Protein 3CYM (pdb70)

Foldseek 3Di:
DFDEDQFFPVGQDDADQAQVSVLVLLQQLLVFDAAKQWDFAAQPVWFADGATQWIWIQTVRSGIYIYGLVSCVVNVPDCVSNCVSNPQHEYEEAQLLNCQQNCLVSPHDHNHYQHLQLLCQQLQPPDRDPQSLCCVQVSYGYPQDCRNPRSNDPPDDRSRSRNRSVSRRCRRVSSVRSCVSCVVLVNNVVSRLVRVLSNVQRNHHHDDDDDNLCPQPPSVVCQVPLLLQLQSVLLSVVLSVLSNVLGTYSCQQPHSCLSSVCSVQLQQDDVSLVVRPRLQDGDQDDPVDPCRVVNVVCVVSSVVDGSVVSVVSSNVSNPDDPVPGDHQADPDVVCCVPPPVVLVQLLVLLLVLLVVLCVVSVHPSCSLANSSLSRSLSPDPCNLPDPQLVSRVVVPDTPNSSVSRRVSSNVSNVD

InterPro domains:
  IPR002121 HRDC domain [PF00570] (232-286)
  IPR002121 HRDC domain [PS50967] (228-311)
  IPR002562 3'-5' exonuclease domain [PF01612] (18-185)
  IPR002562 3'-5' exonuclease domain [SM00474] (16-186)
  IPR010997 HRDC-like superfamily [SSF47819] (215-330)
  IPR012337 Ribonuclease H-like superfamily [SSF53098] (4-209)
  IPR036397 Ribonuclease H superfamily [G3DSA:3.30.420.10] (1-210)
  IPR041605 3'-5' exonuclease C-terminal domain [PF18305] (347-430)
  IPR044876 HRDC domain superfamily [G3DSA:1.10.150.80] (211-329)
  IPR044876 HRDC domain superfamily [G3DSA:1.10.150.80] (345-431)
  IPR051086 Ribonuclease D-like [PTHR47649] (12-427)

Secondary structure (DSSP, 8-state):
--EE--S-TT-PPPEE-SHHHHHHHHHHHHS-EEEEEEEEEE-TTTSSS--EEEEEEEEETTEEEEE-HHHHHHTT--HHHHHHHHTTPEEEESSHHHHHHHHHHHT----EEEEHHHHHHHTT-SS-SHHHHHHHHH-EE-----TT--TT-SSPPHHHHHHHHHHHHTHHHHHHHHHHHHHHHT-HHHHHHHHHHHHHHHSSSPP--SSGGG--TTGGGGTT-HHHHHHHHHHHHHHHHHHHHTTS-HHHHS-HHHHHHHHHH---SHHHHHT-SGGGS------SSTHHHHHHTTHHHHTTS-HHHHHHHHHHHHTS-GGGS-----S-HHHHHHH-HHHHHHHHHHHHHHHHHHHHHT--HHHHS-HHHHHHHH-SS-GGG--HHHHHHHHT--HHHHHHHHHHHHHHHH-

Nearest PDB structures (foldseek):
  3cym-assembly1_A  TM=1.002E+00  e=1.790E-65  Bifidobacterium adolescentis ATCC 15703
  4nlc-assembly1_A  TM=7.853E-01  e=4.546E-11  Trypanosoma brucei brucei TREU927
  4nlb-assembly1_A  TM=7.767E-01  e=7.894E-11  Trypanosoma brucei brucei TREU927
  5vzj-assembly1_J  TM=7.285E-01  e=1.305E-09  Saccharomyces cerevisiae S288C
  7mpu-assembly1_A-2  TM=8.301E-01  e=7.087E-06  Brucella melitensis

B-factor: mean 25.91, std 10.85, range [2.0, 75.88]

Sequence (415 aa):
EPKLLAEPRREEGVPNVIDTLPAFRDYCSELASSSHGSLAADAERASSGFRYGHEDWLVQFKRDGAGIGLLDPQALAAAGADWNNDFNRAVGDAVWILLHDSLQDLPGFDELGMEPQRLFDTEIAARRLLGLKRFGLAAVTTEHFLGLTLAKEHSSAADWSYRPLPRDWRRNYAALDVELLIELETKMRAELKRQGKMEWAQEEFDYALKKEGLGPRKEHLIPWMHVSSHITEVMRDRQALAIVRALWTRRDELAREYDIAPTLLLSDSSIIEVAKRKPHNAAQFRSSIRRRSINERVRRIHHTDSEQDKMFERRYAPIQRRKIKPSSMWKNIIIQDALALPPSEWPDSAPKSIRVWKERYPERLQQVLNRVRKKAVSQIAEDTRTPVEEIVIKPQYLRNLCWTDEPRKKRDVARFLSEQGARDWQVSLVAESSVSRAIEEG

Solvent-accessible surface area: 21243 Å² total; per-residue (Å²): 202,75,124,111,32,63,78,7,129,138,26,17,22,120,41,20,56,67,69,99,36,0,128,88,12,7,67,74,0,64,84,12,146,52,20,0,0,1,25,6,16,45,1,62,44,3,53,61,24,99,92,5,27,0,0,0,0,19,21,106,69,18,18,20,0,0,1,5,4,46,32,0,73,95,41,53,18,73,18,80,20,0,30,183,16,9,30,84,7,18,2,0,0,34,40,0,84,104,5,0,5,6,0,50,115,51,35,4,93,1,95,121,6,0,1,0,31,34,0,0,23,0,15,25,11,142,165,68,41,18,33,28,0,0,73,110,29,37,22,37,38,10,53,78,135,45,72,68,10,0,1,8,79,86,114,10,48,137,95,27,33,24,17,0,0,16,7,0,1,7,3,52,58,0,13,84,112,0,56,62,38,0,126,184,73,45,7,28,117,35,0,72,51,15,1,77,56,2,29,143,61,3,42,13,108,93,145,121,103,178,88,38,23,49,107,3,63,119,22,79,84,4,93,192,47,90,44,0,0,0,0,0,70,25,0,55,58,78,10,21,77,6,0,131,120,73,46,0,7,32,69,6,15,5,28,24,80,2,0,9,55,0,0,96,138,28,11,122,79,38,63,83,3,154,71,0,166,35,5,46,94,79,26,131,58,135,87,146,59,134,55,26,130,39,31,56,85,10,5,56,43,13,134,108,13,111,44,56,62,6,61,82,28,1,116,87,2,39,83,50,63,82,106,96,59,23,146,130,7,34,162,45,54,195,62,0,142,133,161,83,55,132,34,14,107,13,0,55,63,0,105,133,18,0,52,91,21,10,111,94,36,176,5,37,70,96,37,0,1,108,48,25,23,8,46,20,0,1,63,21,106,96,15,129,158,66,69,7,44,147,44,0,51,141,56,26,7,40,99,14,3,21,100,55,0,7,116,50,0,43,163,18,3,110,83

Structure (mmCIF, N/CA/C/O backbone):
data_3CYM
#
_entry.id   3CYM
#
_cell.length_a   42.163
_cell.length_b   94.422
_cell.length_c   113.196
_cell.angle_alpha   90.00
_cell.angle_beta   90.00
_cell.angle_gamma   90.00
#
_symmetry.space_group_name_H-M   'P 21 21 21'
#
loop_
_entity.id
_entity.type
_entity.pdbx_description
1 polymer 'Uncharacterized protein BAD_0989'
2 non-polymer 'SODIUM ION'
3 non-polymer GLYCEROL
4 water water
#
loop_
_atom_site.group_PDB
_atom_site.id
_atom_site.type_symbol
_atom_site.label_atom_id
_atom_site.label_alt_id
_atom_site.label_comp_id
_atom_site.label_asym_id
_atom_site.label_entity_id
_atom_site.label_seq_id
_atom_site.pdbx_PDB_ins_code
_atom_site.Cartn_x
_atom_site.Cartn_y
_atom_site.Cartn_z
_atom_site.occupancy
_atom_site.B_iso_or_equiv
_atom_site.auth_seq_id
_atom_site.auth_comp_id
_atom_site.auth_asym_id
_atom_site.auth_atom_id
_atom_site.pdbx_PDB_model_num
ATOM 1 N N . GLU A 1 6 ? 15.493 -28.418 101.843 1.00 49.82 4 GLU A N 1
ATOM 2 C CA . GLU A 1 6 ? 15.000 -28.656 100.449 1.00 47.65 4 GLU A CA 1
ATOM 3 C C . GLU A 1 6 ? 13.804 -27.760 100.090 1.00 43.62 4 GLU A C 1
ATOM 4 O O . GLU A 1 6 ? 12.667 -28.236 100.087 1.00 40.70 4 GLU A O 1
ATOM 10 N N . PRO A 1 7 ? 14.051 -26.461 99.800 1.00 41.03 5 PRO A N 1
ATOM 11 C CA . PRO A 1 7 ? 12.966 -25.538 99.449 1.00 39.94 5 PRO A CA 1
ATOM 12 C C . PRO A 1 7 ? 12.266 -25.880 98.135 1.00 40.89 5 PRO A C 1
ATOM 13 O O . PRO A 1 7 ? 12.895 -26.406 97.218 1.00 46.29 5 PRO A O 1
ATOM 17 N N . LYS A 1 8 ? 10.971 -25.589 98.060 1.00 36.82 6 LYS A N 1
ATOM 18 C CA . LYS A 1 8 ? 10.182 -25.871 96.867 1.00 35.31 6 LYS A CA 1
ATOM 19 C C . LYS A 1 8 ? 9.692 -24.558 96.272 1.00 31.91 6 LYS A C 1
ATOM 20 O O . LYS A 1 8 ? 9.185 -23.703 96.999 1.00 34.44 6 LYS A O 1
ATOM 26 N N . LEU A 1 9 ? 9.865 -24.385 94.963 1.00 28.10 7 LEU A N 1
ATOM 27 C CA . LEU A 1 9 ? 9.360 -23.198 94.279 1.00 27.09 7 LEU A CA 1
ATOM 28 C C . LEU A 1 9 ? 7.833 -23.187 94.225 1.00 28.42 7 LEU A C 1
ATOM 29 O O . LEU A 1 9 ? 7.209 -24.124 93.715 1.00 26.40 7 LEU A O 1
ATOM 34 N N . LEU A 1 10 ? 7.246 -22.121 94.769 1.00 21.94 8 LEU A N 1
ATOM 35 C CA . LEU A 1 10 ? 5.821 -21.879 94.648 1.00 18.85 8 LEU A CA 1
ATOM 36 C C . LEU A 1 10 ? 5.632 -20.927 93.473 1.00 22.46 8 LEU A C 1
ATOM 37 O O . LEU A 1 10 ? 5.914 -19.729 93.582 1.00 21.47 8 LEU A O 1
ATOM 42 N N . ALA A 1 11 ? 5.190 -21.485 92.344 1.00 24.17 9 ALA A N 1
ATOM 43 C CA . ALA A 1 11 ? 5.025 -20.749 91.080 1.00 21.34 9 ALA A CA 1
ATOM 44 C C . ALA A 1 11 ? 3.739 -19.927 90.999 1.00 19.95 9 ALA A C 1
ATOM 45 O O . ALA A 1 11 ? 3.711 -18.882 90.353 1.00 20.36 9 ALA A O 1
ATOM 47 N N . GLU A 1 12 ? 2.671 -20.426 91.621 1.00 15.57 10 GLU A N 1
ATOM 48 C CA . GLU A 1 12 ? 1.375 -19.742 91.667 1.00 20.13 10 GLU A CA 1
ATOM 49 C C . GLU A 1 12 ? 0.733 -19.954 93.044 1.00 20.48 10 GLU A C 1
ATOM 50 O O . GLU A 1 12 ? 1.129 -20.876 93.756 1.00 19.85 10 GLU A O 1
ATOM 56 N N . PRO A 1 13 ? -0.252 -19.104 93.432 1.00 18.73 11 PRO A N 1
ATOM 57 C CA . PRO A 1 13 ? -1.037 -19.384 94.634 1.00 17.55 11 PRO A CA 1
ATOM 58 C C . PRO A 1 13 ? -1.830 -20.676 94.515 1.00 19.60 11 PRO A C 1
ATOM 59 O O . PRO A 1 13 ? -2.108 -21.136 93.396 1.00 17.97 11 PRO A O 1
ATOM 63 N N A ARG A 1 14 ? -2.189 -21.245 95.666 0.50 22.22 12 ARG A N 1
ATOM 64 N N B ARG A 1 14 ? -2.188 -21.259 95.656 0.50 21.89 12 ARG A N 1
ATOM 65 C CA A ARG A 1 14 ? -2.941 -22.500 95.735 0.50 24.93 12 ARG A CA 1
ATOM 66 C CA B ARG A 1 14 ? -2.932 -22.521 95.680 0.50 24.16 12 ARG A CA 1
ATOM 67 C C A ARG A 1 14 ? -4.316 -22.354 95.096 0.50 24.81 12 ARG A C 1
ATOM 68 C C B ARG A 1 14 ? -4.342 -22.368 95.106 0.50 24.34 12 ARG A C 1
ATOM 69 O O A ARG A 1 14 ? -4.822 -23.285 94.482 0.50 26.93 12 ARG A O 1
ATOM 70 O O B ARG A 1 14 ? -4.889 -23.306 94.540 0.50 26.90 12 ARG A O 1
ATOM 85 N N . GLU A 1 15 ? -4.897 -21.166 95.224 1.00 24.32 13 GLU A N 1
ATOM 86 C CA A GLU A 1 15 ? -6.229 -20.885 94.698 0.50 24.86 13 GLU A CA 1
ATOM 87 C CA B GLU A 1 15 ? -6.226 -20.839 94.716 0.50 22.97 13 GLU A CA 1
ATOM 88 C C . GLU A 1 15 ? -6.193 -20.401 93.251 1.00 22.83 13 GLU A C 1
ATOM 89 O O . GLU A 1 15 ? -7.238 -20.173 92.639 1.00 24.43 13 GLU A O 1
ATOM 100 N N . GLY A 1 16 ? -4.988 -20.255 92.707 1.00 23.21 14 GLY A N 1
ATOM 101 C CA . GLY A 1 16 ? -4.800 -19.799 91.341 1.00 17.22 14 GLY A CA 1
ATOM 102 C C . GLY A 1 16 ? -4.556 -18.306 91.282 1.00 21.30 14 GLY A C 1
ATOM 103 O O . GLY A 1 16 ? -4.630 -17.609 92.301 1.00 17.78 14 GLY A O 1
ATOM 104 N N . VAL A 1 17 ? -4.268 -17.822 90.076 1.00 20.50 15 VAL A N 1
ATOM 105 C CA . VAL A 1 17 ? -4.040 -16.401 89.825 1.00 19.22 15 VAL A CA 1
ATOM 106 C C . VAL A 1 17 ? -5.390 -15.673 89.807 1.00 20.52 15 VAL A C 1
ATOM 107 O O . VAL A 1 17 ? -6.253 -15.985 88.984 1.00 17.75 15 VAL A O 1
ATOM 111 N N . PRO A 1 18 ? -5.584 -14.720 90.738 1.00 17.95 16 PRO A N 1
ATOM 112 C CA . PRO A 1 18 ? -6.829 -13.955 90.836 1.00 19.27 16 PRO A CA 1
ATOM 113 C C . PRO A 1 18 ? -7.006 -12.938 89.713 1.00 17.49 16 PRO A C 1
ATOM 114 O O . PRO A 1 18 ? -6.027 -12.504 89.108 1.00 24.73 16 PRO A O 1
ATOM 118 N N . ASN A 1 19 ? -8.260 -12.578 89.442 1.00 20.49 17 ASN A N 1
ATOM 119 C CA . ASN A 1 19 ? -8.579 -11.454 88.582 1.00 19.54 17 ASN A CA 1
ATOM 120 C C . ASN A 1 19 ? -8.515 -10.196 89.419 1.00 21.15 17 ASN A C 1
ATOM 121 O O . ASN A 1 19 ? -8.716 -10.241 90.632 1.00 29.33 17 ASN A O 1
ATOM 126 N N . VAL A 1 20 ? -8.237 -9.075 88.776 1.00 18.24 18 VAL A N 1
ATOM 127 C CA . VAL A 1 20 ? -8.209 -7.793 89.466 1.00 23.45 18 VAL A CA 1
ATOM 128 C C . VAL A 1 20 ? -9.642 -7.340 89.809 1.00 21.37 18 VAL A C 1
ATOM 129 O O . VAL A 1 20 ? -10.577 -7.540 89.031 1.00 21.51 18 VAL A O 1
ATOM 133 N N . ILE A 1 21 ? -9.805 -6.800 91.013 1.00 17.44 19 ILE A N 1
ATOM 134 C CA . ILE A 1 21 ? -11.048 -6.191 91.434 1.00 17.91 19 ILE A CA 1
ATOM 135 C C . ILE A 1 21 ? -10.985 -4.706 91.079 1.00 20.74 19 ILE A C 1
ATOM 136 O O . ILE A 1 21 ? -10.176 -3.948 91.631 1.00 12.46 19 ILE A O 1
ATOM 141 N N . ASP A 1 22 ? -11.818 -4.313 90.119 1.00 24.71 20 ASP A N 1
ATOM 142 C CA . ASP A 1 22 ? -11.804 -2.950 89.591 1.00 22.61 20 ASP A CA 1
ATOM 143 C C . ASP A 1 22 ? -13.191 -2.360 89.360 1.00 24.53 20 ASP A C 1
ATOM 144 O O . ASP A 1 22 ? -13.318 -1.279 88.784 1.00 26.84 20 ASP A O 1
ATOM 149 N N . THR A 1 23 ? -14.222 -3.077 89.803 1.00 24.17 21 THR A N 1
ATOM 150 C CA . THR A 1 23 ? -15.598 -2.575 89.741 1.00 25.58 21 THR A CA 1
ATOM 151 C C . THR A 1 23 ? -16.222 -2.505 91.138 1.00 30.89 21 THR A C 1
ATOM 152 O O . THR A 1 23 ? -15.815 -3.241 92.041 1.00 32.18 21 THR A O 1
ATOM 156 N N . LEU A 1 24 ? -17.194 -1.608 91.310 1.00 30.91 22 LEU A N 1
ATOM 157 C CA . LEU A 1 24 ? -17.938 -1.502 92.567 1.00 27.52 22 LEU A CA 1
ATOM 158 C C . LEU A 1 24 ? -18.601 -2.811 93.044 1.00 29.64 22 LEU A C 1
ATOM 159 O O . LEU A 1 24 ? -18.410 -3.172 94.209 1.00 32.06 22 LEU A O 1
ATOM 164 N N . PRO A 1 25 ? -19.343 -3.544 92.164 1.00 28.13 23 PRO A N 1
ATOM 165 C CA . PRO A 1 25 ? -19.897 -4.819 92.657 1.00 28.52 23 PRO A CA 1
ATOM 166 C C . PRO A 1 25 ? -18.848 -5.837 93.120 1.00 23.34 23 PRO A C 1
ATOM 167 O O . PRO A 1 25 ? -19.077 -6.533 94.104 1.00 21.90 23 PRO A O 1
ATOM 171 N N . ALA A 1 26 ? -17.707 -5.896 92.437 1.00 23.53 24 ALA A N 1
ATOM 172 C CA . ALA A 1 26 ? -16.646 -6.845 92.797 1.00 24.01 24 ALA A CA 1
ATOM 173 C C . ALA A 1 26 ? -15.957 -6.465 94.107 1.00 20.47 24 ALA A C 1
ATOM 174 O O . ALA A 1 26 ? -15.501 -7.339 94.847 1.00 18.22 24 ALA A O 1
ATOM 176 N N . PHE A 1 27 ? -15.901 -5.159 94.376 1.00 22.25 25 PHE A N 1
ATOM 177 C CA . PHE A 1 27 ? -15.414 -4.610 95.644 1.00 18.54 25 PHE A CA 1
ATOM 178 C C . PHE A 1 27 ? -16.339 -4.922 96.830 1.00 22.08 25 PHE A C 1
ATOM 179 O O . PHE A 1 27 ? -15.867 -5.343 97.894 1.00 20.63 25 PHE A O 1
ATOM 187 N N . ARG A 1 28 ? -17.646 -4.698 96.650 1.00 20.09 26 ARG A N 1
ATOM 188 C CA . ARG A 1 28 ? -18.635 -4.996 97.683 1.00 17.25 26 ARG A CA 1
ATOM 189 C C . ARG A 1 28 ? -18.690 -6.498 97.957 1.00 21.84 26 ARG A C 1
ATOM 190 O O . ARG A 1 28 ? -18.993 -6.909 99.072 1.00 22.69 26 ARG A O 1
ATOM 198 N N . ASP A 1 29 ? -18.401 -7.305 96.938 1.00 18.64 27 ASP A N 1
ATOM 199 C CA . ASP A 1 29 ? -18.377 -8.760 97.092 1.00 22.24 27 ASP A CA 1
ATOM 200 C C . ASP A 1 29 ? -17.187 -9.229 97.923 1.00 19.82 27 ASP A C 1
ATOM 201 O O . ASP A 1 29 ? -17.340 -10.078 98.808 1.00 21.10 27 ASP A O 1
ATOM 206 N N . TYR A 1 30 ? -16.008 -8.683 97.631 1.00 21.10 28 TYR A N 1
ATOM 207 C CA . TYR A 1 30 ? -14.800 -9.039 98.373 1.00 20.40 28 TYR A CA 1
ATOM 208 C C . TYR A 1 30 ? -14.872 -8.584 99.820 1.00 15.98 28 TYR A C 1
ATOM 209 O O . TYR A 1 30 ? -14.464 -9.317 100.704 1.00 17.29 28 TYR A O 1
ATOM 218 N N . CYS A 1 31 ? -15.415 -7.391 100.054 1.00 19.56 29 CYS A N 1
ATOM 219 C CA . CYS A 1 31 ? -15.644 -6.896 101.415 1.00 16.89 29 CYS A CA 1
ATOM 220 C C . CYS A 1 31 ? -16.529 -7.816 102.254 1.00 17.79 29 CYS A C 1
ATOM 221 O O . CYS A 1 31 ? -16.232 -8.060 103.420 1.00 21.32 29 CYS A O 1
ATOM 224 N N . SER A 1 32 ? -17.606 -8.322 101.653 1.00 17.40 30 SER A N 1
ATOM 225 C CA . SER A 1 32 ? -18.490 -9.322 102.275 1.00 19.72 30 SER A CA 1
ATOM 226 C C . SER A 1 32 ? -17.766 -10.606 102.654 1.00 20.51 30 SER A C 1
ATOM 227 O O . SER A 1 32 ? -17.980 -11.158 103.740 1.00 20.29 30 SER A O 1
ATOM 230 N N . GLU A 1 33 ? -16.917 -11.079 101.744 1.00 18.59 31 GLU A N 1
ATOM 231 C CA . GLU A 1 33 ? -16.099 -12.270 101.976 1.00 20.31 31 GLU A CA 1
ATOM 232 C C . GLU A 1 33 ? -15.069 -12.050 103.084 1.00 22.35 31 GLU A C 1
ATOM 233 O O . GLU A 1 33 ? -14.772 -12.965 103.855 1.00 27.88 31 GLU A O 1
ATOM 239 N N . LEU A 1 34 ? -14.534 -10.831 103.159 1.00 20.91 32 LEU A N 1
ATOM 240 C CA . LEU A 1 34 ? -13.620 -10.445 104.233 1.00 18.36 32 LEU A CA 1
ATOM 241 C C . LEU A 1 34 ? -14.323 -10.356 105.574 1.00 18.05 32 LEU A C 1
ATOM 242 O O . LEU A 1 34 ? -13.716 -10.614 106.604 1.00 17.13 32 LEU A O 1
ATOM 247 N N . ALA A 1 35 ? -15.601 -9.977 105.542 1.00 22.05 33 ALA A N 1
ATOM 248 C CA . ALA A 1 35 ? -16.424 -9.843 106.738 1.00 21.38 33 ALA A CA 1
ATOM 249 C C . ALA A 1 35 ? -16.812 -11.218 107.257 1.00 22.80 33 ALA A C 1
ATOM 250 O O . ALA A 1 35 ? -16.992 -11.409 108.463 1.00 23.63 33 ALA A O 1
ATOM 252 N N . SER A 1 36 ? -16.905 -12.159 106.316 1.00 23.62 34 SER A N 1
ATOM 253 C CA A SER A 1 36 ? -17.259 -13.547 106.586 0.50 25.90 34 SER A CA 1
ATOM 254 C CA B SER A 1 36 ? -17.253 -13.550 106.594 0.50 23.87 34 SER A CA 1
ATOM 255 C C . SER A 1 36 ? -16.053 -14.407 106.973 1.00 25.41 34 SER A C 1
ATOM 256 O O . S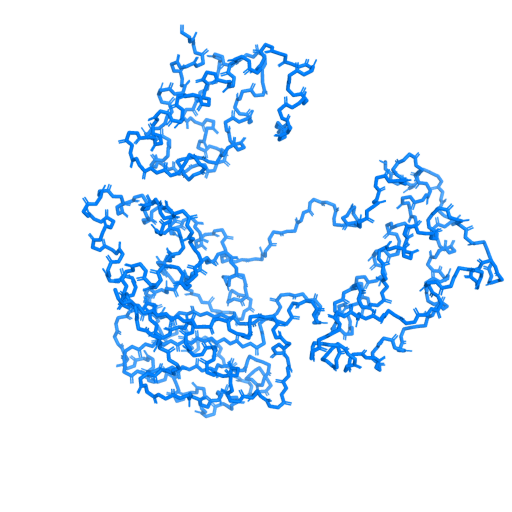ER A 1 36 ? -16.207 -15.585 107.310 1.00 27.26 34 SER A O 1
ATOM 261 N N . SER A 1 37 ? -14.858 -13.822 106.924 1.00 23.45 35 SER A N 1
ATOM 262 C CA . SER A 1 37 ? -13.627 -14.576 107.167 1.00 24.86 35 SER A CA 1
ATOM 263 C C . SER A 1 37 ? -13.080 -14.426 108.584 1.00 22.18 35 SER A C 1
ATOM 264 O O . SER A 1 37 ? -13.541 -13.576 109.339 1.00 19.24 35 SER A O 1
ATOM 267 N N . HIS A 1 38 ? -12.104 -15.267 108.931 1.00 25.58 36 HIS A N 1
ATOM 268 C CA . HIS A 1 38 ? -11.498 -15.284 110.272 1.00 27.58 36 HIS A CA 1
ATOM 269 C C . HIS A 1 38 ? -9.978 -15.128 110.218 1.00 26.58 36 HIS A C 1
ATOM 270 O O . HIS A 1 38 ? -9.351 -15.316 109.165 1.00 21.47 36 HIS A O 1
ATOM 277 N N . GLY A 1 39 ? -9.393 -14.785 111.362 1.00 23.35 37 GLY A N 1
ATOM 278 C CA . GLY A 1 39 ? -7.949 -14.619 111.467 1.00 21.29 37 GLY A CA 1
ATOM 279 C C . GLY A 1 39 ? -7.417 -13.369 110.787 1.00 19.95 37 GLY A C 1
ATOM 280 O O . GLY A 1 39 ? -8.179 -12.468 110.424 1.00 23.35 37 GLY A O 1
ATOM 281 N N . SER A 1 40 ? -6.103 -13.344 110.587 1.00 19.94 38 SER A N 1
ATOM 282 C CA . SER A 1 40 ? -5.377 -12.150 110.169 1.00 20.27 38 SER A CA 1
ATOM 283 C C . SER A 1 40 ? -5.514 -11.792 108.688 1.00 18.57 38 SER A C 1
ATOM 284 O O . SER A 1 40 ? -5.783 -12.648 107.844 1.00 17.36 38 SER A O 1
ATOM 287 N N . LEU A 1 41 ? -5.299 -10.513 108.395 1.00 13.67 39 LEU A N 1
ATOM 288 C CA . LEU A 1 41 ? -5.330 -10.000 107.038 1.00 10.57 39 LEU A CA 1
ATOM 289 C C . LEU A 1 41 ? -3.908 -9.873 106.491 1.00 17.36 39 LEU A C 1
ATOM 290 O O . LEU A 1 41 ? -3.139 -9.012 106.925 1.00 15.85 39 LEU A O 1
ATOM 295 N N . ALA A 1 42 ? -3.555 -10.753 105.558 1.00 13.00 40 ALA A N 1
ATOM 296 C CA . ALA A 1 42 ? -2.324 -10.605 104.779 1.00 14.79 40 ALA A CA 1
ATOM 297 C C . ALA A 1 42 ? -2.487 -9.404 103.853 1.00 8.25 40 ALA A C 1
ATOM 298 O O . ALA A 1 42 ? -3.469 -9.329 103.122 1.00 15.28 40 ALA A O 1
ATOM 300 N N . ALA A 1 43 ? -1.540 -8.465 103.891 1.00 10.09 41 ALA A N 1
ATOM 301 C CA . ALA A 1 43 ? -1.628 -7.236 103.093 1.00 8.32 41 ALA A CA 1
ATOM 302 C C . ALA A 1 43 ? -0.342 -6.885 102.346 1.00 13.02 41 ALA A C 1
ATOM 303 O O . ALA A 1 43 ? 0.749 -7.269 102.762 1.00 15.76 41 ALA A O 1
ATOM 305 N N . ASP A 1 44 ? -0.493 -6.161 101.236 1.00 11.56 42 ASP A N 1
ATOM 306 C CA . ASP A 1 44 ? 0.632 -5.595 100.477 1.00 14.61 42 ASP A CA 1
ATOM 307 C C . ASP A 1 44 ? 0.136 -4.524 99.503 1.00 13.94 42 ASP A C 1
ATOM 308 O O . ASP A 1 44 ? -1.073 -4.346 99.334 1.00 14.08 42 ASP A O 1
ATOM 313 N N . ALA A 1 45 ? 1.068 -3.819 98.860 1.00 13.59 43 ALA A N 1
ATOM 314 C CA . ALA A 1 45 ? 0.728 -2.814 97.859 1.00 11.42 43 ALA A CA 1
ATOM 315 C C . ALA A 1 45 ? 1.829 -2.680 96.829 1.00 15.55 43 ALA A C 1
ATOM 316 O O . ALA A 1 45 ? 3.011 -2.831 97.141 1.00 15.65 43 ALA A O 1
ATOM 318 N N . GLU A 1 46 ? 1.433 -2.378 95.599 1.00 17.68 44 GLU A N 1
ATOM 319 C CA . GLU A 1 46 ? 2.391 -2.104 94.541 1.00 18.53 44 GLU A CA 1
ATOM 320 C C . GLU A 1 46 ? 2.337 -0.646 94.114 1.00 17.53 44 GLU A C 1
ATOM 321 O O . GLU A 1 46 ? 1.269 -0.037 94.083 1.00 16.83 44 GLU A O 1
ATOM 327 N N . ARG A 1 47 ? 3.499 -0.097 93.779 1.00 19.29 45 ARG A N 1
ATOM 328 C CA . ARG A 1 47 ? 3.580 1.269 93.281 1.00 19.62 45 ARG A CA 1
ATOM 329 C C . ARG A 1 47 ? 4.470 1.379 92.044 1.00 20.77 45 ARG A C 1
ATOM 330 O O . ARG A 1 47 ? 5.365 0.565 91.825 1.00 19.72 45 ARG A O 1
ATOM 338 N N . ALA A 1 48 ? 4.213 2.392 91.232 1.00 19.73 46 ALA A N 1
ATOM 339 C CA . ALA A 1 48 ? 4.923 2.545 89.975 1.00 20.11 46 ALA A CA 1
ATOM 340 C C . ALA A 1 48 ? 6.115 3.489 90.136 1.00 22.22 46 ALA A C 1
ATOM 341 O O . ALA A 1 48 ? 6.247 4.459 89.386 1.00 25.08 46 ALA A O 1
ATOM 343 N N . SER A 1 49 ? 6.963 3.195 91.130 1.00 24.69 47 SER A N 1
ATOM 344 C CA A SER A 1 49 ? 8.159 3.984 91.435 0.50 24.46 47 SER A CA 1
ATOM 345 C CA B SER A 1 49 ? 8.133 4.018 91.418 0.50 24.93 47 SER A CA 1
ATOM 346 C C . SER A 1 49 ? 9.139 3.942 90.272 1.00 24.32 47 SER A C 1
ATOM 347 O O . SER A 1 49 ? 9.318 2.895 89.647 1.00 22.48 47 SER A O 1
ATOM 352 N N . GLY A 1 50 ? 9.767 5.077 89.983 1.00 23.72 48 GLY A N 1
ATOM 353 C CA . GLY A 1 50 ? 10.653 5.181 88.833 1.00 20.99 48 GLY A CA 1
ATOM 354 C C . GLY A 1 50 ? 9.892 5.583 87.582 1.00 21.77 48 GLY A C 1
ATOM 355 O O . GLY A 1 50 ? 10.486 6.120 86.643 1.00 25.74 48 GLY A O 1
ATOM 356 N N . PHE A 1 51 ? 8.576 5.345 87.581 1.00 21.96 49 PHE A N 1
ATOM 357 C CA . PHE A 1 51 ? 7.708 5.648 86.436 1.00 17.58 49 PHE A CA 1
ATOM 358 C C . PHE A 1 51 ? 6.760 6.820 86.689 1.00 17.59 49 PHE A C 1
ATOM 359 O O . PHE A 1 51 ? 6.856 7.863 86.030 1.00 19.65 49 PHE A O 1
ATOM 367 N N . ARG A 1 52 ? 5.834 6.639 87.625 1.00 18.56 50 ARG A N 1
ATOM 368 C CA . ARG A 1 52 ? 4.899 7.698 88.021 1.00 22.33 50 ARG A CA 1
ATOM 369 C C . ARG A 1 52 ? 5.553 8.647 89.023 1.00 23.87 50 ARG A C 1
ATOM 370 O O . ARG A 1 52 ? 6.708 8.441 89.405 1.00 20.45 50 ARG A O 1
ATOM 378 N N . TYR A 1 53 ? 4.811 9.670 89.454 1.00 24.57 51 TYR A N 1
ATOM 379 C CA . TYR A 1 53 ? 5.357 10.724 90.308 1.00 29.87 51 TYR A CA 1
ATOM 380 C C . TYR A 1 53 ? 5.920 10.254 91.650 1.00 35.72 51 TYR A C 1
ATOM 381 O O . TYR A 1 53 ? 7.137 10.289 91.861 1.00 39.35 51 TYR A O 1
ATOM 390 N N . GLY A 1 54 ? 5.044 9.815 92.548 1.00 38.26 52 GLY A N 1
ATOM 391 C CA . GLY A 1 54 ? 5.455 9.509 93.913 1.00 38.47 52 GLY A CA 1
ATOM 392 C C . GLY A 1 54 ? 5.199 8.072 94.307 1.00 38.60 52 GLY A C 1
ATOM 393 O O . GLY A 1 54 ? 5.590 7.139 93.601 1.00 39.55 52 GLY A O 1
ATOM 394 N N . HIS A 1 55 ? 4.531 7.903 95.442 1.00 36.34 53 HIS A N 1
ATOM 395 C CA . HIS A 1 55 ? 4.321 6.582 96.016 1.00 37.09 53 HIS A CA 1
ATOM 396 C C . HIS A 1 55 ? 2.835 6.287 96.185 1.00 33.00 53 HIS A C 1
ATOM 397 O O . HIS A 1 55 ? 2.397 5.774 97.216 1.00 34.17 53 HIS A O 1
ATOM 404 N N . GLU A 1 56 ? 2.071 6.628 95.149 1.00 28.49 54 GLU A N 1
ATOM 405 C CA . GLU A 1 56 ? 0.667 6.264 95.057 1.00 26.44 54 GLU A CA 1
ATOM 406 C C . GLU A 1 56 ? 0.582 4.777 94.716 1.00 22.36 54 GLU A C 1
ATOM 407 O O . GLU A 1 56 ? 1.326 4.281 93.864 1.00 26.14 54 GLU A O 1
ATOM 413 N N . ASP A 1 57 ? -0.309 4.067 95.399 1.00 18.75 55 ASP A N 1
ATOM 414 C CA . ASP A 1 57 ? -0.508 2.660 95.132 1.00 19.24 55 ASP A CA 1
ATOM 415 C C . ASP A 1 57 ? -1.296 2.479 93.830 1.00 17.84 55 ASP A C 1
ATOM 416 O O . ASP A 1 57 ? -2.356 3.077 93.642 1.00 16.51 55 ASP A O 1
ATOM 421 N N . TRP A 1 58 ? -0.751 1.665 92.934 1.00 17.36 56 TRP A N 1
ATOM 422 C CA . TRP A 1 58 ? -1.435 1.288 91.709 1.00 13.96 56 TRP A CA 1
ATOM 423 C C . TRP A 1 58 ? -2.027 -0.114 91.804 1.00 16.36 56 TRP A C 1
ATOM 424 O O . TRP A 1 58 ? -2.689 -0.599 90.875 1.00 18.23 56 TRP A O 1
ATOM 435 N N . LEU A 1 59 ? -1.773 -0.761 92.936 1.00 14.47 57 LEU A N 1
ATOM 436 C CA . LEU A 1 59 ? -2.391 -2.041 93.275 1.00 13.04 57 LEU A CA 1
ATOM 437 C C . LEU A 1 59 ? -2.326 -2.248 94.782 1.00 13.54 57 LEU A C 1
ATOM 438 O O . LEU A 1 59 ? -1.416 -1.761 95.453 1.00 15.55 57 LEU A O 1
ATOM 443 N N . VAL A 1 60 ? -3.309 -2.973 95.299 1.00 17.24 58 VAL A N 1
ATOM 444 C CA . VAL A 1 60 ? -3.428 -3.251 96.714 1.00 17.88 58 VAL A CA 1
ATOM 445 C C . VAL A 1 60 ? -3.851 -4.729 96.832 1.00 19.52 58 VAL A C 1
ATOM 446 O O . VAL A 1 60 ? -4.772 -5.170 96.148 1.00 18.38 58 VAL A O 1
ATOM 450 N N . GLN A 1 61 ? -3.128 -5.497 97.649 1.00 18.92 59 GLN A N 1
ATOM 451 C CA . GLN A 1 61 ? -3.291 -6.954 97.692 1.00 18.38 59 GLN A CA 1
ATOM 452 C C . GLN A 1 61 ? -3.668 -7.416 99.082 1.00 16.72 59 GLN A C 1
ATOM 453 O O . GLN A 1 61 ? -3.017 -7.041 100.056 1.00 14.15 59 GLN A O 1
ATOM 459 N N . PHE A 1 62 ? -4.714 -8.238 99.161 1.00 17.35 60 PHE A N 1
ATOM 460 C CA . PHE A 1 62 ? -5.181 -8.790 100.427 1.00 14.05 60 PHE A CA 1
ATOM 461 C C . PHE A 1 62 ? -5.439 -10.278 100.367 1.00 17.30 60 PHE A C 1
ATOM 462 O O . PHE A 1 62 ? -5.731 -10.820 99.311 1.00 16.27 60 PHE A O 1
ATOM 470 N N . LYS A 1 63 ? -5.310 -10.931 101.516 1.00 14.70 61 LYS A N 1
ATOM 471 C CA . LYS A 1 63 ? -5.741 -12.305 101.670 1.00 16.88 61 LYS A CA 1
ATOM 472 C C . LYS A 1 63 ? -6.291 -12.506 103.071 1.00 17.88 61 LYS A C 1
ATOM 473 O O . LYS A 1 63 ? -5.694 -12.056 104.060 1.00 22.25 61 LYS A O 1
ATOM 479 N N . ARG A 1 64 ? -7.440 -13.167 103.145 1.00 14.14 62 ARG A N 1
ATOM 480 C CA . ARG A 1 64 ? -7.966 -13.659 104.406 1.00 16.03 62 ARG A CA 1
ATOM 481 C C . ARG A 1 64 ? -8.516 -15.058 104.181 1.00 20.06 62 ARG A C 1
ATOM 482 O O . ARG A 1 64 ? -9.103 -15.330 103.133 1.00 19.15 62 ARG A O 1
ATOM 490 N N . ASP A 1 65 ? -8.308 -15.936 105.161 1.00 27.30 63 ASP A N 1
ATOM 491 C CA . ASP A 1 65 ? -8.727 -17.339 105.087 1.00 30.47 63 ASP A CA 1
ATOM 492 C C . ASP A 1 65 ? -10.230 -17.463 104.807 1.00 29.08 63 ASP A C 1
ATOM 493 O O . ASP A 1 65 ? -11.060 -17.118 105.647 1.00 31.01 63 ASP A O 1
ATOM 498 N N . GLY A 1 66 ? -10.562 -17.919 103.602 1.00 30.23 64 GLY A N 1
ATOM 499 C CA . GLY A 1 66 ? -11.953 -18.069 103.186 1.00 27.02 64 GLY A CA 1
ATOM 500 C C . GLY A 1 66 ? -12.376 -17.067 102.133 1.00 27.28 64 GLY A C 1
ATOM 501 O O . GLY A 1 66 ? -13.184 -17.381 101.260 1.00 26.67 64 GLY A O 1
ATOM 502 N N . ALA A 1 67 ? -11.833 -15.858 102.224 1.00 24.73 65 ALA A N 1
ATOM 503 C CA . ALA A 1 67 ? -12.091 -14.823 101.237 1.00 19.75 65 ALA A CA 1
ATOM 504 C C . ALA A 1 67 ? -11.142 -14.966 100.062 1.00 16.33 65 ALA A C 1
ATOM 505 O O . ALA A 1 67 ? -11.451 -14.536 98.957 1.00 15.62 65 ALA A O 1
ATOM 507 N N . GLY A 1 68 ? -9.973 -15.542 100.316 1.00 15.14 66 GLY A N 1
ATOM 508 C CA . GLY A 1 68 ? -8.956 -15.705 99.289 1.00 19.37 66 GLY A CA 1
ATOM 509 C C . GLY A 1 68 ? -8.254 -14.406 98.969 1.00 15.69 66 GLY A C 1
ATOM 510 O O . GLY A 1 68 ? -8.318 -13.453 99.743 1.00 20.62 66 GLY A O 1
ATOM 511 N N . ILE A 1 69 ? -7.592 -14.367 97.818 1.00 18.47 67 ILE A N 1
ATOM 512 C CA . ILE A 1 69 ? -6.776 -13.210 97.433 1.00 14.89 67 ILE A CA 1
ATOM 513 C C . ILE A 1 69 ? -7.588 -12.176 96.654 1.00 17.39 67 ILE A C 1
ATOM 514 O O . ILE A 1 69 ? -8.267 -12.507 95.665 1.00 19.73 67 ILE A O 1
ATOM 519 N N . GLY A 1 70 ? -7.541 -10.931 97.132 1.00 18.85 68 GLY A N 1
ATOM 520 C CA . GLY A 1 70 ? -8.078 -9.786 96.397 1.00 12.88 68 GLY A CA 1
ATOM 521 C C . GLY A 1 70 ? -6.986 -8.867 95.888 1.00 14.67 68 GLY A C 1
ATOM 522 O O . GLY A 1 70 ? -6.187 -8.363 96.677 1.00 18.79 68 GLY A O 1
ATOM 523 N N . LEU A 1 71 ? -6.955 -8.651 94.572 1.00 10.56 69 LEU A N 1
ATOM 524 C CA . LEU A 1 71 ? -6.064 -7.673 93.952 1.00 16.67 69 LEU A CA 1
ATOM 525 C C . LEU A 1 71 ? -6.894 -6.463 93.556 1.00 15.82 69 LEU A C 1
ATOM 526 O O . LEU A 1 71 ? -7.656 -6.520 92.602 1.00 17.97 69 LEU A O 1
ATOM 531 N N . LEU A 1 72 ? -6.751 -5.370 94.295 1.00 14.09 70 LEU A N 1
ATOM 532 C CA . LEU A 1 72 ? -7.676 -4.259 94.171 1.00 15.66 70 LEU A CA 1
ATOM 533 C C . LEU A 1 72 ? -7.018 -3.104 93.430 1.00 16.65 70 LEU A C 1
ATOM 534 O O . LEU A 1 72 ? -5.947 -2.642 93.819 1.00 17.74 70 LEU A O 1
ATOM 539 N N . ASP A 1 73 ? -7.670 -2.654 92.359 1.00 11.93 71 ASP A N 1
ATOM 540 C CA . ASP A 1 73 ? -7.230 -1.513 91.552 1.00 14.82 71 ASP A CA 1
ATOM 541 C C . ASP A 1 73 ? -7.748 -0.221 92.187 1.00 16.93 71 ASP A C 1
ATOM 542 O O . ASP A 1 73 ? -8.913 0.101 92.003 1.00 16.76 71 ASP A O 1
ATOM 547 N N . PRO A 1 74 ? -6.882 0.534 92.908 1.00 20.51 72 PRO A N 1
ATOM 548 C CA . PRO A 1 74 ? -7.341 1.724 93.641 1.00 22.34 72 PRO A CA 1
ATOM 549 C C . PRO A 1 74 ? -7.942 2.826 92.754 1.00 22.67 72 PRO A C 1
ATOM 550 O O . PRO A 1 74 ? -8.963 3.409 93.115 1.00 20.84 72 PRO A O 1
ATOM 554 N N . GLN A 1 75 ? -7.321 3.072 91.603 1.00 21.74 73 GLN A N 1
ATOM 555 C CA . GLN A 1 75 ? -7.725 4.135 90.678 1.00 20.75 73 GLN A CA 1
ATOM 556 C C . GLN A 1 75 ? -9.083 3.860 90.038 1.00 22.34 73 GLN A C 1
ATOM 557 O O . GLN A 1 75 ? -9.942 4.735 90.015 1.00 22.60 73 GLN A O 1
ATOM 563 N N . ALA A 1 76 ? -9.272 2.637 89.544 1.00 22.24 74 ALA A N 1
ATOM 564 C CA . ALA A 1 76 ? -10.567 2.199 89.026 1.00 21.13 74 ALA A CA 1
ATOM 565 C C . ALA A 1 76 ? -11.662 2.215 90.094 1.00 21.96 74 ALA A C 1
ATOM 566 O O . ALA A 1 76 ? -12.794 2.582 89.802 1.00 20.76 74 ALA A O 1
ATOM 568 N N . LEU A 1 77 ? -11.317 1.829 91.322 1.00 19.51 75 LEU A N 1
ATOM 569 C CA . LEU A 1 77 ? -12.294 1.764 92.410 1.00 19.90 75 LEU A CA 1
ATOM 570 C C . LEU A 1 77 ? -12.673 3.139 92.941 1.00 18.72 75 LEU A C 1
ATOM 571 O O . LEU A 1 77 ? -13.800 3.337 93.378 1.00 18.02 75 LEU A O 1
ATOM 576 N N . ALA A 1 78 ? -11.735 4.081 92.905 1.00 22.77 76 ALA A N 1
ATOM 577 C CA . ALA A 1 78 ? -12.042 5.484 93.195 1.00 28.00 76 ALA A CA 1
ATOM 578 C C . ALA A 1 78 ? -13.014 6.079 92.160 1.00 29.13 76 ALA A C 1
ATOM 579 O O . ALA A 1 78 ? -13.943 6.806 92.517 1.00 29.36 76 ALA A O 1
ATOM 581 N N . ALA A 1 79 ? -12.788 5.754 90.886 1.00 33.13 77 ALA A N 1
ATOM 582 C CA . ALA A 1 79 ? -13.667 6.156 89.783 1.00 29.76 77 ALA A CA 1
ATOM 583 C C . ALA A 1 79 ? -15.028 5.467 89.852 1.00 29.29 77 ALA A C 1
ATOM 584 O O . ALA A 1 79 ? -16.036 6.059 89.476 1.00 34.49 77 ALA A O 1
ATOM 586 N N . ALA A 1 80 ? -15.053 4.226 90.342 1.00 27.31 78 ALA A N 1
ATOM 587 C CA . ALA A 1 80 ? -16.302 3.493 90.544 1.00 27.59 78 ALA A CA 1
ATOM 588 C C . ALA A 1 80 ? -17.038 3.964 91.801 1.00 33.70 78 ALA A C 1
ATOM 589 O O . ALA A 1 80 ? -18.190 3.576 92.034 1.00 35.47 78 ALA A O 1
ATOM 591 N N . GLY A 1 81 ? -16.371 4.797 92.601 1.00 36.63 79 GLY A N 1
ATOM 592 C CA . GLY A 1 81 ? -16.950 5.342 93.824 1.00 38.98 79 GLY A CA 1
ATOM 593 C C . GLY A 1 81 ? -17.035 4.327 94.948 1.00 39.67 79 GLY A C 1
ATOM 594 O O . GLY A 1 81 ? -18.017 4.298 95.698 1.00 42.89 79 GLY A O 1
ATOM 595 N N . ALA A 1 82 ? -16.014 3.479 95.051 1.00 38.21 80 ALA A N 1
ATOM 596 C CA . ALA A 1 82 ? -15.892 2.553 96.169 1.00 32.80 80 ALA A CA 1
ATOM 597 C C . ALA A 1 82 ? -15.571 3.333 97.441 1.00 32.98 80 ALA A C 1
ATOM 598 O O . ALA A 1 82 ? -14.835 4.321 97.414 1.00 32.26 80 ALA A O 1
ATOM 600 N N . ASP A 1 83 ? -16.161 2.890 98.542 1.00 31.02 81 ASP A N 1
ATOM 601 C CA . ASP A 1 83 ? -15.950 3.479 99.849 1.00 29.20 81 ASP A CA 1
ATOM 602 C C . ASP A 1 83 ? -14.989 2.547 100.589 1.00 27.86 81 ASP A C 1
ATOM 603 O O . ASP A 1 83 ? -15.314 1.390 100.844 1.00 29.64 81 ASP A O 1
ATOM 608 N N . TRP A 1 84 ? -13.799 3.044 100.915 1.00 26.29 82 TRP A N 1
ATOM 609 C CA . TRP A 1 84 ? -12.802 2.242 101.624 1.00 28.36 82 TRP A CA 1
ATOM 610 C C . TRP A 1 84 ? -13.170 2.003 103.092 1.00 30.60 82 TRP A C 1
ATOM 611 O O . TRP A 1 84 ? -12.535 1.191 103.771 1.00 31.14 82 TRP A O 1
ATOM 622 N N . ASN A 1 85 ? -14.204 2.710 103.559 1.00 29.06 83 ASN A N 1
ATOM 623 C CA A ASN A 1 85 ? -14.719 2.530 104.913 0.50 28.64 83 ASN A CA 1
ATOM 624 C CA B ASN A 1 85 ? -14.733 2.534 104.910 0.50 29.64 83 ASN A CA 1
ATOM 625 C C . ASN A 1 85 ? -15.508 1.224 105.035 1.00 28.06 83 ASN A C 1
ATOM 626 O O . ASN A 1 85 ? -15.645 0.678 106.127 1.00 29.96 83 ASN A O 1
ATOM 635 N N . ASP A 1 86 ? -16.010 0.723 103.905 1.00 24.84 84 ASP A N 1
ATOM 636 C CA . ASP A 1 86 ? -16.661 -0.588 103.850 1.00 23.62 84 ASP A CA 1
ATOM 637 C C . ASP A 1 86 ? -15.637 -1.664 104.175 1.00 23.54 84 ASP A C 1
ATOM 638 O O . ASP A 1 86 ? -15.939 -2.627 104.877 1.00 27.94 84 ASP A O 1
ATOM 643 N N . PHE A 1 87 ? -14.427 -1.475 103.652 1.00 19.56 85 PHE A N 1
ATOM 644 C CA . PHE A 1 87 ? -13.292 -2.351 103.896 1.00 20.17 85 PHE A CA 1
ATOM 645 C C . PHE A 1 87 ? -12.921 -2.440 105.377 1.00 15.83 85 PHE A C 1
ATOM 646 O O . PHE A 1 87 ? -12.735 -3.530 105.899 1.00 17.83 85 PHE A O 1
ATOM 654 N N . ASN A 1 88 ? -12.808 -1.290 106.035 1.00 19.78 86 ASN A N 1
ATOM 655 C CA . ASN A 1 88 ? -12.480 -1.211 107.458 1.00 23.12 86 ASN A CA 1
ATOM 656 C C . ASN A 1 88 ? -13.502 -1.901 108.353 1.00 27.76 86 ASN A C 1
ATOM 657 O O . ASN A 1 88 ? -13.147 -2.535 109.357 1.00 27.82 86 ASN A O 1
ATOM 662 N N . ARG A 1 89 ? -14.772 -1.748 107.988 1.00 29.72 87 ARG A N 1
ATOM 663 C CA . ARG A 1 89 ? -15.878 -2.349 108.725 1.00 28.84 87 ARG A CA 1
ATOM 664 C C . ARG A 1 89 ? -15.896 -3.856 108.523 1.00 26.03 87 ARG A C 1
ATOM 665 O O . ARG A 1 89 ? -16.185 -4.610 109.454 1.00 28.15 87 ARG A O 1
ATOM 673 N N . ALA A 1 90 ? -15.552 -4.280 107.311 1.00 19.38 88 ALA A N 1
ATOM 674 C CA . ALA A 1 90 ? -15.436 -5.696 106.977 1.00 19.09 88 ALA A CA 1
ATOM 675 C C . ALA A 1 90 ? -14.302 -6.401 107.738 1.00 18.70 88 ALA A C 1
ATOM 676 O O . ALA A 1 90 ? -14.440 -7.555 108.144 1.00 21.76 88 ALA A O 1
ATOM 678 N N . VAL A 1 91 ? -13.192 -5.698 107.935 1.00 18.90 89 VAL A N 1
ATOM 679 C CA . VAL A 1 91 ? -11.975 -6.273 108.525 1.00 20.40 89 VAL A CA 1
ATOM 680 C C . VAL A 1 91 ? -11.953 -6.091 110.053 1.00 18.20 89 VAL A C 1
ATOM 681 O O . VAL A 1 91 ? -11.520 -6.982 110.810 1.00 16.90 89 VAL A O 1
ATOM 685 N N . GLY A 1 92 ? -12.435 -4.939 110.503 1.00 15.26 90 GLY A N 1
ATOM 686 C CA . GLY A 1 92 ? -12.502 -4.642 111.926 1.00 14.94 90 GLY A CA 1
ATOM 687 C C . GLY A 1 92 ? -11.132 -4.444 112.541 1.00 20.08 90 GLY A C 1
ATOM 688 O O . GLY A 1 92 ? -10.296 -3.721 111.996 1.00 17.14 90 GLY A O 1
ATOM 689 N N . ASP A 1 93 ? -10.906 -5.104 113.675 1.00 18.70 91 ASP A N 1
ATOM 690 C CA . ASP A 1 93 ? -9.684 -4.929 114.450 1.00 23.73 91 ASP A CA 1
ATOM 691 C C . ASP A 1 93 ? -8.717 -6.086 114.214 1.00 22.90 91 ASP A C 1
ATOM 692 O O . ASP A 1 93 ? -7.875 -6.379 115.062 1.00 24.94 91 ASP A O 1
ATOM 697 N N . ALA A 1 94 ? -8.857 -6.730 113.053 1.00 23.70 92 ALA A N 1
ATOM 698 C CA . ALA A 1 94 ? -7.998 -7.837 112.638 1.00 25.16 92 ALA A CA 1
ATOM 699 C C . ALA A 1 94 ? -6.547 -7.399 112.457 1.00 24.71 92 ALA A C 1
ATOM 700 O O . ALA A 1 94 ? -6.263 -6.235 112.164 1.00 24.20 92 ALA A O 1
ATOM 702 N N . VAL A 1 95 ? -5.641 -8.341 112.641 1.00 24.00 93 VAL A N 1
ATOM 703 C CA . VAL A 1 95 ? -4.214 -8.102 112.534 1.00 19.76 93 VAL A CA 1
ATOM 704 C C . VAL A 1 95 ? -3.827 -8.009 111.057 1.00 19.31 93 VAL A C 1
ATOM 705 O O . VAL A 1 95 ? -4.120 -8.902 110.274 1.00 14.30 93 VAL A O 1
ATOM 709 N N . TRP A 1 96 ? -3.196 -6.918 110.678 1.00 18.91 94 TRP A N 1
ATOM 710 C CA . TRP A 1 96 ? -2.651 -6.796 109.341 1.00 19.07 94 TRP A CA 1
ATOM 711 C C . TRP A 1 96 ? -1.230 -7.358 109.348 1.00 17.15 94 TRP A C 1
ATOM 712 O O . TRP A 1 96 ? -0.420 -7.003 110.208 1.00 18.27 94 TRP A O 1
ATOM 723 N N . ILE A 1 97 ? -0.943 -8.266 108.421 1.00 17.32 95 ILE A N 1
ATOM 724 C CA . ILE A 1 97 ? 0.411 -8.765 108.224 1.00 17.43 95 ILE A CA 1
ATOM 725 C C . ILE A 1 97 ? 1.035 -8.054 107.031 1.00 20.80 95 ILE A C 1
ATOM 726 O O . ILE A 1 97 ? 0.518 -8.116 105.901 1.00 20.46 95 ILE A O 1
ATOM 731 N N A LEU A 1 98 ? 2.136 -7.366 107.303 0.50 18.44 96 LEU A N 1
ATOM 732 N N B LEU A 1 98 ? 2.152 -7.378 107.289 0.50 19.34 96 LEU A N 1
ATOM 733 C CA A LEU A 1 98 ? 2.872 -6.615 106.302 0.50 17.83 96 LEU A CA 1
ATOM 734 C CA B LEU A 1 98 ? 2.863 -6.593 106.283 0.50 19.56 96 LEU A CA 1
ATOM 735 C C A LEU A 1 98 ? 4.345 -6.962 106.448 0.50 20.28 96 LEU A C 1
ATOM 736 C C B LEU A 1 98 ? 4.366 -6.770 106.440 0.50 21.00 96 LEU A C 1
ATOM 737 O O A LEU A 1 98 ? 4.813 -7.227 107.554 0.50 19.98 96 LEU A O 1
ATOM 738 O O B LEU A 1 98 ? 4.882 -6.698 107.551 0.50 22.30 96 LEU A O 1
ATOM 747 N N . HIS A 1 99 ? 5.061 -7.000 105.329 1.00 18.64 97 HIS A N 1
ATOM 748 C CA . HIS A 1 99 ? 6.511 -7.178 105.346 1.00 18.03 97 HIS A CA 1
ATOM 749 C C . HIS A 1 99 ? 7.109 -5.807 105.107 1.00 18.68 97 HIS A C 1
ATOM 750 O O . HIS A 1 99 ? 6.934 -5.249 104.020 1.00 20.11 97 HIS A O 1
ATOM 757 N N . ASP A 1 100 ? 7.781 -5.268 106.127 1.00 18.25 98 ASP A N 1
ATOM 758 C CA . ASP A 1 100 ? 8.297 -3.886 106.142 1.00 21.29 98 ASP A CA 1
ATOM 759 C C . ASP A 1 100 ? 7.132 -2.904 106.019 1.00 24.25 98 ASP A C 1
ATOM 760 O O . ASP A 1 100 ? 6.891 -2.313 104.959 1.00 22.29 98 ASP A O 1
ATOM 765 N N . SER A 1 101 ? 6.419 -2.749 107.131 1.00 24.34 99 SER A N 1
ATOM 766 C CA . SER A 1 101 ? 5.163 -2.016 107.185 1.00 21.13 99 SER A CA 1
ATOM 767 C C . SER A 1 101 ? 5.296 -0.514 106.963 1.00 23.50 99 SER A C 1
ATOM 768 O O . SER A 1 101 ? 4.325 0.136 106.590 1.00 23.92 99 SER A O 1
ATOM 771 N N . LEU A 1 102 ? 6.492 0.033 107.168 1.00 19.95 100 LEU A N 1
ATOM 772 C CA . LEU A 1 102 ? 6.726 1.458 106.945 1.00 23.33 100 LEU A CA 1
ATOM 773 C C . LEU A 1 102 ? 6.588 1.855 105.469 1.00 23.50 100 LEU A C 1
ATOM 774 O O . LEU A 1 102 ? 6.363 3.027 105.153 1.00 27.30 100 LEU A O 1
ATOM 779 N N . GLN A 1 103 ? 6.714 0.872 104.579 1.00 23.17 101 GLN A N 1
ATOM 780 C CA . GLN A 1 103 ? 6.537 1.080 103.144 1.00 25.52 101 GLN A CA 1
ATOM 781 C C . GLN A 1 103 ? 5.078 1.246 102.702 1.00 22.52 101 GLN A C 1
ATOM 782 O O . GLN A 1 103 ? 4.780 2.126 101.899 1.00 25.81 101 GLN A O 1
ATOM 788 N N . ASP A 1 104 ? 4.178 0.404 103.216 1.00 21.63 102 ASP A N 1
ATOM 789 C CA . ASP A 1 104 ? 2.787 0.394 102.743 1.00 23.71 102 ASP A CA 1
ATOM 790 C C . ASP A 1 104 ? 1.766 1.105 103.625 1.00 21.18 102 ASP A C 1
ATOM 791 O O . ASP A 1 104 ? 0.667 1.414 103.163 1.00 28.18 102 ASP A O 1
ATOM 796 N N . LEU A 1 105 ? 2.107 1.349 104.883 1.00 17.23 103 LEU A N 1
ATOM 797 C CA . LEU A 1 105 ? 1.178 2.034 105.784 1.00 15.24 103 LEU A CA 1
ATOM 798 C C . LEU A 1 105 ? 0.819 3.479 105.393 1.00 18.45 103 LEU A C 1
ATOM 799 O O . LEU A 1 105 ? -0.336 3.873 105.573 1.00 22.56 103 LEU A O 1
ATOM 804 N N . PRO A 1 106 ? 1.785 4.279 104.868 1.00 17.95 104 PRO A N 1
ATOM 805 C CA . PRO A 1 106 ? 1.359 5.622 104.449 1.00 18.44 104 PRO A CA 1
ATOM 806 C C . PRO A 1 106 ? 0.322 5.634 103.325 1.00 20.75 104 PRO A C 1
ATOM 807 O O . PRO A 1 106 ? -0.621 6.434 103.366 1.00 22.13 104 PRO A O 1
ATOM 811 N N . GLY A 1 107 ? 0.487 4.731 102.357 1.00 20.63 105 GLY A N 1
ATOM 812 C CA . GLY A 1 107 ? -0.432 4.599 101.229 1.00 22.90 105 GLY A CA 1
ATOM 813 C C . GLY A 1 107 ? -1.795 4.071 101.625 1.00 21.79 105 GLY A C 1
ATOM 814 O O . GLY A 1 107 ? -2.803 4.541 101.109 1.00 26.37 105 GLY A O 1
ATOM 815 N N . PHE A 1 108 ? -1.819 3.094 102.534 1.00 23.01 106 PHE A N 1
ATOM 816 C CA . PHE A 1 108 ? -3.064 2.567 103.108 1.00 20.30 106 PHE A CA 1
ATOM 817 C C . PHE A 1 108 ? -3.827 3.644 103.871 1.00 21.74 106 PHE A C 1
ATOM 818 O O . PHE A 1 108 ? -5.038 3.774 103.713 1.00 27.21 106 PHE A O 1
ATOM 826 N N . ASP A 1 109 ? -3.108 4.401 104.702 1.00 22.79 107 ASP A N 1
ATOM 827 C CA . ASP A 1 109 ? -3.657 5.562 105.410 1.00 22.75 107 ASP A CA 1
ATOM 828 C C . ASP A 1 109 ? -4.252 6.589 104.438 1.00 24.07 107 ASP A C 1
ATOM 829 O O . ASP A 1 109 ? -5.347 7.108 104.665 1.00 21.62 107 ASP A O 1
ATOM 834 N N . GLU A 1 110 ? -3.541 6.845 103.343 1.00 24.21 108 GLU A N 1
ATOM 835 C CA . GLU A 1 110 ? -4.008 7.789 102.334 1.00 23.00 108 GLU A CA 1
ATOM 836 C C . GLU A 1 110 ? -5.250 7.358 101.560 1.00 20.14 108 GLU A C 1
ATOM 837 O O . GLU A 1 110 ? -5.987 8.202 101.066 1.00 25.29 108 GLU A O 1
ATOM 843 N N . LEU A 1 111 ? -5.497 6.056 101.475 1.00 20.89 109 LEU A N 1
ATOM 844 C CA . LEU A 1 111 ? -6.747 5.565 100.885 1.00 22.00 109 LEU A CA 1
ATOM 845 C C . LEU A 1 111 ? -7.905 5.582 101.889 1.00 21.52 109 LEU A C 1
ATOM 846 O O . LEU A 1 111 ? -9.069 5.460 101.508 1.00 24.13 109 LEU A O 1
ATOM 851 N N . GLY A 1 112 ? -7.578 5.749 103.170 1.00 25.18 110 GLY A N 1
ATOM 852 C CA . GLY A 1 112 ? -8.581 5.827 104.226 1.00 24.95 110 GLY A CA 1
ATOM 853 C C . GLY A 1 112 ? -8.740 4.530 104.999 1.00 25.66 110 GLY A C 1
ATOM 854 O O . GLY A 1 112 ? -9.694 4.374 105.761 1.00 27.19 110 GLY A O 1
ATOM 855 N N . MET A 1 113 ? -7.808 3.600 104.801 1.00 22.82 111 MET A N 1
ATOM 856 C CA . MET A 1 113 ? -7.799 2.358 105.561 1.00 25.48 111 MET A CA 1
AT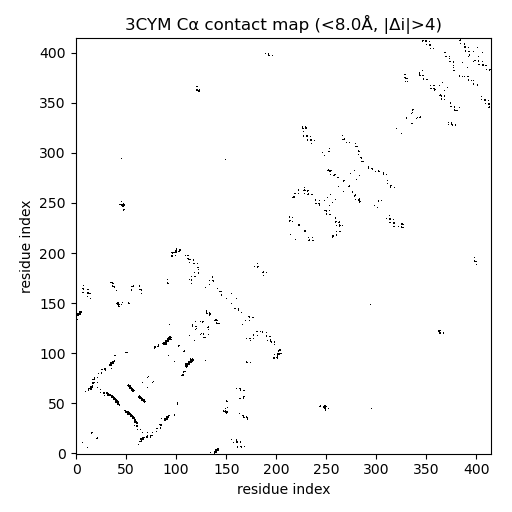OM 857 C C . MET A 1 113 ? -7.295 2.616 106.985 1.00 25.13 111 MET A C 1
ATOM 858 O O . MET A 1 113 ? -6.510 3.536 107.220 1.00 26.18 111 MET A O 1
ATOM 863 N N . GLU A 1 114 ? -7.765 1.809 107.930 1.00 24.57 112 GLU A N 1
ATOM 864 C CA . GLU A 1 114 ? -7.396 1.982 109.329 1.00 26.66 112 GLU A CA 1
ATOM 865 C C . GLU A 1 114 ? -7.004 0.663 110.000 1.00 26.01 112 GLU A C 1
ATOM 866 O O . GLU A 1 114 ? -7.800 0.106 110.757 1.00 29.58 112 GLU A O 1
ATOM 872 N N . PRO A 1 115 ? -5.777 0.157 109.724 1.00 26.36 113 PRO A N 1
ATOM 873 C CA . PRO A 1 115 ? -5.261 -1.028 110.425 1.00 24.94 113 PRO A CA 1
ATOM 874 C C . PRO A 1 115 ? -5.179 -0.808 111.939 1.00 23.42 113 PRO A C 1
ATOM 875 O O . PRO A 1 115 ? -4.626 0.197 112.400 1.00 21.98 113 PRO A O 1
ATOM 879 N N . GLN A 1 116 ? -5.747 -1.730 112.703 1.00 23.49 114 GLN A N 1
ATOM 880 C CA . GLN A 1 116 ? -5.830 -1.549 114.153 1.00 24.62 114 GLN A CA 1
ATOM 881 C C . GLN A 1 116 ? -4.798 -2.353 114.920 1.00 21.41 114 GLN A C 1
ATOM 882 O O . GLN A 1 116 ? -4.518 -2.064 116.086 1.00 18.58 114 GLN A O 1
ATOM 888 N N . ARG A 1 117 ? -4.265 -3.377 114.259 1.00 21.68 115 ARG A N 1
ATOM 889 C CA . ARG A 1 117 ? -3.218 -4.233 114.800 1.00 18.38 115 ARG A CA 1
ATOM 890 C C . ARG A 1 117 ? -2.255 -4.600 113.667 1.00 18.86 115 ARG A C 1
ATOM 891 O O . ARG A 1 117 ? -2.637 -4.604 112.493 1.00 12.41 115 ARG A O 1
ATOM 899 N N . LEU A 1 118 ? -1.011 -4.898 114.025 1.00 16.91 116 LEU A N 1
ATOM 900 C CA . LEU A 1 118 ? 0.028 -5.186 113.043 1.00 16.92 116 LEU A CA 1
ATOM 901 C C . LEU A 1 118 ? 0.914 -6.338 113.464 1.00 14.60 116 LEU A C 1
ATOM 902 O O . LEU A 1 118 ? 1.265 -6.467 114.632 1.00 17.48 116 LEU A O 1
ATOM 907 N N . PHE A 1 119 ? 1.253 -7.190 112.503 1.00 18.97 117 PHE A N 1
ATOM 908 C CA . PHE A 1 119 ? 2.401 -8.067 112.627 1.00 15.00 117 PHE A CA 1
ATOM 909 C C . PHE A 1 119 ? 3.303 -7.772 111.446 1.00 21.89 117 PHE A C 1
ATOM 910 O O . PHE A 1 119 ? 2.931 -8.013 110.297 1.00 22.21 117 PHE A O 1
ATOM 918 N N . ASP A 1 120 ? 4.489 -7.245 111.729 1.00 19.57 118 ASP A N 1
ATOM 919 C CA . ASP A 1 120 ? 5.456 -6.961 110.676 1.00 17.25 118 ASP A CA 1
ATOM 920 C C . ASP A 1 120 ? 6.437 -8.134 110.545 1.00 14.39 118 ASP A C 1
ATOM 921 O O . ASP A 1 120 ? 7.255 -8.373 111.438 1.00 18.06 118 ASP A O 1
ATOM 926 N N . THR A 1 121 ? 6.356 -8.861 109.429 1.00 12.72 119 THR A N 1
ATOM 927 C CA . THR A 1 121 ? 7.210 -10.038 109.229 1.00 11.21 119 THR A CA 1
ATOM 928 C C . THR A 1 121 ? 8.675 -9.664 108.989 1.00 12.96 119 THR A C 1
ATOM 929 O O . THR A 1 121 ? 9.553 -10.490 109.189 1.00 17.07 119 THR A O 1
ATOM 933 N N . GLU A 1 122 ? 8.939 -8.431 108.554 1.00 12.53 120 GLU A N 1
ATOM 934 C CA . GLU A 1 122 ? 10.313 -7.997 108.404 1.00 17.92 120 GLU A CA 1
ATOM 935 C C . GLU A 1 122 ? 10.881 -7.677 109.771 1.00 15.17 120 GLU A C 1
ATOM 936 O O . GLU A 1 122 ? 11.956 -8.147 110.104 1.00 20.79 120 GLU A O 1
ATOM 942 N N . ILE A 1 123 ? 10.144 -6.904 110.564 1.00 14.87 121 ILE A N 1
ATOM 943 C CA . ILE A 1 123 ? 10.581 -6.549 111.915 1.00 13.28 121 ILE A CA 1
ATOM 944 C C . ILE A 1 123 ? 10.848 -7.787 112.783 1.00 16.87 121 ILE A C 1
ATOM 945 O O . ILE A 1 123 ? 11.899 -7.887 113.432 1.00 19.29 121 ILE A O 1
ATOM 950 N N . ALA A 1 124 ? 9.908 -8.733 112.760 1.00 15.24 122 ALA A N 1
ATOM 951 C CA . ALA A 1 124 ? 10.050 -10.022 113.440 1.00 15.16 122 ALA A CA 1
ATOM 952 C C . ALA A 1 124 ? 11.273 -10.825 112.981 1.00 17.57 122 ALA A C 1
ATOM 953 O O . ALA A 1 124 ? 11.993 -11.372 113.808 1.00 20.11 122 ALA A O 1
ATOM 955 N N . ALA A 1 125 ? 11.525 -10.872 111.676 1.00 18.79 123 ALA A N 1
ATOM 956 C CA . ALA A 1 125 ? 12.703 -11.584 111.150 1.00 18.64 123 ALA A CA 1
ATOM 957 C C . ALA A 1 125 ? 14.031 -11.022 111.659 1.00 14.67 123 ALA A C 1
ATOM 958 O O . ALA A 1 125 ? 14.938 -11.785 111.979 1.00 15.98 123 ALA A O 1
ATOM 960 N N . ARG A 1 126 ? 14.119 -9.695 111.741 1.00 15.60 124 ARG A N 1
ATOM 961 C CA A ARG A 1 126 ? 15.304 -8.972 112.230 0.50 14.94 124 ARG A CA 1
ATOM 962 C CA B ARG A 1 126 ? 15.338 -9.057 112.192 0.50 13.26 124 ARG A CA 1
ATOM 963 C C . ARG A 1 126 ? 15.570 -9.258 113.702 1.00 13.92 124 ARG A C 1
ATOM 964 O O . ARG A 1 126 ? 16.693 -9.558 114.106 1.00 19.37 124 ARG A O 1
ATOM 979 N N . LEU A 1 127 ? 14.518 -9.141 114.517 1.00 12.21 125 LEU A N 1
ATOM 980 C CA . LEU A 1 127 ? 14.602 -9.467 115.956 1.00 17.65 125 LEU A CA 1
ATOM 981 C C . LEU A 1 127 ? 15.072 -10.904 116.180 1.00 17.58 125 LEU A C 1
ATOM 982 O O . LEU A 1 127 ? 15.879 -11.161 117.070 1.00 18.60 125 LEU A O 1
ATOM 987 N N . LEU A 1 128 ? 14.577 -11.815 115.342 1.00 20.29 126 LEU A N 1
ATOM 988 C CA . LEU A 1 128 ? 14.976 -13.226 115.318 1.00 23.57 126 LEU A CA 1
ATOM 989 C C . LEU A 1 128 ? 16.413 -13.446 114.848 1.00 24.41 126 LEU A C 1
ATOM 990 O O . LEU A 1 128 ? 16.959 -14.540 114.990 1.00 29.95 126 LEU A O 1
ATOM 995 N N . GLY A 1 129 ? 17.006 -12.420 114.253 1.00 23.38 127 GLY A N 1
ATOM 996 C CA . GLY A 1 129 ? 18.398 -12.474 113.859 1.00 27.32 127 GLY A CA 1
ATOM 997 C C . GLY A 1 129 ? 18.618 -12.828 112.407 1.00 27.66 127 GLY A C 1
ATOM 998 O O . GLY A 1 129 ? 19.754 -13.075 112.010 1.00 32.59 127 GLY A O 1
ATOM 999 N N . LEU A 1 130 ? 17.548 -12.851 111.609 1.00 31.36 128 LEU A N 1
ATOM 1000 C CA . LEU A 1 130 ? 17.679 -13.130 110.171 1.00 30.73 128 LEU A CA 1
ATOM 1001 C C . LEU A 1 130 ? 18.394 -12.017 109.425 1.00 32.83 128 LEU A C 1
ATOM 1002 O O . LEU A 1 130 ? 17.882 -10.906 109.246 1.00 31.00 128 LEU A O 1
ATOM 1007 N N . LYS A 1 131 ? 19.598 -12.369 109.006 1.00 33.87 129 LYS A N 1
ATOM 1008 C CA . LYS A 1 131 ? 20.551 -11.525 108.301 1.00 34.54 129 LYS A CA 1
ATOM 1009 C C . LYS A 1 131 ? 20.123 -1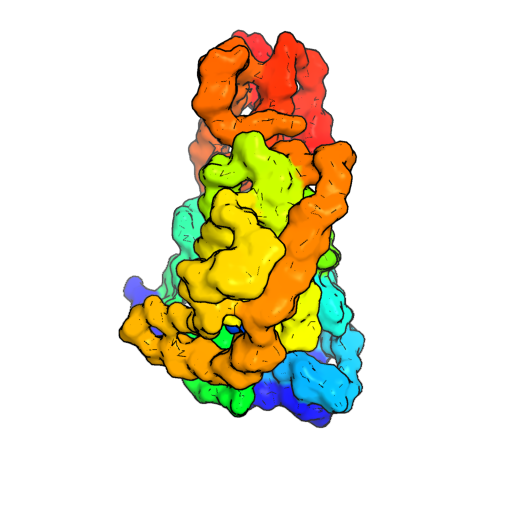1.063 106.896 1.00 31.67 129 LYS A C 1
ATOM 1010 O O . LYS A 1 131 ? 20.447 -9.949 106.478 1.00 28.26 129 LYS A O 1
ATOM 1016 N N . ARG A 1 132 ? 19.414 -11.926 106.170 1.00 30.28 130 ARG A N 1
ATOM 1017 C CA . ARG A 1 132 ? 18.761 -11.538 104.921 1.00 29.20 130 ARG A CA 1
ATOM 1018 C C . ARG A 1 132 ? 17.268 -11.634 105.146 1.00 28.66 130 ARG A C 1
ATOM 1019 O O . ARG A 1 132 ? 16.719 -12.724 105.360 1.00 27.38 130 ARG A O 1
ATOM 1027 N N . PHE A 1 133 ? 16.621 -10.477 105.103 1.00 27.26 131 PHE A N 1
ATOM 1028 C CA . PHE A 1 133 ? 15.270 -10.326 105.630 1.00 24.82 131 PHE A CA 1
ATOM 1029 C C . PHE A 1 133 ? 14.276 -9.780 104.608 1.00 22.95 131 PHE A C 1
ATOM 1030 O O . PHE A 1 133 ? 13.281 -9.150 104.977 1.00 26.42 131 PHE A O 1
ATOM 1038 N N . GLY A 1 134 ? 14.547 -10.020 103.327 1.00 20.12 132 GLY A N 1
ATOM 1039 C CA . GLY A 1 134 ? 13.554 -9.780 102.289 1.00 21.60 132 GLY A CA 1
ATOM 1040 C C . GLY A 1 134 ? 12.478 -10.851 102.384 1.00 16.60 132 GLY A C 1
ATOM 1041 O O . GLY A 1 134 ? 12.676 -11.877 103.049 1.00 17.34 132 GLY A O 1
ATOM 1042 N N . LEU A 1 135 ? 11.342 -10.624 101.726 1.00 16.98 133 LEU A N 1
ATOM 1043 C CA . LEU A 1 135 ? 10.223 -11.573 101.775 1.00 16.54 133 LEU A CA 1
ATOM 1044 C C . LEU A 1 135 ? 10.627 -12.991 101.367 1.00 18.73 133 LEU A C 1
ATOM 1045 O O . LEU A 1 135 ? 10.379 -13.937 102.107 1.00 18.00 133 LEU A O 1
ATOM 1050 N N . ALA A 1 136 ? 11.281 -13.116 100.216 1.00 19.55 134 ALA A N 1
ATOM 1051 C CA . ALA A 1 136 ? 11.697 -14.412 99.688 1.00 17.52 134 ALA A CA 1
ATOM 1052 C C . ALA A 1 136 ? 12.609 -15.215 100.634 1.00 18.28 134 ALA A C 1
ATOM 1053 O O . ALA A 1 136 ? 12.392 -16.415 100.834 1.00 19.01 134 ALA A O 1
ATOM 1055 N N . ALA A 1 137 ? 13.604 -14.548 101.227 1.00 15.24 135 ALA A N 1
ATOM 1056 C CA . ALA A 1 137 ? 14.539 -15.181 102.177 1.00 19.75 135 ALA A CA 1
ATOM 1057 C C . ALA A 1 137 ? 13.860 -15.636 103.475 1.00 23.64 135 ALA A C 1
ATOM 1058 O O . ALA A 1 137 ? 14.203 -16.687 104.027 1.00 25.90 135 ALA A O 1
ATOM 1060 N N . VAL A 1 138 ? 12.890 -14.841 103.933 1.00 25.84 136 VAL A N 1
ATOM 1061 C CA . VAL A 1 138 ? 12.092 -15.118 105.131 1.00 26.59 136 VAL A CA 1
ATOM 1062 C C . VAL A 1 138 ? 11.113 -16.286 104.946 1.00 27.25 136 VAL A C 1
ATOM 1063 O O . VAL A 1 138 ? 11.008 -17.145 105.828 1.00 20.94 136 VAL A O 1
ATOM 1067 N N A THR A 1 139 ? 10.393 -16.332 103.825 0.50 27.34 137 THR A N 1
ATOM 1068 N N B THR A 1 139 ? 10.422 -16.304 103.803 0.50 25.65 137 THR A N 1
ATOM 1069 C CA A THR A 1 139 ? 9.474 -17.459 103.598 0.50 25.97 137 THR A CA 1
ATOM 1070 C CA B THR A 1 139 ? 9.483 -17.378 103.462 0.50 22.60 137 THR A CA 1
ATOM 1071 C C A THR A 1 139 ? 10.197 -18.777 103.299 0.50 24.08 137 THR A C 1
ATOM 1072 C C B THR A 1 139 ? 10.198 -18.724 103.310 0.50 21.73 137 THR A C 1
ATOM 1073 O O A THR A 1 139 ? 9.670 -19.844 103.599 0.50 23.17 137 THR A O 1
ATOM 1074 O O B THR A 1 139 ? 9.675 -19.751 103.731 0.50 19.14 137 THR A O 1
ATOM 1081 N N . GLU A 1 140 ? 11.396 -18.701 102.728 1.00 20.73 138 GLU A N 1
ATOM 1082 C CA . GLU A 1 140 ? 12.204 -19.910 102.508 1.00 20.97 138 GLU A CA 1
ATOM 1083 C C . GLU A 1 140 ? 12.740 -20.464 103.830 1.00 25.03 138 GLU A C 1
ATOM 1084 O O . GLU A 1 140 ? 12.771 -21.682 104.036 1.00 27.93 138 GLU A O 1
ATOM 1090 N N . HIS A 1 141 ? 13.141 -19.560 104.723 1.00 21.56 139 HIS A N 1
ATOM 1091 C CA . HIS A 1 141 ? 13.648 -19.932 106.038 1.00 23.93 139 HIS A CA 1
ATOM 1092 C C . HIS A 1 141 ? 12.583 -20.638 106.878 1.00 21.80 139 HIS A C 1
ATOM 1093 O O . HIS A 1 141 ? 12.851 -21.675 107.464 1.00 17.10 139 HIS A O 1
ATOM 1100 N N . PHE A 1 142 ? 11.368 -20.101 106.888 1.00 23.81 140 PHE A N 1
ATOM 1101 C CA . PHE A 1 142 ? 10.332 -20.565 107.809 1.00 20.80 140 PHE A CA 1
ATOM 1102 C C . PHE A 1 142 ? 9.344 -21.579 107.227 1.00 23.23 140 PHE A C 1
ATOM 1103 O O . PHE A 1 142 ? 8.782 -22.390 107.969 1.00 20.96 140 PHE A O 1
ATOM 1111 N N . LEU A 1 143 ? 9.126 -21.527 105.913 1.00 17.83 141 LEU A N 1
ATOM 1112 C CA . LEU A 1 143 ? 8.108 -22.359 105.276 1.00 17.54 141 LEU A CA 1
ATOM 1113 C C . LEU A 1 143 ? 8.716 -23.336 104.267 1.00 21.00 141 LEU A C 1
ATOM 1114 O O . LEU A 1 143 ? 8.046 -24.266 103.821 1.00 24.38 141 LEU A O 1
ATOM 1119 N N . GLY A 1 144 ? 9.989 -23.131 103.925 1.00 20.09 142 GLY A N 1
ATOM 1120 C CA . GLY A 1 144 ? 10.666 -23.953 102.921 1.00 17.04 142 GLY A CA 1
ATOM 1121 C C . GLY A 1 144 ? 10.076 -23.754 101.540 1.00 21.32 142 GLY A C 1
ATOM 1122 O O . GLY A 1 144 ? 10.042 -24.684 100.732 1.00 23.27 142 GLY A O 1
ATOM 1123 N N . LEU A 1 145 ? 9.591 -22.543 101.274 1.00 19.43 143 LEU A N 1
ATOM 1124 C CA . LEU A 1 145 ? 8.984 -22.218 99.983 1.00 19.04 143 LEU A CA 1
ATOM 1125 C C . LEU A 1 145 ? 9.648 -21.012 99.333 1.00 21.20 143 LEU A C 1
ATOM 1126 O O . LEU A 1 145 ? 9.854 -19.983 99.976 1.00 25.37 143 LEU A O 1
ATOM 1131 N N . THR A 1 146 ? 9.962 -21.159 98.048 1.00 25.54 144 THR A N 1
ATOM 1132 C CA . THR A 1 146 ? 10.679 -20.156 97.264 1.00 25.11 144 THR A CA 1
ATOM 1133 C C . THR A 1 146 ? 9.698 -19.333 96.423 1.00 25.96 144 THR A C 1
ATOM 1134 O O . THR A 1 146 ? 8.852 -19.888 95.723 1.00 28.15 144 THR A O 1
ATOM 1138 N N . LEU A 1 147 ? 9.802 -18.011 96.521 1.00 23.85 145 LEU A N 1
ATOM 1139 C CA . LEU A 1 147 ? 9.090 -17.105 95.629 1.00 30.28 145 LEU A CA 1
ATOM 1140 C C . LEU A 1 147 ? 10.109 -16.494 94.667 1.00 33.49 145 LEU A C 1
ATOM 1141 O O . LEU A 1 147 ? 11.097 -15.899 95.108 1.00 36.00 145 LEU A O 1
ATOM 1146 N N . ALA A 1 148 ? 9.890 -16.669 93.363 1.00 37.71 146 ALA A N 1
ATOM 1147 C CA . ALA A 1 148 ? 10.749 -16.048 92.347 1.00 42.72 146 ALA A CA 1
ATOM 1148 C C . ALA A 1 148 ? 10.268 -14.627 92.104 1.00 46.18 146 ALA A C 1
ATOM 1149 O O . ALA A 1 148 ? 9.336 -14.408 91.335 1.00 54.31 146 ALA A O 1
ATOM 1151 N N . LYS A 1 149 ? 10.897 -13.662 92.768 1.00 47.35 147 LYS A N 1
ATOM 1152 C CA . LYS A 1 149 ? 10.394 -12.284 92.792 1.00 46.75 147 LYS A CA 1
ATOM 1153 C C . LYS A 1 149 ? 10.736 -11.526 91.502 1.00 47.12 147 LYS A C 1
ATOM 1154 O O . LYS A 1 149 ? 11.666 -10.714 91.461 1.00 46.81 147 LYS A O 1
ATOM 1160 N N . GLU A 1 150 ? 9.946 -11.793 90.461 1.00 48.08 148 GLU A N 1
ATOM 1161 C CA . GLU A 1 150 ? 10.291 -11.441 89.076 1.00 49.03 148 GLU A CA 1
ATOM 1162 C C . GLU A 1 150 ? 9.800 -10.075 88.573 1.00 46.73 148 GLU A C 1
ATOM 1163 O O . GLU A 1 150 ? 10.402 -9.508 87.658 1.00 51.13 148 GLU A O 1
ATOM 1169 N N . HIS A 1 151 ? 8.722 -9.556 89.158 1.00 41.42 149 HIS A N 1
ATOM 1170 C CA . HIS A 1 151 ? 8.085 -8.332 88.654 1.00 37.02 149 HIS A CA 1
ATOM 1171 C C . HIS A 1 151 ? 8.082 -7.191 89.674 1.00 35.40 149 HIS A C 1
ATOM 1172 O O . HIS A 1 151 ? 7.141 -6.389 89.729 1.00 37.97 149 HIS A O 1
ATOM 1179 N N . SER A 1 152 ? 9.171 -7.116 90.440 1.00 36.23 150 SER A N 1
ATOM 1180 C CA A SER A 1 152 ? 9.329 -6.127 91.510 0.50 35.14 150 SER A CA 1
ATOM 1181 C CA B SER A 1 152 ? 9.329 -6.129 91.510 0.50 36.62 150 SER A CA 1
ATOM 1182 C C . SER A 1 152 ? 9.437 -4.695 90.992 1.00 36.20 150 SER A C 1
ATOM 1183 O O . SER A 1 152 ? 8.869 -3.776 91.583 1.00 34.69 150 SER A O 1
ATOM 1188 N N . ALA A 1 153 ? 10.162 -4.512 89.885 1.00 33.45 151 ALA A N 1
ATOM 1189 C CA . ALA A 1 153 ? 10.412 -3.178 89.329 1.00 29.72 151 ALA A CA 1
ATOM 1190 C C . ALA A 1 153 ? 9.500 -2.831 88.144 1.00 24.91 151 ALA A C 1
ATOM 1191 O O . ALA A 1 153 ? 9.872 -2.052 87.265 1.00 28.67 151 ALA A O 1
ATOM 1193 N N . ALA A 1 154 ? 8.302 -3.412 88.146 1.00 23.56 152 ALA A N 1
ATOM 1194 C CA . ALA A 1 154 ? 7.298 -3.195 87.110 1.00 19.12 152 ALA A CA 1
ATOM 1195 C C . ALA A 1 154 ? 6.648 -1.813 87.206 1.00 17.39 152 ALA A C 1
ATOM 1196 O O . ALA A 1 154 ? 6.613 -1.189 88.273 1.00 18.84 152 ALA A O 1
ATOM 1198 N N . ASP A 1 155 ? 6.130 -1.337 86.082 1.00 17.65 153 ASP A N 1
ATOM 1199 C CA . ASP A 1 155 ? 5.298 -0.149 86.101 1.00 17.52 153 ASP A CA 1
ATOM 1200 C C . ASP A 1 155 ? 3.884 -0.579 86.437 1.00 15.40 153 ASP A C 1
ATOM 1201 O O . ASP A 1 155 ? 3.123 -0.947 85.547 1.00 14.37 153 ASP A O 1
ATOM 1206 N N . TRP A 1 156 ? 3.523 -0.499 87.718 1.00 17.79 154 TRP A N 1
ATOM 1207 C CA . TRP A 1 156 ? 2.220 -1.002 88.181 1.00 14.02 154 TRP A CA 1
ATOM 1208 C C . TRP A 1 156 ? 1.012 -0.205 87.712 1.00 14.27 154 TRP A C 1
ATOM 1209 O O . TRP A 1 156 ? -0.126 -0.622 87.941 1.00 16.91 154 TRP A O 1
ATOM 1220 N N . SER A 1 157 ? 1.264 0.909 87.023 1.00 16.07 155 SER A N 1
ATOM 1221 C CA . SER A 1 157 ? 0.200 1.708 86.398 1.00 15.96 155 SER A CA 1
ATOM 1222 C C . SER A 1 157 ? -0.271 1.159 85.052 1.00 17.56 155 SER A C 1
ATOM 1223 O O . SER A 1 157 ? -1.216 1.689 84.468 1.00 17.67 155 SER A O 1
ATOM 1226 N N . TYR A 1 158 ? 0.395 0.113 84.560 1.00 18.24 156 TYR A N 1
ATOM 1227 C CA . TYR A 1 158 ? 0.042 -0.522 83.290 1.00 20.77 156 TYR A CA 1
ATOM 1228 C C . TYR A 1 158 ? -1.337 -1.187 83.395 1.00 20.48 156 TYR A C 1
ATOM 1229 O O . TYR A 1 158 ? -1.562 -2.005 84.275 1.00 27.01 156 TYR A O 1
ATOM 1238 N N . ARG A 1 159 ? -2.262 -0.804 82.518 1.00 24.29 157 ARG A N 1
ATOM 1239 C CA . ARG A 1 159 ? -3.577 -1.460 82.436 1.00 18.58 157 ARG A CA 1
ATOM 1240 C C . ARG A 1 159 ? -3.821 -1.992 81.019 1.00 18.87 157 ARG A C 1
ATOM 1241 O O . ARG A 1 159 ? -3.466 -1.336 80.054 1.00 22.26 157 ARG A O 1
ATOM 1249 N N . PRO A 1 160 ? -4.396 -3.204 80.888 1.00 23.48 158 PRO A N 1
ATOM 1250 C CA . PRO A 1 160 ? -4.735 -4.142 81.963 1.00 18.76 158 PRO A CA 1
ATOM 1251 C C . PRO A 1 160 ? -3.480 -4.801 82.534 1.00 19.61 158 PRO A C 1
ATOM 1252 O O . PRO A 1 160 ? -2.475 -4.926 81.834 1.00 19.91 158 PRO A O 1
ATOM 1256 N N . LEU A 1 161 ? -3.527 -5.175 83.809 1.00 18.45 159 LEU A N 1
ATOM 1257 C CA . LEU A 1 161 ? -2.407 -5.865 84.432 1.00 18.11 159 LEU A CA 1
ATOM 1258 C C . LEU A 1 161 ? -2.272 -7.274 83.853 1.00 18.83 159 LEU A C 1
ATOM 1259 O O . LEU A 1 161 ? -3.247 -8.034 83.842 1.00 19.65 159 LEU A O 1
ATOM 1264 N N . PRO A 1 162 ? -1.068 -7.611 83.346 1.00 19.09 160 PRO A N 1
ATOM 1265 C CA . PRO A 1 162 ? -0.725 -8.933 82.799 1.00 18.11 160 PRO A CA 1
ATOM 1266 C C . PRO A 1 162 ? -0.888 -10.045 83.837 1.00 19.96 160 PRO A C 1
ATOM 1267 O O . PRO A 1 162 ? -0.833 -9.778 85.041 1.00 21.39 160 PRO A O 1
ATOM 1271 N N . ARG A 1 163 ? -1.064 -11.281 83.373 1.00 18.25 161 ARG A N 1
ATOM 1272 C CA . ARG A 1 163 ? -1.314 -12.406 84.264 1.00 17.72 161 ARG A CA 1
ATOM 1273 C C . ARG A 1 163 ? -0.116 -12.743 85.161 1.00 15.65 161 ARG A C 1
ATOM 1274 O O . ARG A 1 163 ? -0.301 -13.114 86.313 1.00 18.90 161 ARG A O 1
ATOM 1282 N N . ASP A 1 164 ? 1.097 -12.604 84.629 1.00 20.74 162 ASP A N 1
ATOM 1283 C CA . ASP A 1 164 ? 2.331 -12.828 85.395 1.00 15.70 162 ASP A CA 1
ATOM 1284 C C . ASP A 1 164 ? 2.483 -11.860 86.566 1.00 13.96 162 ASP A C 1
ATOM 1285 O O . ASP A 1 164 ? 2.905 -12.268 87.665 1.00 8.71 162 ASP A O 1
ATOM 1290 N N . TRP A 1 165 ? 2.125 -10.593 86.323 1.00 10.70 163 TRP A N 1
ATOM 1291 C CA . TRP A 1 165 ? 2.197 -9.517 87.320 1.00 14.30 163 TRP A CA 1
ATOM 1292 C C . TRP A 1 165 ? 1.164 -9.730 88.419 1.00 15.52 163 TRP A C 1
ATOM 1293 O O . TRP A 1 165 ? 1.464 -9.541 89.606 1.00 16.61 163 TRP A O 1
ATOM 1304 N N . ARG A 1 166 ? -0.055 -10.099 88.009 1.00 17.40 164 ARG A N 1
ATOM 1305 C CA A ARG A 1 166 ? -1.130 -10.433 88.941 0.50 16.79 164 ARG A CA 1
ATOM 1306 C CA B ARG A 1 166 ? -1.121 -10.424 88.948 0.50 16.00 164 ARG A CA 1
ATOM 1307 C C . ARG A 1 166 ? -0.708 -11.602 89.822 1.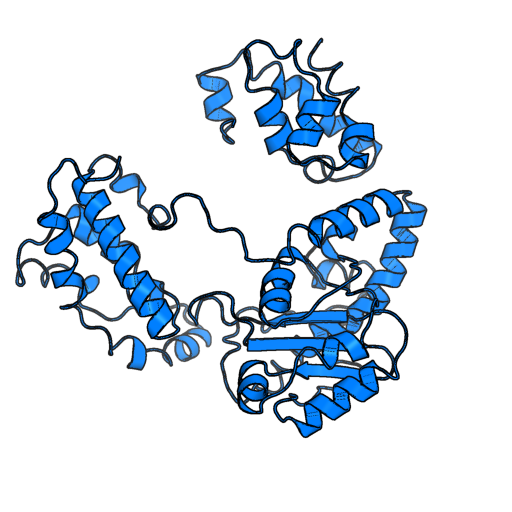00 14.77 164 ARG A C 1
ATOM 1308 O O . ARG A 1 166 ? -1.005 -11.626 91.003 1.00 19.11 164 ARG A O 1
ATOM 1323 N N . ASN A 1 167 ? -0.007 -12.562 89.219 1.00 19.60 165 ASN A N 1
ATOM 1324 C CA . ASN A 1 167 ? 0.548 -13.722 89.921 1.00 18.84 165 ASN A CA 1
ATOM 1325 C C . ASN A 1 167 ? 1.605 -13.333 90.963 1.00 20.03 165 ASN A C 1
ATOM 1326 O O . ASN A 1 167 ? 1.574 -13.831 92.102 1.00 19.08 165 ASN A O 1
ATOM 1331 N N . TYR A 1 168 ? 2.520 -12.443 90.570 1.00 17.03 166 TYR A N 1
ATOM 1332 C CA . TYR A 1 168 ? 3.513 -11.866 91.483 1.00 15.36 166 TYR A CA 1
ATOM 1333 C C . TYR A 1 168 ? 2.852 -11.174 92.671 1.00 15.43 166 TYR A C 1
ATOM 1334 O O . TYR A 1 168 ? 3.261 -11.372 93.813 1.00 15.94 166 TYR A O 1
ATOM 1343 N N . ALA A 1 169 ? 1.848 -10.346 92.388 1.00 13.74 167 ALA A N 1
ATOM 1344 C CA . ALA A 1 169 ? 1.172 -9.562 93.407 1.00 10.03 167 ALA A CA 1
ATOM 1345 C C . ALA A 1 169 ? 0.373 -10.443 94.372 1.00 13.45 167 ALA A C 1
ATOM 1346 O O . ALA A 1 169 ? 0.324 -10.174 95.575 1.00 15.68 167 ALA A O 1
ATOM 1348 N N . ALA A 1 170 ? -0.227 -11.501 93.833 1.00 14.05 168 ALA A N 1
ATOM 1349 C CA . ALA A 1 170 ? -0.913 -12.506 94.634 1.00 15.97 168 ALA A CA 1
ATOM 1350 C C . ALA A 1 170 ? 0.058 -13.295 95.509 1.00 16.09 168 ALA A C 1
ATOM 1351 O O . ALA A 1 170 ? -0.187 -13.476 96.703 1.00 17.34 168 ALA A O 1
ATOM 1353 N N . LEU A 1 171 ? 1.166 -13.745 94.921 1.00 13.70 169 LEU A N 1
ATOM 1354 C CA . LEU A 1 171 ? 2.167 -14.511 95.665 1.00 14.81 169 LEU A CA 1
ATOM 1355 C C . LEU A 1 171 ? 2.788 -13.752 96.839 1.00 10.55 169 LEU A C 1
ATOM 1356 O O . LEU A 1 171 ? 3.214 -14.366 97.811 1.00 12.88 169 LEU A O 1
ATOM 1361 N N . ASP A 1 172 ? 2.801 -12.422 96.759 1.00 12.25 170 ASP A N 1
ATOM 1362 C CA . ASP A 1 172 ? 3.308 -11.586 97.847 1.00 17.19 170 ASP A CA 1
ATOM 1363 C C . ASP A 1 172 ? 2.451 -11.514 99.125 1.00 15.85 170 ASP A C 1
ATOM 1364 O O . ASP A 1 172 ? 2.971 -11.165 100.192 1.00 23.83 170 ASP A O 1
ATOM 1369 N N . VAL A 1 173 ? 1.158 -11.832 99.020 1.00 21.78 171 VAL A N 1
ATOM 1370 C CA . VAL A 1 173 ? 0.280 -11.978 100.202 1.00 15.53 171 VAL A CA 1
ATOM 1371 C C . VAL A 1 173 ? -0.096 -13.431 100.518 1.00 19.62 171 VAL A C 1
ATOM 1372 O O . VAL A 1 173 ? -0.641 -13.706 101.580 1.00 20.99 171 VAL A O 1
ATOM 1376 N N . GLU A 1 174 ? 0.219 -14.339 99.594 1.00 21.94 172 GLU A N 1
ATOM 1377 C CA . GLU A 1 174 ? -0.138 -15.769 99.656 1.00 16.73 172 GLU A CA 1
ATOM 1378 C C . GLU A 1 174 ? 0.328 -16.532 100.909 1.00 19.18 172 GLU A C 1
ATOM 1379 O O . GLU A 1 174 ? -0.363 -17.442 101.371 1.00 23.29 172 GLU A O 1
ATOM 1385 N N . LEU A 1 175 ? 1.474 -16.153 101.467 1.00 17.23 173 LEU A N 1
ATOM 1386 C CA . LEU A 1 175 ? 2.071 -16.921 102.570 1.00 14.73 173 LEU A CA 1
ATOM 1387 C C . LEU A 1 175 ? 2.211 -16.167 103.883 1.00 13.81 173 LEU A C 1
ATOM 1388 O O . LEU A 1 175 ? 2.781 -16.694 104.835 1.00 16.77 173 LEU A O 1
ATOM 1393 N N . LEU A 1 176 ? 1.685 -14.945 103.937 1.00 11.35 174 LEU A N 1
ATOM 1394 C CA . LEU A 1 176 ? 1.853 -14.091 105.108 1.00 14.21 174 LEU A CA 1
ATOM 1395 C C . LEU A 1 176 ? 1.143 -14.570 106.389 1.00 16.25 174 LEU A C 1
ATOM 1396 O O . LEU A 1 176 ? 1.673 -14.382 107.479 1.00 13.16 174 LEU A O 1
ATOM 1401 N N . ILE A 1 177 ? -0.033 -15.190 106.273 1.00 16.72 175 ILE A N 1
ATOM 1402 C CA . ILE A 1 177 ? -0.694 -15.687 107.484 1.00 19.57 175 ILE A CA 1
ATOM 1403 C C . ILE A 1 177 ? 0.057 -16.890 108.072 1.00 19.22 175 ILE A C 1
ATOM 1404 O O . ILE A 1 177 ? 0.167 -17.018 109.289 1.00 22.65 175 ILE A O 1
ATOM 1409 N N . GLU A 1 178 ? 0.601 -17.735 107.197 1.00 21.16 176 GLU A N 1
ATOM 1410 C CA . GLU A 1 178 ? 1.420 -18.877 107.610 1.00 26.45 176 GLU A CA 1
ATOM 1411 C C . GLU A 1 178 ? 2.778 -18.428 108.142 1.00 25.71 176 GLU A C 1
ATOM 1412 O O . GLU A 1 178 ? 3.331 -19.063 109.042 1.00 31.07 176 GLU A O 1
ATOM 1418 N N . LEU A 1 179 ? 3.308 -17.344 107.578 1.00 24.95 177 LEU A N 1
ATOM 1419 C CA . LEU A 1 179 ? 4.538 -16.733 108.082 1.00 24.78 177 LEU A CA 1
ATOM 1420 C C . LEU A 1 179 ? 4.375 -16.271 109.516 1.00 22.36 177 LEU A C 1
ATOM 1421 O O . LEU A 1 179 ? 5.160 -16.670 110.377 1.00 25.65 177 LEU A O 1
ATOM 1426 N N . GLU A 1 180 ? 3.343 -15.456 109.758 1.00 19.76 178 GLU A N 1
ATOM 1427 C CA . GLU A 1 180 ? 3.020 -14.928 111.089 1.00 14.91 178 GLU A CA 1
ATOM 1428 C C . GLU A 1 180 ? 2.959 -16.028 112.150 1.00 17.10 178 GLU A C 1
ATOM 1429 O O . GLU A 1 180 ? 3.534 -15.873 113.223 1.00 24.03 178 GLU A O 1
ATOM 1435 N N . THR A 1 181 ? 2.272 -17.127 111.825 1.00 20.14 179 THR A N 1
ATOM 1436 C CA . THR A 1 181 ? 2.080 -18.273 112.726 1.00 21.18 179 THR A CA 1
ATOM 1437 C C . THR A 1 181 ? 3.413 -18.882 113.185 1.00 22.82 179 THR A C 1
ATOM 1438 O O . THR A 1 181 ? 3.663 -18.962 114.387 1.00 19.06 179 THR A O 1
ATOM 1442 N N . LYS A 1 182 ? 4.257 -19.275 112.225 1.00 23.36 180 LYS A N 1
ATOM 1443 C CA . LYS A 1 182 ? 5.610 -19.793 112.493 1.00 25.71 180 LYS A CA 1
ATOM 1444 C C . LYS A 1 182 ? 6.498 -18.793 113.231 1.00 27.83 180 LYS A C 1
ATOM 1445 O O . LYS A 1 182 ? 7.231 -19.174 114.141 1.00 31.62 180 LYS A O 1
ATOM 1451 N N . MET A 1 183 ? 6.435 -17.525 112.826 1.00 24.65 181 MET A N 1
ATOM 1452 C CA . MET A 1 183 ? 7.302 -16.492 113.391 1.00 21.04 181 MET A CA 1
ATOM 1453 C C . MET A 1 183 ? 6.894 -16.067 114.807 1.00 21.87 181 MET A C 1
ATOM 1454 O O . MET A 1 183 ? 7.751 -15.685 115.598 1.00 22.65 181 MET A O 1
ATOM 1459 N N . ARG A 1 184 ? 5.599 -16.143 115.119 1.00 23.02 182 ARG A N 1
ATOM 1460 C CA . ARG A 1 184 ? 5.108 -15.936 116.489 1.00 23.48 182 ARG A CA 1
ATOM 1461 C C . ARG A 1 184 ? 5.599 -17.026 117.424 1.00 22.68 182 ARG A C 1
ATOM 1462 O O . ARG A 1 184 ? 6.053 -16.734 118.532 1.00 22.91 182 ARG A O 1
ATOM 1470 N N . ALA A 1 185 ? 5.503 -18.274 116.965 1.00 22.97 183 ALA A N 1
ATOM 1471 C CA . ALA A 1 185 ? 5.965 -19.440 117.722 1.00 25.08 183 ALA A CA 1
ATOM 1472 C C . ALA A 1 185 ? 7.451 -19.345 118.035 1.00 22.63 183 ALA A C 1
ATOM 1473 O O . ALA A 1 185 ? 7.862 -19.625 119.157 1.00 31.85 183 ALA A O 1
ATOM 1475 N N . GLU A 1 186 ? 8.237 -18.917 117.049 1.00 25.33 184 GLU A N 1
ATOM 1476 C CA . GLU A 1 186 ? 9.677 -18.707 117.206 1.00 24.89 184 GLU A CA 1
ATOM 1477 C C . GLU A 1 186 ? 10.047 -17.507 118.089 1.00 22.49 184 GLU A C 1
ATOM 1478 O O . GLU A 1 186 ? 10.987 -17.596 118.886 1.00 25.45 184 GLU A O 1
ATOM 1484 N N . LEU A 1 187 ? 9.332 -16.390 117.948 1.00 22.37 185 LEU A N 1
ATOM 1485 C CA . LEU A 1 187 ? 9.561 -15.228 118.825 1.00 19.93 185 LEU A CA 1
ATOM 1486 C C . LEU A 1 187 ? 9.320 -15.589 120.287 1.00 20.04 185 LEU A C 1
ATOM 1487 O O . LEU A 1 187 ? 10.111 -15.219 121.162 1.00 24.07 185 LEU A O 1
ATOM 1492 N N . LYS A 1 188 ? 8.235 -16.322 120.535 1.00 21.06 186 LYS A N 1
ATOM 1493 C CA . LYS A 1 188 ? 7.866 -16.778 121.874 1.00 23.50 186 LYS A CA 1
ATOM 1494 C C . LYS A 1 188 ? 8.937 -17.693 122.463 1.00 25.47 186 LYS A C 1
ATOM 1495 O O . LYS A 1 188 ? 9.297 -17.559 123.634 1.00 28.47 186 LYS A O 1
ATOM 1501 N N . ARG A 1 189 ? 9.468 -18.592 121.638 1.00 26.32 187 ARG A N 1
ATOM 1502 C CA . ARG A 1 189 ? 10.513 -19.510 122.081 1.00 30.24 187 ARG A CA 1
ATOM 1503 C C . ARG A 1 189 ? 11.873 -18.817 122.281 1.00 29.13 187 ARG A C 1
ATOM 1504 O O . ARG A 1 189 ? 12.662 -19.236 123.124 1.00 31.96 187 ARG A O 1
ATOM 1512 N N . GLN A 1 190 ? 12.122 -17.739 121.536 1.00 26.28 188 GLN A N 1
ATOM 1513 C CA . GLN A 1 190 ? 13.318 -16.922 121.740 1.00 23.65 188 GLN A CA 1
ATOM 1514 C C . GLN A 1 190 ? 13.106 -15.869 122.832 1.00 22.37 188 GLN A C 1
ATOM 1515 O O . GLN A 1 190 ? 14.040 -15.164 123.206 1.00 21.93 188 GLN A O 1
ATOM 1521 N N . GLY A 1 191 ? 11.877 -15.770 123.330 1.00 22.18 189 GLY A N 1
ATOM 1522 C CA . GLY A 1 191 ? 11.512 -14.823 124.374 1.00 22.33 189 GLY A CA 1
ATOM 1523 C C . GLY A 1 191 ? 11.538 -13.374 123.919 1.00 27.20 189 GLY A C 1
ATOM 1524 O O . GLY A 1 191 ? 11.829 -12.481 124.721 1.00 25.03 189 GLY A O 1
ATOM 1525 N N . LYS A 1 192 ? 11.239 -13.148 122.637 1.00 22.91 190 LYS A N 1
ATOM 1526 C CA . LYS A 1 192 ? 11.242 -11.806 122.045 1.00 18.30 190 LYS A CA 1
ATOM 1527 C C . LYS A 1 192 ? 9.848 -11.301 121.622 1.00 21.95 190 LYS A C 1
ATOM 1528 O O . LYS A 1 192 ? 9.747 -10.269 120.954 1.00 16.76 190 LYS A O 1
ATOM 1534 N N . MET A 1 193 ? 8.787 -12.008 122.034 1.00 24.33 191 MET A N 1
ATOM 1535 C CA . MET A 1 193 ? 7.415 -11.699 121.603 1.00 20.26 191 MET A CA 1
ATOM 1536 C C . MET A 1 193 ? 6.929 -10.317 122.056 1.00 24.86 191 MET A C 1
ATOM 1537 O O . MET A 1 193 ? 6.280 -9.617 121.281 1.00 22.69 191 MET A O 1
ATOM 1542 N N . GLU A 1 194 ? 7.265 -9.900 123.278 1.00 24.84 192 GLU A N 1
ATOM 1543 C CA . GLU A 1 194 ? 6.866 -8.555 123.714 1.00 27.31 192 GLU A CA 1
ATOM 1544 C C . GLU A 1 194 ? 7.720 -7.445 123.087 1.00 27.09 192 GLU A C 1
ATOM 1545 O O . GLU A 1 194 ? 7.251 -6.316 122.923 1.00 28.74 192 GLU A O 1
ATOM 1551 N N . TRP A 1 195 ? 8.956 -7.781 122.721 1.00 23.85 193 TRP A N 1
ATOM 1552 C CA . TRP A 1 195 ? 9.823 -6.876 121.969 1.00 21.74 193 TRP A CA 1
ATOM 1553 C C . TRP A 1 195 ? 9.179 -6.654 120.614 1.00 18.21 193 TRP A C 1
ATOM 1554 O O . TRP A 1 195 ? 9.021 -5.513 120.186 1.00 19.36 193 TRP A O 1
ATOM 1565 N N . ALA A 1 196 ? 8.809 -7.763 119.964 1.00 19.34 194 ALA A N 1
ATOM 1566 C CA . ALA A 1 196 ? 8.086 -7.759 118.690 1.00 18.78 194 ALA A CA 1
ATOM 1567 C C . ALA A 1 196 ? 6.837 -6.883 118.747 1.00 19.99 194 ALA A C 1
ATOM 1568 O O . ALA A 1 196 ? 6.714 -5.935 117.964 1.00 14.97 194 ALA A O 1
ATOM 1570 N N . GLN A 1 197 ? 5.949 -7.173 119.700 1.00 15.69 195 GLN A N 1
ATOM 1571 C CA . GLN A 1 197 ? 4.724 -6.394 119.880 1.00 15.91 195 GLN A CA 1
ATOM 1572 C C . GLN A 1 197 ? 4.953 -4.876 120.003 1.00 19.28 195 GLN A C 1
ATOM 1573 O O . GLN A 1 197 ? 4.265 -4.097 119.331 1.00 20.05 195 GLN A O 1
ATOM 1579 N N . GLU A 1 198 ? 5.933 -4.469 120.819 1.00 19.83 196 GLU A N 1
ATOM 1580 C CA . GLU A 1 198 ? 6.318 -3.047 120.970 1.00 16.93 196 GLU A CA 1
ATOM 1581 C C . GLU A 1 198 ? 6.828 -2.422 119.668 1.00 20.85 196 GLU A C 1
ATOM 1582 O O . GLU A 1 198 ? 6.613 -1.228 119.408 1.00 17.69 196 GLU A O 1
ATOM 1588 N N . GLU A 1 199 ? 7.521 -3.227 118.862 1.00 17.42 197 GLU A N 1
ATOM 1589 C CA . GLU A 1 199 ? 8.030 -2.763 117.587 1.00 13.59 197 GLU A CA 1
ATOM 1590 C C . GLU A 1 199 ? 6.909 -2.629 116.573 1.00 12.95 197 GLU A C 1
ATOM 1591 O O . GLU A 1 199 ? 6.983 -1.778 115.688 1.00 16.59 197 GLU A O 1
ATOM 1597 N N . PHE A 1 200 ? 5.869 -3.454 116.714 1.00 16.52 198 PHE A N 1
ATOM 1598 C CA . PHE A 1 200 ? 4.689 -3.372 115.844 1.00 14.89 198 PHE A CA 1
ATOM 1599 C C . PHE A 1 200 ? 3.844 -2.138 116.183 1.00 20.64 198 PHE A C 1
ATOM 1600 O O . PHE A 1 200 ? 3.453 -1.361 115.290 1.00 20.25 198 PHE A O 1
ATOM 1608 N N . ASP A 1 201 ? 3.557 -1.980 117.477 1.00 15.36 199 ASP A N 1
ATOM 1609 C CA . ASP A 1 201 ? 2.881 -0.801 118.010 1.00 13.68 199 ASP A CA 1
ATOM 1610 C C . ASP A 1 201 ? 3.479 0.509 117.488 1.00 13.09 199 ASP A C 1
ATOM 1611 O O . ASP A 1 201 ? 2.752 1.388 117.036 1.00 15.48 199 ASP A O 1
ATOM 1616 N N . TYR A 1 202 ? 4.806 0.612 117.555 1.00 14.56 200 TYR A N 1
ATOM 1617 C CA . TYR A 1 202 ? 5.555 1.789 117.128 1.00 18.48 200 TYR A CA 1
ATOM 1618 C C . TYR A 1 202 ? 5.535 2.005 115.607 1.00 18.81 200 TYR A C 1
ATOM 1619 O O . TYR A 1 202 ? 5.410 3.145 115.140 1.00 19.81 200 TYR A O 1
ATOM 1628 N N . ALA A 1 203 ? 5.680 0.917 114.850 1.00 17.65 201 ALA A N 1
ATOM 1629 C CA . ALA A 1 203 ? 5.645 0.962 113.380 1.00 17.02 201 ALA A CA 1
ATOM 1630 C C . ALA A 1 203 ? 4.287 1.423 112.856 1.00 17.38 201 ALA A C 1
ATOM 1631 O O . ALA A 1 203 ? 4.213 2.166 111.878 1.00 19.50 201 ALA A O 1
ATOM 1633 N N . LEU A 1 204 ? 3.222 0.984 113.526 1.00 16.53 202 LEU A N 1
ATOM 1634 C CA . LEU A 1 204 ? 1.855 1.357 113.166 1.00 13.21 202 LEU A CA 1
ATOM 1635 C C . LEU A 1 204 ? 1.602 2.827 113.465 1.00 17.71 202 LEU A C 1
ATOM 1636 O O . LEU A 1 204 ? 0.941 3.515 112.685 1.00 20.24 202 LEU A O 1
ATOM 1641 N N . LYS A 1 205 ? 2.141 3.287 114.595 1.00 20.17 203 LYS A N 1
ATOM 1642 C CA A LYS A 1 205 ? 2.084 4.688 115.010 0.50 21.83 203 LYS A CA 1
ATOM 1643 C CA B LYS A 1 205 ? 2.061 4.692 114.991 0.50 21.77 203 LYS A CA 1
ATOM 1644 C C . LYS A 1 205 ? 2.820 5.581 114.005 1.00 22.38 203 LYS A C 1
ATOM 1645 O O . LYS A 1 205 ? 2.278 6.577 113.532 1.00 17.97 203 LYS A O 1
ATOM 1656 N N . GLU A 1 206 ? 4.061 5.203 113.683 1.00 23.55 204 GLU A N 1
ATOM 1657 C CA . GLU A 1 206 ? 4.915 5.969 112.758 1.00 21.61 204 GLU A CA 1
ATOM 1658 C C . GLU A 1 206 ? 4.463 5.917 111.304 1.00 19.55 204 GLU A C 1
ATOM 1659 O O . GLU A 1 206 ? 4.456 6.940 110.614 1.00 24.66 204 GLU A O 1
ATOM 1665 N N . GLY A 1 207 ? 4.095 4.723 110.852 1.00 20.58 205 GLY A N 1
ATOM 1666 C CA . GLY A 1 207 ? 3.769 4.476 109.455 1.00 23.12 205 GLY A CA 1
ATOM 1667 C C . GLY A 1 207 ? 2.405 4.963 109.009 1.00 26.11 205 GLY A C 1
ATOM 1668 O O . GLY A 1 207 ? 2.271 5.472 107.897 1.00 29.48 205 GLY A O 1
ATOM 1669 N N . LEU A 1 208 ? 1.390 4.800 109.859 1.00 24.24 206 LEU A N 1
ATOM 1670 C CA . LEU A 1 208 ? 0.027 5.206 109.506 1.00 27.44 206 LEU A CA 1
ATOM 1671 C C . LEU A 1 208 ? -0.132 6.730 109.568 1.00 31.00 206 LEU A C 1
ATOM 1672 O O . LEU A 1 208 ? -0.509 7.306 110.592 1.00 30.99 206 LEU A O 1
ATOM 1677 N N . GLY A 1 209 ? 0.177 7.360 108.442 1.00 35.71 207 GLY A N 1
ATOM 1678 C CA . GLY A 1 209 ? 0.268 8.811 108.325 1.00 42.67 207 GLY A CA 1
ATOM 1679 C C . GLY A 1 209 ? 1.174 9.113 107.143 1.00 48.03 207 GLY A C 1
ATOM 1680 O O . GLY A 1 209 ? 1.737 8.186 106.565 1.00 48.89 207 GLY A O 1
ATOM 1681 N N . PRO A 1 210 ? 1.328 10.403 106.781 1.00 51.37 208 PRO A N 1
ATOM 1682 C CA . PRO A 1 210 ? 2.137 10.807 105.621 1.00 53.30 208 PRO A CA 1
ATOM 1683 C C . PRO A 1 210 ? 3.618 10.463 105.796 1.00 54.73 208 PRO A C 1
ATOM 1684 O O . PRO A 1 210 ? 4.151 10.594 106.903 1.00 54.19 208 PRO A O 1
ATOM 1688 N N . ARG A 1 211 ? 4.261 10.020 104.716 1.00 56.46 209 ARG A N 1
ATOM 1689 C CA . ARG A 1 211 ? 5.651 9.539 104.775 1.00 59.85 209 ARG A CA 1
ATOM 1690 C C . ARG A 1 211 ? 6.688 10.635 105.026 1.00 60.01 209 ARG A C 1
ATOM 1691 O O . ARG A 1 211 ? 6.434 11.818 104.791 1.00 60.36 209 ARG A O 1
ATOM 1699 N N . LYS A 1 212 ? 7.854 10.211 105.507 1.00 61.73 210 LYS A N 1
ATOM 1700 C CA . LYS A 1 212 ? 8.948 11.107 105.862 1.00 62.07 210 LYS A CA 1
ATOM 1701 C C . LYS A 1 212 ? 9.626 11.671 104.616 1.00 62.21 210 LYS A C 1
ATOM 1702 O O . LYS A 1 212 ? 10.106 10.923 103.759 1.00 63.29 210 LYS A O 1
ATOM 1708 N N . GLU A 1 213 ? 9.644 12.994 104.517 1.00 60.45 211 GLU A N 1
ATOM 1709 C CA . GLU A 1 213 ? 10.408 13.672 103.484 1.00 61.27 211 GLU A CA 1
ATOM 1710 C C . GLU A 1 213 ? 11.585 14.361 104.156 1.00 60.09 211 GLU A C 1
ATOM 1711 O O . GLU A 1 213 ? 11.410 14.972 105.217 1.00 59.61 211 GLU A O 1
ATOM 1717 N N . HIS A 1 214 ? 12.778 14.260 103.559 1.00 57.50 212 HIS A N 1
ATOM 1718 C CA . HIS A 1 214 ? 13.972 14.872 104.168 1.00 55.36 212 HIS A CA 1
ATOM 1719 C C . HIS A 1 214 ? 13.887 16.392 104.273 1.00 51.79 212 HIS A C 1
ATOM 1720 O O . HIS A 1 214 ? 13.072 17.025 103.598 1.00 50.89 212 HIS A O 1
ATOM 1727 N N . LEU A 1 215 ? 14.731 16.946 105.141 1.00 49.08 213 LEU A N 1
ATOM 1728 C CA . LEU A 1 215 ? 14.628 18.326 105.604 1.00 49.74 213 LEU A CA 1
ATOM 1729 C C . LEU A 1 215 ? 14.519 19.334 104.462 1.00 45.48 213 LEU A C 1
ATOM 1730 O O . LEU A 1 215 ? 13.566 20.114 104.410 1.00 42.61 213 LEU A O 1
ATOM 1735 N N . ILE A 1 216 ? 15.478 19.291 103.540 1.00 42.32 214 ILE A N 1
ATOM 1736 C CA . ILE A 1 216 ? 15.460 20.181 102.385 1.00 36.90 214 ILE A CA 1
ATOM 1737 C C . ILE A 1 216 ? 15.566 19.380 101.070 1.00 33.88 214 ILE A C 1
ATOM 1738 O O . ILE A 1 216 ? 16.656 19.089 100.582 1.00 31.59 214 ILE A O 1
ATOM 1743 N N . PRO A 1 217 ? 14.402 18.982 100.522 1.00 30.83 215 PRO A N 1
ATOM 1744 C CA . PRO A 1 217 ? 14.273 18.104 99.362 1.00 28.13 215 PRO A CA 1
ATOM 1745 C C . PRO A 1 217 ? 15.119 18.449 98.118 1.00 28.68 215 PRO A C 1
ATOM 1746 O O . PRO A 1 217 ? 15.761 17.547 97.555 1.00 24.47 215 PRO A O 1
ATOM 1750 N N . TRP A 1 218 ? 15.159 19.725 97.723 1.00 21.11 216 TRP A N 1
ATOM 1751 C CA . TRP A 1 218 ? 15.900 20.128 96.517 1.00 23.50 216 TRP A CA 1
ATOM 1752 C C . TRP A 1 218 ? 17.410 19.885 96.574 1.00 23.93 216 TRP A C 1
ATOM 1753 O O . TRP A 1 218 ? 18.088 19.900 95.546 1.00 25.50 216 TRP A O 1
ATOM 1764 N N . MET A 1 219 ? 17.927 19.662 97.779 1.00 26.67 217 MET A N 1
ATOM 1765 C CA . MET A 1 219 ? 19.359 19.500 98.001 1.00 31.73 217 MET A CA 1
ATOM 1766 C C . MET A 1 219 ? 19.805 18.089 97.597 1.00 32.58 217 MET A C 1
ATOM 1767 O O . MET A 1 219 ? 21.001 17.780 97.578 1.00 33.71 217 MET A O 1
ATOM 1772 N N . HIS A 1 220 ? 18.831 17.254 97.242 1.00 32.38 218 HIS A N 1
ATOM 1773 C CA . HIS A 1 220 ? 19.059 15.837 96.955 1.00 33.74 218 HIS A CA 1
ATOM 1774 C C . HIS A 1 220 ? 19.159 15.537 95.460 1.00 34.08 218 HIS A C 1
ATOM 1775 O O . HIS A 1 220 ? 18.675 14.512 94.976 1.00 40.15 218 HIS A O 1
ATOM 1782 N N . VAL A 1 221 ? 19.791 16.462 94.744 1.00 30.14 219 VAL A N 1
ATOM 1783 C CA . VAL A 1 221 ? 20.151 16.291 93.347 1.00 26.79 219 VAL A CA 1
ATOM 1784 C C . VAL A 1 221 ? 21.535 15.647 93.360 1.00 25.73 219 VAL A C 1
ATOM 1785 O O . VAL A 1 221 ? 22.412 16.105 94.083 1.00 28.50 219 VAL A O 1
ATOM 1789 N N . SER A 1 222 ? 21.720 14.572 92.597 1.00 28.79 220 SER A N 1
ATOM 1790 C CA A SER A 1 222 ? 23.018 13.903 92.557 0.50 29.90 220 SER A CA 1
ATOM 1791 C CA B SER A 1 222 ? 23.011 13.888 92.511 0.50 31.57 220 SER A CA 1
ATOM 1792 C C . SER A 1 222 ? 24.095 14.825 91.983 1.00 31.92 220 SER A C 1
ATOM 1793 O O . SER A 1 222 ? 23.829 15.633 91.082 1.00 30.11 220 SER A O 1
ATOM 1798 N N . HIS A 1 223 ? 25.298 14.710 92.554 1.00 30.46 221 HIS A N 1
ATOM 1799 C CA . HIS A 1 223 ? 26.476 15.525 92.219 1.00 29.35 221 HIS A CA 1
ATOM 1800 C C . HIS A 1 223 ? 26.336 17.000 92.608 1.00 30.43 221 HIS A C 1
ATOM 1801 O O . HIS A 1 223 ? 27.013 17.863 92.033 1.00 23.94 221 HIS A O 1
ATOM 1808 N N . ILE A 1 224 ? 25.484 17.267 93.607 1.00 30.32 222 ILE A N 1
ATOM 1809 C CA . ILE A 1 224 ? 25.207 18.628 94.108 1.00 33.45 222 ILE A CA 1
ATOM 1810 C C . ILE A 1 224 ? 26.434 19.246 94.777 1.00 33.85 222 ILE A C 1
ATOM 1811 O O . ILE A 1 224 ? 26.610 20.472 94.785 1.00 30.63 222 ILE A O 1
ATOM 1816 N N . THR A 1 225 ? 27.291 18.369 95.296 1.00 34.38 223 THR A N 1
ATOM 1817 C CA . THR A 1 225 ? 28.495 18.743 96.020 1.00 34.41 223 THR A CA 1
ATOM 1818 C C . THR A 1 225 ? 29.485 19.513 95.138 1.00 34.55 223 THR A C 1
ATOM 1819 O O . THR A 1 225 ? 30.219 20.372 95.622 1.00 34.37 223 THR A O 1
ATOM 1823 N N . GLU A 1 226 ? 29.437 19.244 93.835 1.00 33.31 224 GLU A N 1
ATOM 1824 C CA . GLU A 1 226 ? 30.288 19.897 92.848 1.00 35.40 224 GLU A CA 1
ATOM 1825 C C . GLU A 1 226 ? 29.915 21.363 92.615 1.00 35.20 224 GLU A C 1
ATOM 1826 O O . GLU A 1 226 ? 30.588 22.063 91.859 1.00 35.81 224 GLU A O 1
ATOM 1832 N N . VAL A 1 227 ? 28.856 21.815 93.285 1.00 32.71 225 VAL A N 1
ATOM 1833 C CA . VAL A 1 227 ? 28.219 23.104 93.024 1.00 33.36 225 VAL A CA 1
ATOM 1834 C C . VAL A 1 227 ? 27.953 23.861 94.344 1.00 35.72 225 VAL A C 1
ATOM 1835 O O . VAL A 1 227 ? 27.577 25.037 94.341 1.00 38.98 225 VAL A O 1
ATOM 1839 N N . MET A 1 228 ? 28.220 23.191 95.467 1.00 37.15 226 MET A N 1
ATOM 1840 C CA . MET A 1 228 ? 27.963 23.726 96.820 1.00 40.03 226 MET A CA 1
ATOM 1841 C C . MET A 1 228 ? 28.740 24.978 97.252 1.00 38.12 226 MET A C 1
ATOM 1842 O O . MET A 1 228 ? 28.308 25.684 98.157 1.00 37.96 226 MET A O 1
ATOM 1847 N N . ARG A 1 229 ? 29.867 25.261 96.606 1.00 39.21 227 ARG A N 1
ATOM 1848 C CA . ARG A 1 229 ? 30.612 26.504 96.849 1.00 38.95 227 ARG A CA 1
ATOM 1849 C C . ARG A 1 229 ? 29.932 27.720 96.210 1.00 36.70 227 ARG A C 1
ATOM 1850 O O . ARG A 1 229 ? 30.185 28.862 96.594 1.00 40.21 227 ARG A O 1
ATOM 1858 N N . ASP A 1 230 ? 29.067 27.457 95.237 1.00 33.83 228 ASP A N 1
ATOM 1859 C CA . ASP A 1 230 ? 28.489 28.480 94.382 1.00 29.85 228 ASP A CA 1
ATOM 1860 C C . ASP A 1 230 ? 27.003 28.617 94.706 1.00 26.95 228 ASP A C 1
ATOM 1861 O O . ASP A 1 230 ? 26.184 27.789 94.295 1.00 25.68 228 ASP A O 1
ATOM 1866 N N . ARG A 1 231 ? 26.667 29.672 95.441 1.00 27.39 229 ARG A N 1
ATOM 1867 C CA . ARG A 1 231 ? 25.296 29.885 95.913 1.00 29.28 229 ARG A CA 1
ATOM 1868 C C . ARG A 1 231 ? 24.325 30.307 94.806 1.00 26.97 229 ARG A C 1
ATOM 1869 O O . ARG A 1 231 ? 23.126 30.050 94.916 1.00 33.12 229 ARG A O 1
ATOM 1877 N N . GLN A 1 232 ? 24.839 30.937 93.746 1.00 25.41 230 GLN A N 1
ATOM 1878 C CA . GLN A 1 232 ? 24.024 31.248 92.563 1.00 22.86 230 GLN A CA 1
ATOM 1879 C C . GLN A 1 232 ? 23.675 29.983 91.778 1.00 20.43 230 GLN A C 1
ATOM 1880 O O . GLN A 1 232 ? 22.579 29.870 91.236 1.00 22.57 230 GLN A O 1
ATOM 1886 N N . ALA A 1 233 ? 24.613 29.040 91.729 1.00 23.77 231 ALA A N 1
ATOM 1887 C CA . ALA A 1 233 ? 24.361 27.721 91.151 1.00 23.54 231 ALA A CA 1
ATOM 1888 C C . ALA A 1 233 ? 23.328 26.978 91.982 1.00 20.52 231 ALA A C 1
ATOM 1889 O O . ALA A 1 233 ? 22.453 26.312 91.442 1.00 22.00 231 ALA A O 1
ATOM 1891 N N . LEU A 1 234 ? 23.425 27.125 93.298 1.00 23.68 232 LEU A N 1
ATOM 1892 C CA . LEU A 1 234 ? 22.483 26.502 94.216 1.00 21.94 232 LEU A CA 1
ATOM 1893 C C . LEU A 1 234 ? 21.083 27.080 94.066 1.00 20.06 232 LEU A C 1
ATOM 1894 O O . LEU A 1 234 ? 20.112 26.341 94.142 1.00 20.14 232 LEU A O 1
ATOM 1899 N N . ALA A 1 235 ? 20.994 28.383 93.796 1.00 21.03 233 ALA A N 1
ATOM 1900 C CA . ALA A 1 235 ? 19.724 29.038 93.460 1.00 18.40 233 ALA A CA 1
ATOM 1901 C C . ALA A 1 235 ? 19.118 28.493 92.162 1.00 21.32 233 ALA A C 1
ATOM 1902 O O . ALA A 1 235 ? 17.901 28.391 92.042 1.00 21.87 233 ALA A O 1
ATOM 1904 N N . ILE A 1 236 ? 19.976 28.142 91.206 1.00 19.23 234 ILE A N 1
ATOM 1905 C CA . ILE A 1 236 ? 19.553 27.528 89.947 1.00 18.92 234 ILE A CA 1
ATOM 1906 C C . ILE A 1 236 ? 19.050 26.092 90.175 1.00 18.35 234 ILE A C 1
ATOM 1907 O O . ILE A 1 236 ? 17.970 25.725 89.698 1.00 17.36 234 ILE A O 1
ATOM 1912 N N . VAL A 1 237 ? 19.826 25.303 90.916 1.00 16.50 235 VAL A N 1
ATOM 1913 C CA . VAL A 1 237 ? 19.421 23.955 91.326 1.00 16.08 235 VAL A CA 1
ATOM 1914 C C . VAL A 1 237 ? 18.077 23.975 92.073 1.00 14.77 235 VAL A C 1
ATOM 1915 O O . VAL A 1 237 ? 17.176 23.209 91.744 1.00 16.82 235 VAL A O 1
ATOM 1919 N N . ARG A 1 238 ? 17.941 24.869 93.049 1.00 15.53 236 ARG A N 1
ATOM 1920 C CA . ARG A 1 238 ? 16.686 25.049 93.772 1.00 13.36 236 ARG A CA 1
ATOM 1921 C C . ARG A 1 238 ? 15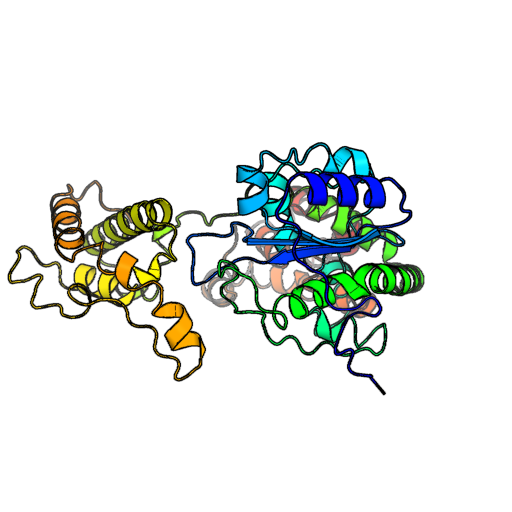.510 25.329 92.846 1.00 13.58 236 ARG A C 1
ATOM 1922 O O . ARG A 1 238 ? 14.469 24.685 92.961 1.00 20.04 236 ARG A O 1
ATOM 1930 N N . ALA A 1 239 ? 15.691 26.282 91.930 1.00 17.53 237 ALA A N 1
ATOM 1931 C CA . ALA A 1 239 ? 14.625 26.730 91.031 1.00 15.70 237 ALA A CA 1
ATOM 1932 C C . ALA A 1 239 ? 14.219 25.640 90.035 1.00 16.59 237 ALA A C 1
ATOM 1933 O O . ALA A 1 239 ? 13.028 25.432 89.792 1.00 17.26 237 ALA A O 1
ATOM 1935 N N . LEU A 1 240 ? 15.214 24.946 89.480 1.00 16.36 238 LEU A N 1
ATOM 1936 C CA . LEU A 1 240 ? 14.994 23.822 88.563 1.00 15.44 238 LEU A CA 1
ATOM 1937 C C . LEU A 1 240 ? 14.332 22.612 89.217 1.00 16.16 238 LEU A C 1
ATOM 1938 O O . LEU A 1 240 ? 13.391 22.051 88.651 1.00 20.35 238 LEU A O 1
ATOM 1943 N N . TRP A 1 241 ? 14.826 22.209 90.392 1.00 17.28 239 TRP A N 1
ATOM 1944 C CA . TRP A 1 241 ? 14.219 21.129 91.165 1.00 18.38 239 TRP A CA 1
ATOM 1945 C C . TRP A 1 241 ? 12.746 21.395 91.447 1.00 18.16 239 TRP A C 1
ATOM 1946 O O . TRP A 1 241 ? 11.919 20.481 91.339 1.00 18.63 239 TRP A O 1
ATOM 1957 N N . THR A 1 242 ? 12.442 22.632 91.841 1.00 16.84 240 THR A N 1
ATOM 1958 C CA . THR A 1 242 ? 11.095 23.030 92.239 1.00 15.97 240 THR A CA 1
ATOM 1959 C C . THR A 1 242 ? 10.119 22.950 91.074 1.00 17.42 240 THR A C 1
ATOM 1960 O O . THR A 1 242 ? 9.050 22.337 91.203 1.00 21.11 240 THR A O 1
ATOM 1964 N N . ARG A 1 243 ? 10.486 23.559 89.946 1.00 14.07 241 ARG A N 1
ATOM 1965 C CA . ARG A 1 243 ? 9.622 23.535 88.769 1.00 15.75 241 ARG A CA 1
ATOM 1966 C C . ARG A 1 243 ? 9.461 22.117 88.212 1.00 15.58 241 ARG A C 1
ATOM 1967 O O . ARG A 1 243 ? 8.357 21.724 87.849 1.00 20.66 241 ARG A O 1
ATOM 1975 N N . ARG A 1 244 ? 10.554 21.352 88.184 1.00 17.77 242 ARG A N 1
ATOM 1976 C CA . ARG A 1 244 ? 10.514 19.943 87.788 1.00 17.86 242 ARG A CA 1
ATOM 1977 C C . ARG A 1 244 ? 9.567 19.134 88.683 1.00 16.94 242 ARG A C 1
ATOM 1978 O O . ARG A 1 244 ? 8.873 18.253 88.203 1.00 15.69 242 ARG A O 1
ATOM 1986 N N . ASP A 1 245 ? 9.532 1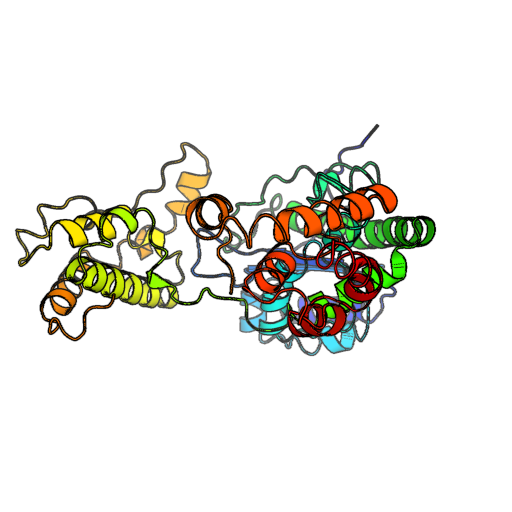9.457 89.974 1.00 19.67 243 ASP A N 1
ATOM 1987 C CA . ASP A 1 245 ? 8.669 18.753 90.929 1.00 21.01 243 ASP A CA 1
ATOM 1988 C C . ASP A 1 245 ? 7.185 19.073 90.727 1.00 16.54 243 ASP A C 1
ATOM 1989 O O . ASP A 1 245 ? 6.340 18.189 90.844 1.00 20.07 243 ASP A O 1
ATOM 1994 N N . GLU A 1 246 ? 6.885 20.334 90.427 1.00 17.25 244 GLU A N 1
ATOM 1995 C CA . GLU A 1 246 ? 5.518 20.776 90.122 1.00 19.29 244 GLU A CA 1
ATOM 1996 C C . GLU A 1 246 ? 4.962 20.057 88.902 1.00 18.56 244 GLU A C 1
ATOM 1997 O O . GLU A 1 246 ? 3.869 19.487 88.951 1.00 20.31 244 GLU A O 1
ATOM 2003 N N . LEU A 1 247 ? 5.742 20.086 87.823 1.00 17.93 245 LEU A N 1
ATOM 2004 C CA . LEU A 1 247 ? 5.372 19.491 86.540 1.00 19.66 245 LEU A CA 1
ATOM 2005 C C . LEU A 1 247 ? 5.329 17.973 86.586 1.00 17.03 245 LEU A C 1
ATOM 2006 O O . LEU A 1 247 ? 4.550 17.356 85.876 1.00 17.75 245 LEU A O 1
ATOM 2011 N N . ALA A 1 248 ? 6.167 17.373 87.423 1.00 20.12 246 ALA A N 1
ATOM 2012 C CA . ALA A 1 248 ? 6.171 15.921 87.593 1.00 21.03 246 ALA A CA 1
ATOM 2013 C C . ALA A 1 248 ? 4.912 15.444 88.310 1.00 26.31 246 ALA A C 1
ATOM 2014 O O . ALA A 1 248 ? 4.386 14.373 87.999 1.00 25.58 246 ALA A O 1
ATOM 2016 N N . ARG A 1 249 ? 4.444 16.244 89.268 1.00 26.43 247 ARG A N 1
ATOM 2017 C CA . ARG A 1 249 ? 3.225 15.955 90.026 1.00 29.37 247 ARG A CA 1
ATOM 2018 C C . ARG A 1 249 ? 1.985 16.190 89.165 1.00 26.46 247 ARG A C 1
ATOM 2019 O O . ARG A 1 249 ? 1.045 15.396 89.187 1.00 27.67 247 ARG A O 1
ATOM 2027 N N . GLU A 1 250 ? 2.004 17.288 88.413 1.00 27.39 248 GLU A N 1
ATOM 2028 C CA . GLU A 1 250 ? 0.903 17.679 87.538 1.00 25.67 248 GLU A CA 1
ATOM 2029 C C . GLU A 1 250 ? 0.697 16.654 86.428 1.00 30.01 248 GLU A C 1
ATOM 2030 O O . GLU A 1 250 ? -0.443 16.293 86.117 1.00 30.67 248 GLU A O 1
ATOM 2036 N N . TYR A 1 251 ? 1.803 16.184 85.849 1.00 29.39 249 TYR A N 1
ATOM 2037 C CA . TYR A 1 251 ? 1.759 15.238 84.735 1.00 29.38 249 TYR A CA 1
ATOM 2038 C C . TYR A 1 251 ? 1.905 13.772 85.146 1.00 27.68 249 TYR A C 1
ATOM 2039 O O . TYR A 1 251 ? 1.902 12.889 84.285 1.00 25.26 249 TYR A O 1
ATOM 2048 N N . ASP A 1 252 ? 2.033 13.539 86.456 1.00 24.08 250 ASP A N 1
ATOM 2049 C CA . ASP A 1 252 ? 2.092 12.200 87.068 1.00 19.77 250 ASP A CA 1
ATOM 2050 C C . ASP A 1 252 ? 3.203 11.332 86.462 1.00 19.79 250 ASP A C 1
ATOM 2051 O O . ASP A 1 252 ? 2.945 10.310 85.825 1.00 14.97 250 ASP A O 1
ATOM 2056 N N . ILE A 1 253 ? 4.442 11.765 86.665 1.00 18.88 251 ILE A N 1
ATOM 2057 C CA . ILE A 1 253 ? 5.607 11.113 86.080 1.00 20.31 251 ILE A CA 1
ATOM 2058 C C . ILE A 1 253 ? 6.799 11.330 87.010 1.00 18.58 251 ILE A C 1
ATOM 2059 O O . ILE A 1 253 ? 6.873 12.360 87.684 1.00 20.70 251 ILE A O 1
ATOM 2064 N N . ALA A 1 254 ? 7.700 10.346 87.076 1.00 17.77 252 ALA A N 1
ATOM 2065 C CA . ALA A 1 254 ? 8.934 10.455 87.859 1.00 18.74 252 ALA A CA 1
ATOM 2066 C C . ALA A 1 254 ? 9.723 11.686 87.419 1.00 18.03 252 ALA A C 1
ATOM 2067 O O . ALA A 1 254 ? 10.006 11.831 86.233 1.00 22.01 252 ALA A O 1
ATOM 2069 N N . PRO A 1 255 ? 10.052 12.586 88.370 1.00 22.25 253 PRO A N 1
ATOM 2070 C CA . PRO A 1 255 ? 10.726 13.865 88.103 1.00 20.11 253 PRO A CA 1
ATOM 2071 C C . PRO A 1 255 ? 11.952 13.776 87.190 1.00 22.37 253 PRO A C 1
ATOM 2072 O O . PRO A 1 255 ? 12.126 14.630 86.321 1.00 19.41 253 PRO A O 1
ATOM 2076 N N . THR A 1 256 ? 12.764 12.732 87.363 1.00 22.26 254 THR A N 1
ATOM 2077 C CA . THR A 1 256 ? 13.998 12.576 86.591 1.00 20.48 254 THR A CA 1
ATOM 2078 C C . THR A 1 256 ? 13.774 12.098 85.153 1.00 21.41 254 THR A C 1
ATOM 2079 O O . THR A 1 256 ? 14.724 11.997 84.370 1.00 17.77 254 THR A O 1
ATOM 2083 N N . LEU A 1 257 ? 12.524 11.786 84.816 1.00 19.88 255 LEU A N 1
ATOM 2084 C CA . LEU A 1 257 ? 12.151 11.526 83.432 1.00 19.20 255 LEU A CA 1
ATOM 2085 C C . LEU A 1 257 ? 11.920 12.837 82.680 1.00 22.10 255 LEU A C 1
ATOM 2086 O O . LEU A 1 257 ? 12.066 12.900 81.459 1.00 26.09 255 LEU A O 1
ATOM 2091 N N . LEU A 1 258 ? 11.573 13.887 83.419 1.00 25.04 256 LEU A N 1
ATOM 2092 C CA . LEU A 1 258 ? 11.335 15.203 82.829 1.00 23.16 256 LEU A CA 1
ATOM 2093 C C . LEU A 1 258 ? 12.625 15.980 82.615 1.00 22.19 256 LEU A C 1
ATOM 2094 O O . LEU A 1 258 ? 12.774 16.704 81.634 1.00 21.66 256 LEU A O 1
ATOM 2099 N N . LEU A 1 259 ? 13.548 15.829 83.557 1.00 22.82 257 LEU A N 1
ATOM 2100 C CA . LEU A 1 259 ? 14.813 16.539 83.540 1.00 18.53 257 LEU A CA 1
ATOM 2101 C C . LEU A 1 259 ? 15.783 15.777 84.442 1.00 21.52 257 LEU A C 1
ATOM 2102 O O . LEU A 1 259 ? 15.467 15.466 85.599 1.00 23.17 257 LEU A O 1
ATOM 2107 N N . SER A 1 260 ? 16.952 15.460 83.896 1.00 20.00 258 SER A N 1
ATOM 2108 C CA . SER A 1 260 ? 17.991 14.758 84.628 1.00 20.79 258 SER A CA 1
ATOM 2109 C C . SER A 1 260 ? 18.685 15.664 85.643 1.00 20.40 258 SER A C 1
ATOM 2110 O O . SER A 1 260 ? 18.665 16.891 85.512 1.00 14.90 258 SER A O 1
ATOM 2113 N N . ASP A 1 261 ? 19.315 15.042 86.637 1.00 20.98 259 ASP A N 1
ATOM 2114 C CA . ASP A 1 261 ? 20.153 15.741 87.609 1.00 20.43 259 ASP A CA 1
ATOM 2115 C C . ASP A 1 261 ? 21.437 16.277 86.976 1.00 16.19 259 ASP A C 1
ATOM 2116 O O . ASP A 1 261 ? 21.896 17.353 87.343 1.00 20.44 259 ASP A O 1
ATOM 2121 N N . SER A 1 262 ? 22.000 15.529 86.025 1.00 18.06 260 SER A N 1
ATOM 2122 C CA . SER A 1 262 ? 23.162 15.974 85.244 1.00 21.58 260 SER A CA 1
ATOM 2123 C C . SER A 1 262 ? 22.903 17.290 84.538 1.00 22.03 260 SER A C 1
ATOM 2124 O O . SER A 1 262 ? 23.759 18.165 84.578 1.00 24.37 260 SER A O 1
ATOM 2127 N N . SER A 1 263 ? 21.736 17.414 83.893 1.00 20.71 261 SER A N 1
ATOM 2128 C CA . SER A 1 263 ? 21.327 18.652 83.205 1.00 24.75 261 SER A CA 1
ATOM 2129 C C . SER A 1 263 ? 21.232 19.823 84.159 1.00 20.41 261 SER A C 1
ATOM 2130 O O . SER A 1 263 ? 21.764 20.883 83.860 1.00 22.59 261 SER A O 1
ATOM 2133 N N . ILE A 1 264 ? 20.549 19.609 85.288 1.00 21.54 262 ILE A N 1
ATOM 2134 C CA . ILE A 1 264 ? 20.424 20.590 86.376 1.00 20.66 262 ILE A CA 1
ATOM 2135 C C . ILE A 1 264 ? 21.790 21.111 86.853 1.00 21.94 262 ILE A C 1
ATOM 2136 O O . ILE A 1 264 ? 22.023 22.322 86.857 1.00 21.73 262 ILE A O 1
ATOM 2141 N N . ILE A 1 265 ? 22.686 20.194 87.225 1.00 23.51 263 ILE A N 1
ATOM 2142 C CA . ILE A 1 265 ? 24.049 20.546 87.654 1.00 24.08 263 ILE A CA 1
ATOM 2143 C C . ILE A 1 265 ? 24.825 21.246 86.529 1.00 19.70 263 ILE A C 1
ATOM 2144 O O . ILE A 1 265 ? 25.487 22.256 86.761 1.00 26.09 263 ILE A O 1
ATOM 2149 N N . GLU A 1 266 ? 24.699 20.731 85.311 1.00 23.91 264 GLU A N 1
ATOM 2150 C CA . GLU A 1 266 ? 25.355 21.306 84.138 1.00 22.49 264 GLU A CA 1
ATOM 2151 C C . GLU A 1 266 ? 25.003 22.777 83.914 1.00 24.40 264 GLU A C 1
ATOM 2152 O O . GLU A 1 266 ? 25.896 23.612 83.732 1.00 22.26 264 GLU A O 1
ATOM 2158 N N . VAL A 1 267 ? 23.708 23.094 83.950 1.00 23.25 265 VAL A N 1
ATOM 2159 C CA . VAL A 1 267 ? 23.255 24.467 83.700 1.00 23.56 265 VAL A CA 1
ATOM 2160 C C . VAL A 1 267 ? 23.497 25.387 84.901 1.00 23.57 265 VAL A C 1
ATOM 2161 O O . VAL A 1 267 ? 23.602 26.603 84.745 1.00 19.86 265 VAL A O 1
ATOM 2165 N N . ALA A 1 268 ? 23.613 24.801 86.091 1.00 25.46 266 ALA A N 1
ATOM 2166 C CA . ALA A 1 268 ? 23.937 25.568 87.293 1.00 24.29 266 ALA A CA 1
ATOM 2167 C C . ALA A 1 268 ? 25.401 25.984 87.276 1.00 23.28 266 ALA A C 1
ATOM 2168 O O . ALA A 1 268 ? 25.745 27.069 87.737 1.00 27.86 266 ALA A O 1
ATOM 2170 N N . LYS A 1 269 ? 26.250 25.113 86.731 1.00 23.56 267 LYS A N 1
ATOM 2171 C CA . LYS A 1 269 ? 27.658 25.417 86.486 1.00 18.64 267 LYS A CA 1
ATOM 2172 C C . LYS A 1 269 ? 27.808 26.485 85.406 1.00 19.25 267 LYS A C 1
ATOM 2173 O O . LYS A 1 269 ? 28.446 27.511 85.622 1.00 18.12 267 LYS A O 1
ATOM 2179 N N . ARG A 1 270 ? 27.172 26.249 84.262 1.00 18.62 268 ARG A N 1
ATOM 2180 C CA . ARG A 1 270 ? 27.387 27.057 83.070 1.00 24.81 268 ARG A CA 1
ATOM 2181 C C . ARG A 1 270 ? 26.646 28.389 83.065 1.00 23.34 268 ARG A C 1
ATOM 2182 O O . ARG A 1 270 ? 27.108 29.344 82.441 1.00 21.01 268 ARG A O 1
ATOM 2190 N N . LYS A 1 271 ? 25.503 28.437 83.753 1.00 26.34 269 LYS A N 1
ATOM 2191 C CA . LYS A 1 271 ? 24.626 29.621 83.806 1.00 26.87 269 LYS A CA 1
ATOM 2192 C C . LYS A 1 271 ? 24.353 30.294 82.439 1.00 29.72 269 LYS A C 1
ATOM 2193 O O . LYS A 1 271 ? 24.849 31.397 82.185 1.00 30.72 269 LYS A O 1
ATOM 2199 N N . PRO A 1 272 ? 23.568 29.632 81.560 1.00 27.02 270 PRO A N 1
ATOM 2200 C CA . PRO A 1 272 ? 23.197 30.258 80.290 1.00 23.49 270 PRO A CA 1
ATOM 2201 C C . PRO A 1 272 ? 22.340 31.521 80.488 1.00 23.72 270 PRO A C 1
ATOM 2202 O O . PRO A 1 272 ? 21.331 31.487 81.188 1.00 22.15 270 PRO A O 1
ATOM 2206 N N . HIS A 1 273 ? 22.764 32.630 79.895 1.00 26.82 271 HIS A N 1
ATOM 2207 C CA . HIS A 1 273 ? 22.101 33.920 80.092 1.00 33.40 271 HIS A CA 1
ATOM 2208 C C . HIS A 1 273 ? 21.107 34.221 78.976 1.00 35.37 271 HIS A C 1
ATOM 2209 O O . HIS A 1 273 ? 20.260 35.112 79.110 1.00 36.54 271 HIS A O 1
ATOM 2216 N N . ASN A 1 274 ? 21.227 33.487 77.873 1.00 32.17 272 ASN A N 1
ATOM 2217 C CA . ASN A 1 274 ? 20.330 33.653 76.740 1.00 30.41 272 ASN A CA 1
ATOM 2218 C C . ASN A 1 274 ? 19.949 32.331 76.076 1.00 29.96 272 ASN A C 1
ATOM 2219 O O . ASN A 1 274 ? 20.364 31.267 76.527 1.00 28.31 272 ASN A O 1
ATOM 2224 N N . ALA A 1 275 ? 19.168 32.419 74.998 1.00 30.45 273 ALA A N 1
ATOM 2225 C CA . ALA A 1 275 ? 18.696 31.251 74.249 1.00 23.95 273 ALA A CA 1
ATOM 2226 C C . ALA A 1 275 ? 19.801 30.490 73.513 1.00 19.90 273 ALA A C 1
ATOM 2227 O O . ALA A 1 275 ? 19.796 29.263 73.513 1.00 21.97 273 ALA A O 1
ATOM 2229 N N . ALA A 1 276 ? 20.738 31.213 72.892 1.00 15.94 274 ALA A N 1
ATOM 2230 C CA . ALA A 1 276 ? 21.871 30.589 72.201 1.00 15.86 274 ALA A CA 1
ATOM 2231 C C . ALA A 1 276 ? 22.770 29.865 73.190 1.00 12.80 274 ALA A C 1
ATOM 2232 O O . ALA A 1 276 ? 23.260 28.770 72.905 1.00 14.34 274 ALA A O 1
ATOM 2234 N N . GLN A 1 277 ? 22.955 30.465 74.363 1.00 16.36 275 GLN A N 1
ATOM 2235 C CA . GLN A 1 277 ? 23.777 29.876 75.421 1.00 16.86 275 GLN A CA 1
ATOM 2236 C C . GLN A 1 277 ? 23.114 28.643 76.018 1.00 18.34 275 GLN A C 1
ATOM 2237 O O . GLN A 1 277 ? 23.794 27.732 76.488 1.00 19.33 275 GLN A O 1
ATOM 2243 N N . PHE A 1 278 ? 21.784 28.629 76.001 1.00 17.48 276 PHE A N 1
ATOM 2244 C CA . PHE A 1 278 ? 21.010 27.480 76.460 1.00 15.08 276 PHE A CA 1
ATOM 2245 C C . PHE A 1 278 ? 21.118 26.314 75.484 1.00 17.95 276 PHE A C 1
ATOM 2246 O O . PHE A 1 278 ? 21.267 25.162 75.904 1.00 20.29 276 PHE A O 1
ATOM 2254 N N . ARG A 1 279 ? 21.046 26.618 74.188 1.00 15.41 277 ARG A N 1
ATOM 2255 C CA . ARG A 1 279 ? 21.100 25.593 73.137 1.00 17.45 277 ARG A CA 1
ATOM 2256 C C . ARG A 1 279 ? 22.446 24.874 73.037 1.00 19.83 277 ARG A C 1
ATOM 2257 O O . ARG A 1 279 ? 22.505 23.735 72.555 1.00 26.44 277 ARG A O 1
ATOM 2265 N N . SER A 1 280 ? 23.505 25.533 73.515 1.00 20.54 278 SER A N 1
ATOM 2266 C CA A SER A 1 280 ? 24.844 24.946 73.537 0.50 20.68 278 SER A CA 1
ATOM 2267 C CA B SER A 1 280 ? 24.860 24.972 73.572 0.50 20.36 278 SER A CA 1
ATOM 2268 C C . SER A 1 280 ? 24.943 23.788 74.534 1.00 22.02 278 SER A C 1
ATOM 2269 O O . SER A 1 280 ? 25.807 22.919 74.391 1.00 28.98 278 SER A O 1
ATOM 2274 N N . ILE A 1 281 ? 24.056 23.774 75.530 1.00 22.85 279 ILE A N 1
ATOM 2275 C CA . ILE A 1 281 ? 23.947 22.656 76.473 1.00 21.24 279 ILE A CA 1
ATOM 2276 C C . ILE A 1 281 ? 22.917 21.676 75.924 1.00 22.27 279 ILE A C 1
ATOM 2277 O O . ILE A 1 281 ? 21.711 21.928 75.985 1.00 21.34 279 ILE A O 1
ATOM 2282 N N . ARG A 1 282 ? 23.425 20.555 75.411 1.00 24.78 280 ARG A N 1
ATOM 2283 C CA A ARG A 1 282 ? 22.635 19.569 74.678 0.33 25.42 280 ARG A CA 1
ATOM 2284 C CA B ARG A 1 282 ? 22.607 19.578 74.681 0.33 25.16 280 ARG A CA 1
ATOM 2285 C CA C ARG A 1 282 ? 22.605 19.598 74.676 0.33 25.58 280 ARG A CA 1
ATOM 2286 C C . ARG A 1 282 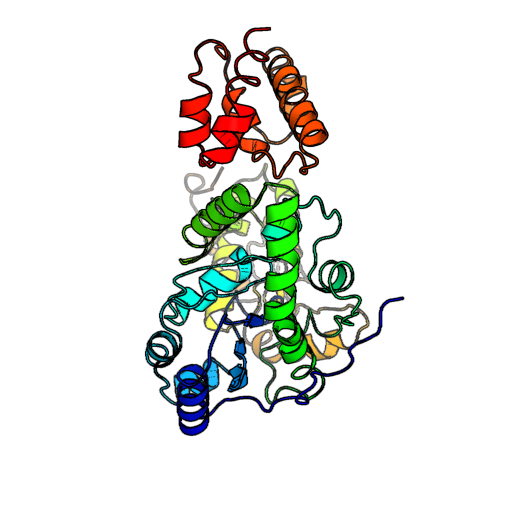? 21.639 18.806 75.556 1.00 25.92 280 ARG A C 1
ATOM 2287 O O . ARG A 1 282 ? 20.473 18.634 75.188 1.00 25.93 280 ARG A O 1
ATOM 2309 N N . SER A 1 283 ? 22.125 18.338 76.706 1.00 26.15 281 SER A N 1
ATOM 2310 C CA . SER A 1 283 ? 21.347 17.505 77.622 1.00 24.47 281 SER A CA 1
ATOM 2311 C C . SER A 1 283 ? 19.981 18.073 78.020 1.00 23.85 281 SER A C 1
ATOM 2312 O O . SER A 1 283 ? 18.997 17.331 78.086 1.00 24.52 281 SER A O 1
ATOM 2315 N N . ILE A 1 284 ? 19.928 19.384 78.259 1.00 20.73 282 ILE A N 1
ATOM 2316 C CA . ILE A 1 284 ? 18.688 20.078 78.637 1.00 17.70 282 ILE A CA 1
ATOM 2317 C C . ILE A 1 284 ? 17.781 20.408 77.427 1.00 18.66 282 ILE A C 1
ATOM 2318 O O . ILE A 1 284 ? 16.619 20.766 77.592 1.00 20.36 282 ILE A O 1
ATOM 2323 N N . ASN A 1 285 ? 18.305 20.241 76.214 1.00 20.45 283 ASN A N 1
ATOM 2324 C CA . ASN A 1 285 ? 17.504 20.418 74.996 1.00 21.26 283 ASN A CA 1
ATOM 2325 C C . ASN A 1 285 ? 16.984 19.111 74.394 1.00 20.53 283 ASN A C 1
ATOM 2326 O O . ASN A 1 285 ? 16.254 19.119 73.400 1.00 17.95 283 ASN A O 1
ATOM 2331 N N . GLU A 1 286 ? 17.372 17.990 74.989 1.00 24.37 284 GLU A N 1
ATOM 2332 C CA . GLU A 1 286 ? 16.893 16.693 74.523 1.00 27.11 284 GLU A CA 1
ATOM 2333 C C . GLU A 1 286 ? 16.114 15.958 75.595 1.00 24.28 284 GLU A C 1
ATOM 2334 O O . GLU A 1 286 ? 16.342 16.153 76.792 1.00 20.31 284 GLU A O 1
ATOM 2340 N N . ARG A 1 287 ? 15.201 15.110 75.133 1.00 22.06 285 ARG A N 1
ATOM 2341 C CA . ARG A 1 287 ? 14.396 14.238 75.976 1.00 22.19 285 ARG A CA 1
ATOM 2342 C C . ARG A 1 287 ? 15.274 13.247 76.731 1.00 22.26 285 ARG A C 1
ATOM 2343 O O . ARG A 1 287 ? 16.228 12.703 76.170 1.00 29.26 285 ARG A O 1
ATOM 2351 N N . VAL A 1 288 ? 14.958 13.041 78.007 1.00 21.18 286 VAL A N 1
ATOM 2352 C CA . VAL A 1 288 ? 15.628 12.050 78.848 1.00 18.91 286 VAL A CA 1
ATOM 2353 C C . VAL A 1 288 ? 15.354 10.648 78.300 1.00 19.59 286 VAL A C 1
ATOM 2354 O O . VAL A 1 288 ? 14.199 10.291 78.038 1.00 20.24 286 VAL A O 1
ATOM 2358 N N . ARG A 1 289 ? 16.420 9.871 78.106 1.00 24.78 287 ARG A N 1
ATOM 2359 C CA A ARG A 1 289 ? 16.296 8.517 77.566 0.50 28.59 287 ARG A CA 1
ATOM 2360 C CA B ARG A 1 289 ? 16.318 8.517 77.561 0.50 28.30 287 ARG A CA 1
ATOM 2361 C C . ARG A 1 289 ? 16.874 7.476 78.522 1.00 29.80 287 ARG A C 1
ATOM 2362 O O . ARG A 1 289 ? 18.073 7.458 78.798 1.00 28.94 287 ARG A O 1
ATOM 2377 N N . ILE A 1 290 ? 16.003 6.611 79.031 1.00 34.73 288 ILE A N 1
ATOM 2378 C CA . ILE A 1 290 ? 16.442 5.539 79.919 1.00 41.36 288 ILE A CA 1
ATOM 2379 C C . ILE A 1 290 ? 16.927 4.362 79.078 1.00 44.12 288 ILE A C 1
ATOM 2380 O O . ILE A 1 290 ? 16.135 3.723 78.376 1.00 46.16 288 ILE A O 1
ATOM 2385 N N A HIS A 1 291 ? 18.229 4.098 79.146 0.50 44.26 289 HIS A N 1
ATOM 2386 N N B HIS A 1 291 ? 18.228 4.091 79.140 0.50 46.18 289 HIS A N 1
ATOM 2387 C CA A HIS A 1 291 ? 18.831 2.956 78.469 0.50 46.20 289 HIS A CA 1
ATOM 2388 C CA B HIS A 1 291 ? 18.812 2.944 78.449 0.50 49.60 289 HIS A CA 1
ATOM 2389 C C A HIS A 1 291 ? 19.382 1.974 79.497 0.50 49.47 289 HIS A C 1
ATOM 2390 C C B HIS A 1 291 ? 19.405 1.961 79.455 0.50 51.56 289 HIS A C 1
ATOM 2391 O O A HIS A 1 291 ? 20.295 2.307 80.257 0.50 50.68 289 HIS A O 1
ATOM 2392 O O B HIS A 1 291 ? 20.371 2.279 80.153 0.50 52.72 289 HIS A O 1
ATOM 2405 N N . THR A 1 292 ? 18.806 0.774 79.528 1.00 53.55 290 THR A N 1
ATOM 2406 C CA . THR A 1 292 ? 19.259 -0.287 80.435 1.00 56.52 290 THR A CA 1
ATOM 2407 C C . THR A 1 292 ? 19.507 -1.583 79.659 1.00 57.86 290 THR A C 1
ATOM 2408 O O . THR A 1 292 ? 19.881 -2.606 80.247 1.00 57.34 290 THR A O 1
ATOM 2412 N N . ASP A 1 293 ? 19.303 -1.510 78.339 1.00 58.09 291 ASP A N 1
ATOM 2413 C CA . ASP A 1 293 ? 19.389 -2.650 77.409 1.00 60.45 291 ASP A CA 1
ATOM 2414 C C . ASP A 1 293 ? 18.444 -3.810 77.791 1.00 59.10 291 ASP A C 1
ATOM 2415 O O . ASP A 1 293 ? 18.763 -4.986 77.587 1.00 59.16 291 ASP A O 1
ATOM 2420 N N . SER A 1 294 ? 17.278 -3.455 78.335 1.00 57.17 292 SER A N 1
ATOM 2421 C CA . SER A 1 294 ? 16.298 -4.419 78.838 1.00 54.12 292 SER A CA 1
ATOM 2422 C C . SER A 1 294 ? 14.926 -4.235 78.191 1.00 50.02 292 SER A C 1
ATOM 2423 O O . SER A 1 294 ? 14.724 -3.333 77.375 1.00 49.77 292 SER A O 1
ATOM 2426 N N . GLU A 1 295 ? 13.989 -5.096 78.584 1.00 45.72 293 GLU A N 1
ATOM 2427 C CA . GLU A 1 295 ? 12.568 -4.947 78.269 1.00 44.80 293 GLU A CA 1
ATOM 2428 C C . GLU A 1 295 ? 11.948 -3.729 78.975 1.00 42.35 293 GLU A C 1
ATOM 2429 O O . GLU A 1 295 ? 10.853 -3.277 78.622 1.00 40.68 293 GLU A O 1
ATOM 2435 N N . GLN A 1 296 ? 12.661 -3.219 79.981 1.00 38.17 294 GLN A N 1
ATOM 2436 C CA . GLN A 1 296 ? 12.272 -2.033 80.732 1.00 37.07 294 GLN A CA 1
ATOM 2437 C C . GLN A 1 296 ? 12.348 -0.761 79.893 1.00 36.50 294 GLN A C 1
ATOM 2438 O O . GLN A 1 296 ? 11.651 0.207 80.173 1.00 39.42 294 GLN A O 1
ATOM 2444 N N . ASP A 1 297 ? 13.201 -0.769 78.872 1.00 34.76 295 ASP A N 1
ATOM 2445 C CA . ASP A 1 297 ? 13.405 0.395 78.010 1.00 33.58 295 ASP A CA 1
ATOM 2446 C C . ASP A 1 297 ? 12.135 0.784 77.250 1.00 30.24 295 ASP A C 1
ATOM 2447 O O . ASP A 1 297 ? 11.775 1.962 77.207 1.00 29.37 295 ASP A O 1
ATOM 2452 N N . LYS A 1 298 ? 11.452 -0.214 76.684 1.00 26.74 296 LYS A N 1
ATOM 2453 C CA . LYS A 1 298 ? 10.133 -0.017 76.070 1.00 28.36 296 LYS A CA 1
ATOM 2454 C C . LYS A 1 298 ? 9.075 0.433 77.084 1.00 28.59 296 LYS A C 1
ATOM 2455 O O . LYS A 1 298 ? 8.109 1.109 76.718 1.00 28.86 296 LYS A O 1
ATOM 2461 N N . MET A 1 299 ? 9.252 0.037 78.345 1.00 26.30 297 MET A N 1
ATOM 2462 C CA . MET A 1 299 ? 8.311 0.391 79.401 1.00 25.61 297 MET A CA 1
ATOM 2463 C C . MET A 1 299 ? 8.435 1.857 79.822 1.00 22.86 297 MET A C 1
ATOM 2464 O O . MET A 1 299 ? 7.438 2.490 80.150 1.00 25.28 297 MET A O 1
ATOM 2469 N N . PHE A 1 300 ? 9.653 2.390 79.790 1.00 19.05 298 PHE A N 1
ATOM 2470 C CA . PHE A 1 300 ? 9.888 3.814 80.030 1.00 20.35 298 PHE A CA 1
ATOM 2471 C C . PHE A 1 300 ? 9.474 4.650 78.834 1.00 18.08 298 PHE A C 1
ATOM 2472 O O . PHE A 1 300 ? 8.920 5.734 79.005 1.00 19.72 298 PHE A O 1
ATOM 2480 N N . GLU A 1 301 ? 9.734 4.133 77.632 1.00 20.58 299 GLU A N 1
ATOM 2481 C CA . GLU A 1 301 ? 9.424 4.821 76.367 1.00 21.21 299 GLU A CA 1
ATOM 2482 C C . GLU A 1 301 ? 7.951 5.197 76.180 1.00 21.04 299 GLU A C 1
ATOM 2483 O O . GLU A 1 301 ? 7.625 6.073 75.367 1.00 20.06 299 GLU A O 1
ATOM 2489 N N . ARG A 1 302 ? 7.081 4.525 76.937 1.00 20.61 300 ARG A N 1
ATOM 2490 C CA A ARG A 1 302 ? 5.650 4.838 77.002 0.50 20.13 300 ARG A CA 1
ATOM 2491 C CA B ARG A 1 302 ? 5.655 4.841 76.983 0.50 20.87 300 ARG A CA 1
ATOM 2492 C C . ARG A 1 302 ? 5.388 6.252 77.504 1.00 20.50 300 ARG A C 1
ATOM 2493 O O . ARG A 1 302 ? 4.345 6.838 77.216 1.00 23.40 300 ARG A O 1
ATOM 2508 N N . TYR A 1 303 ? 6.335 6.786 78.272 1.00 20.99 301 TYR A N 1
ATOM 2509 C CA . TYR A 1 303 ? 6.208 8.112 78.870 1.00 19.98 301 TYR A CA 1
ATOM 2510 C C . TYR A 1 303 ? 6.728 9.234 77.985 1.00 19.20 301 TYR A C 1
ATOM 2511 O O . TYR A 1 303 ? 6.654 10.406 78.369 1.00 19.27 301 TYR A O 1
ATOM 2520 N N . ALA A 1 304 ? 7.229 8.870 76.802 1.00 20.16 302 ALA A N 1
ATOM 2521 C CA . ALA A 1 304 ? 7.732 9.841 75.816 1.00 20.15 302 ALA A CA 1
ATOM 2522 C C . ALA A 1 304 ? 6.761 10.972 75.444 1.00 21.74 302 ALA A C 1
ATOM 2523 O O . ALA A 1 304 ? 7.191 12.124 75.417 1.00 22.68 302 ALA A O 1
ATOM 2525 N N . PRO A 1 305 ? 5.460 10.665 75.172 1.00 24.28 303 PRO A N 1
ATOM 2526 C CA . PRO A 1 305 ? 4.524 11.772 74.903 1.00 23.63 303 PRO A CA 1
ATOM 2527 C C . PRO A 1 305 ? 4.317 12.776 76.040 1.00 23.88 303 PRO A C 1
ATOM 2528 O O . PRO A 1 305 ? 3.987 13.930 75.772 1.00 23.98 303 PRO A O 1
ATOM 2532 N N . ILE A 1 306 ? 4.504 12.344 77.286 1.00 25.37 304 ILE A N 1
ATOM 2533 C CA . ILE A 1 306 ? 4.480 13.261 78.431 1.00 24.69 304 ILE A CA 1
ATOM 2534 C C . ILE A 1 306 ? 5.794 14.046 78.472 1.00 23.32 304 ILE A C 1
ATOM 2535 O O . ILE A 1 306 ? 5.798 15.254 78.711 1.00 22.88 304 ILE A O 1
ATOM 2540 N N . GLN A 1 307 ? 6.907 13.359 78.219 1.00 20.85 305 GLN A N 1
ATOM 2541 C CA . GLN A 1 307 ? 8.213 14.014 78.207 1.00 19.52 305 GLN A CA 1
ATOM 2542 C C . GLN A 1 307 ? 8.268 15.127 77.159 1.00 18.11 305 GLN A C 1
ATOM 2543 O O . GLN A 1 307 ? 8.759 16.213 77.449 1.00 20.22 305 GLN A O 1
ATOM 2549 N N . ARG A 1 308 ? 7.727 14.852 75.967 1.00 16.98 306 ARG A N 1
ATOM 2550 C CA A ARG A 1 308 ? 7.665 15.798 74.845 0.50 20.36 306 ARG A CA 1
ATOM 2551 C CA B ARG A 1 308 ? 7.749 15.842 74.902 0.50 19.44 306 ARG A CA 1
ATOM 2552 C C . ARG A 1 308 ? 6.777 17.002 75.148 1.00 22.83 306 ARG A C 1
ATOM 2553 O O . ARG A 1 308 ? 6.876 18.035 74.494 1.00 26.74 306 ARG A O 1
ATOM 2568 N N . LYS A 1 309 ? 5.874 16.847 76.118 1.00 21.00 307 LYS A N 1
ATOM 2569 C CA . LYS A 1 309 ? 4.908 17.899 76.468 1.00 18.83 307 LYS A CA 1
ATOM 2570 C C . LYS A 1 309 ? 5.591 19.038 77.228 1.00 21.64 307 LYS A C 1
ATOM 2571 O O . LYS A 1 309 ? 5.107 20.165 77.260 1.00 21.07 307 LYS A O 1
ATOM 2577 N N . ILE A 1 310 ? 6.717 18.724 77.854 1.00 24.53 308 ILE A N 1
ATOM 2578 C CA . ILE A 1 310 ? 7.522 19.720 78.537 1.00 27.22 308 ILE A CA 1
ATOM 2579 C C . ILE A 1 310 ? 8.704 20.088 77.640 1.00 27.36 308 ILE A C 1
ATOM 2580 O O . ILE A 1 310 ? 9.504 19.233 77.262 1.00 25.76 308 ILE A O 1
ATOM 2585 N N . LYS A 1 311 ? 8.767 21.366 77.273 1.00 27.41 309 LYS A N 1
ATOM 2586 C CA . LYS A 1 311 ? 9.741 21.874 76.312 1.00 25.46 309 LYS A CA 1
ATOM 2587 C C . LYS A 1 311 ? 10.952 22.468 77.023 1.00 28.13 309 LYS A C 1
ATOM 2588 O O . LYS A 1 311 ? 10.824 22.934 78.164 1.00 29.54 309 LYS A O 1
ATOM 2594 N N . PRO A 1 312 ? 12.135 22.436 76.365 1.00 25.56 310 PRO A N 1
ATOM 2595 C CA . PRO A 1 312 ? 13.338 23.134 76.820 1.00 23.87 310 PRO A CA 1
ATOM 2596 C C . PRO A 1 312 ? 13.119 24.580 77.272 1.00 23.09 310 PRO A C 1
ATOM 2597 O O . PRO A 1 312 ? 13.692 24.985 78.290 1.00 19.84 310 PRO A O 1
ATOM 2601 N N . SER A 1 313 ? 12.278 25.322 76.541 1.00 21.71 311 SER A N 1
ATOM 2602 C CA A SER A 1 313 ? 11.989 26.727 76.835 0.50 20.64 311 SER A CA 1
ATOM 2603 C CA B SER A 1 313 ? 12.014 26.727 76.840 0.50 20.56 311 SER A CA 1
ATOM 2604 C C . SER A 1 313 ? 11.494 26.952 78.258 1.00 20.28 311 SER A C 1
ATOM 2605 O O . SER A 1 313 ? 11.717 28.015 78.830 1.00 19.92 311 SER A O 1
ATOM 2610 N N . MET A 1 314 ? 10.808 25.951 78.815 1.00 21.86 312 MET A N 1
ATOM 2611 C CA . MET A 1 314 ? 10.267 26.029 80.177 1.00 21.96 312 MET A CA 1
ATOM 2612 C C . MET A 1 314 ? 11.375 26.026 81.222 1.00 23.79 312 MET A C 1
ATOM 2613 O O . MET A 1 314 ? 11.245 26.659 82.266 1.00 24.96 312 MET A O 1
ATOM 2618 N N . TRP A 1 315 ? 12.456 25.299 80.948 1.00 22.78 313 TRP A N 1
ATOM 2619 C CA . TRP A 1 315 ? 13.607 25.300 81.839 1.00 19.40 313 TRP A CA 1
ATOM 2620 C C . TRP A 1 315 ? 14.416 26.575 81.662 1.00 19.20 313 TRP A C 1
ATOM 2621 O O . TRP A 1 315 ? 14.928 27.107 82.632 1.00 18.72 313 TRP A O 1
ATOM 2632 N N . LYS A 1 316 ? 14.493 27.064 80.426 1.00 24.77 314 LYS A N 1
ATOM 2633 C CA . LYS A 1 316 ? 15.178 28.320 80.085 1.00 25.59 314 LYS A CA 1
ATOM 2634 C C . LYS A 1 316 ? 14.634 29.511 80.885 1.00 23.44 314 LYS A C 1
ATOM 2635 O O . LYS A 1 316 ? 15.410 30.276 81.449 1.00 22.71 314 LYS A O 1
ATOM 2641 N N . ASN A 1 317 ? 13.304 29.629 80.951 1.00 25.77 315 ASN A N 1
ATOM 2642 C CA . ASN A 1 317 ? 12.607 30.647 81.752 1.00 24.47 315 ASN A CA 1
ATOM 2643 C C . ASN A 1 317 ? 12.921 30.562 83.246 1.00 24.09 315 ASN A C 1
ATOM 2644 O O . ASN A 1 317 ? 12.995 31.577 83.933 1.00 25.93 315 ASN A O 1
ATOM 2649 N N . ILE A 1 318 ? 13.075 29.342 83.747 1.00 23.40 316 ILE A N 1
ATOM 2650 C CA . ILE A 1 318 ? 13.369 29.112 85.156 1.00 20.88 316 ILE A CA 1
ATOM 2651 C C . ILE A 1 318 ? 14.801 29.556 85.483 1.00 19.67 316 ILE A C 1
ATOM 2652 O O . ILE A 1 318 ? 15.027 30.182 86.522 1.00 22.07 316 ILE A O 1
ATOM 2657 N N . ILE A 1 319 ? 15.741 29.261 84.579 1.00 20.85 317 ILE A N 1
ATOM 2658 C CA A ILE A 1 319 ? 17.139 29.657 84.760 0.50 18.91 317 ILE A CA 1
ATOM 2659 C CA B ILE A 1 319 ? 17.154 29.672 84.702 0.50 20.76 317 ILE A CA 1
ATOM 2660 C C . ILE A 1 319 ? 17.252 31.192 84.786 1.00 22.03 317 ILE A C 1
ATOM 2661 O O . ILE A 1 319 ? 17.999 31.745 85.610 1.00 22.70 317 ILE A O 1
ATOM 2670 N N . GLN A 1 320 ? 16.485 31.862 83.921 1.00 23.98 318 GLN A N 1
ATOM 2671 C CA . GLN A 1 320 ? 16.371 33.325 83.901 1.00 23.49 318 GLN A CA 1
ATOM 2672 C C . GLN A 1 320 ? 15.936 33.896 85.248 1.00 20.08 318 GLN A C 1
ATOM 2673 O O . GLN A 1 320 ? 16.564 34.816 85.761 1.00 19.58 318 GLN A O 1
ATOM 2679 N N . ASP A 1 321 ? 14.858 33.337 85.798 1.00 21.01 319 ASP A N 1
ATOM 2680 C CA . ASP A 1 321 ? 14.323 33.706 87.114 1.00 22.66 319 ASP A CA 1
ATOM 2681 C C . ASP A 1 321 ? 15.345 33.538 88.228 1.00 25.48 319 ASP A C 1
ATOM 2682 O O . ASP A 1 321 ? 15.529 34.436 89.049 1.00 28.88 319 ASP A O 1
ATOM 2687 N N . ALA A 1 322 ? 16.007 32.382 88.239 1.00 23.81 320 ALA A N 1
ATOM 2688 C CA . ALA A 1 322 ? 17.040 32.075 89.213 1.00 17.47 320 ALA A CA 1
ATOM 2689 C C . ALA A 1 322 ? 18.207 33.070 89.156 1.00 17.30 320 ALA A C 1
ATOM 2690 O O . ALA A 1 322 ? 18.735 33.472 90.193 1.00 20.36 320 ALA A O 1
ATOM 2692 N N . LEU A 1 323 ? 18.582 33.474 87.943 1.00 13.17 321 LEU A N 1
ATOM 2693 C CA . LEU A 1 323 ? 19.697 34.389 87.718 1.00 20.79 321 LEU A CA 1
ATOM 2694 C C . LEU A 1 323 ? 19.294 35.855 87.946 1.00 24.13 321 LEU A C 1
ATOM 2695 O O . LEU A 1 323 ? 20.150 36.742 87.979 1.00 29.43 321 LEU A O 1
ATOM 2700 N N . ALA A 1 324 ? 17.994 36.103 88.093 1.00 23.54 322 ALA A N 1
ATOM 2701 C CA . ALA A 1 324 ? 17.478 37.441 88.380 1.00 22.70 322 ALA A CA 1
ATOM 2702 C C . ALA A 1 324 ? 17.268 37.656 89.885 1.00 27.63 322 ALA A C 1
ATOM 2703 O O . ALA A 1 324 ? 16.853 38.739 90.313 1.00 32.82 322 ALA A O 1
ATOM 2705 N N . LEU A 1 325 ? 17.548 36.621 90.677 1.00 27.84 323 LEU A N 1
ATOM 2706 C CA . LEU A 1 325 ? 17.441 36.686 92.134 1.00 29.44 323 LEU A CA 1
ATOM 2707 C C . LEU A 1 325 ? 18.502 37.589 92.750 1.00 27.98 323 LEU A C 1
ATOM 2708 O O . LEU A 1 325 ? 19.666 37.526 92.347 1.00 30.46 323 LEU A O 1
ATOM 2713 N N . PRO A 1 326 ? 18.103 38.421 93.734 1.00 27.33 324 PRO A N 1
ATOM 2714 C CA . PRO A 1 326 ? 19.071 39.175 94.529 1.00 27.40 324 PRO A CA 1
ATOM 2715 C C . PRO A 1 326 ? 19.958 38.192 95.294 1.00 26.87 324 PRO A C 1
ATOM 2716 O O . PRO A 1 326 ? 19.445 37.201 95.816 1.00 27.50 324 PRO A O 1
ATOM 2720 N N . PRO A 1 327 ? 21.281 38.440 95.325 1.00 25.56 325 PRO A N 1
ATOM 2721 C CA . PRO A 1 327 ? 22.256 37.592 96.022 1.00 28.08 325 PRO A CA 1
ATOM 2722 C C . PRO A 1 327 ? 21.904 37.265 97.481 1.00 28.51 325 PRO A C 1
ATOM 2723 O O . PRO A 1 327 ? 22.295 36.216 97.987 1.00 33.15 325 PRO A O 1
ATOM 2727 N N . SER A 1 328 ? 21.141 38.145 98.123 1.00 27.50 326 SER A N 1
ATOM 2728 C CA . SER A 1 328 ? 20.692 37.952 99.495 1.00 28.39 326 SER A CA 1
ATOM 2729 C C . SER A 1 328 ? 19.540 36.949 99.608 1.00 25.98 326 SER A C 1
ATOM 2730 O O . SER A 1 328 ? 19.020 36.712 100.703 1.00 25.45 326 SER A O 1
ATOM 2733 N N . GLU A 1 329 ? 19.141 36.365 98.480 1.00 26.98 327 GLU A N 1
ATOM 2734 C CA . GLU A 1 329 ? 18.086 35.351 98.473 1.00 27.59 327 GLU A CA 1
ATOM 2735 C C . GLU A 1 329 ? 18.591 33.961 98.099 1.00 27.15 327 GLU A C 1
ATOM 2736 O O . GLU A 1 329 ? 17.846 32.985 98.205 1.00 28.70 327 GLU A O 1
ATOM 2742 N N . TRP A 1 330 ? 19.850 33.886 97.664 1.00 28.65 328 TRP A N 1
ATOM 2743 C CA . TRP A 1 330 ? 20.520 32.614 97.415 1.00 25.36 328 TRP A CA 1
ATOM 2744 C C . TRP A 1 330 ? 20.637 31.824 98.713 1.00 28.52 328 TRP A C 1
ATOM 2745 O O . TRP A 1 330 ? 20.930 32.398 99.764 1.00 34.34 328 TRP A O 1
ATOM 2756 N N . PRO A 1 331 ? 20.410 30.503 98.647 1.00 28.81 329 PRO A N 1
ATOM 2757 C CA . PRO A 1 331 ? 20.559 29.638 99.810 1.00 33.48 329 PRO A CA 1
ATOM 2758 C C . PRO A 1 331 ? 22.036 29.395 100.122 1.00 36.39 329 PRO A C 1
ATOM 2759 O O . PRO A 1 331 ? 22.889 29.702 99.290 1.00 34.54 329 PRO A O 1
ATOM 2763 N N . ASP A 1 332 ? 22.321 28.853 101.309 1.00 41.79 330 ASP A N 1
ATOM 2764 C CA . ASP A 1 332 ? 23.694 28.624 101.785 1.00 44.21 330 ASP A CA 1
ATOM 2765 C C . ASP A 1 332 ? 24.430 27.533 100.996 1.00 44.17 330 ASP A C 1
ATOM 2766 O O . ASP A 1 332 ? 24.854 26.510 101.548 1.00 46.38 330 ASP A O 1
ATOM 2771 N N . SER A 1 347 ? 21.817 17.299 116.734 1.00 36.76 345 SER A N 1
ATOM 2772 C CA . SER A 1 347 ? 22.079 15.875 116.542 1.00 41.09 345 SER A CA 1
ATOM 2773 C C . SER A 1 347 ? 23.479 15.597 115.976 1.00 40.75 345 SER A C 1
ATOM 2774 O O . SER A 1 347 ? 24.047 16.413 115.245 1.00 40.64 345 SER A O 1
ATOM 2777 N N . ALA A 1 348 ? 24.014 14.432 116.331 1.00 38.80 346 ALA A N 1
ATOM 2778 C CA . ALA A 1 348 ? 25.383 14.027 116.015 1.00 36.69 346 ALA A CA 1
ATOM 2779 C C . ALA A 1 348 ? 25.588 13.717 114.533 1.00 37.59 346 ALA A C 1
ATOM 2780 O O . ALA A 1 348 ? 24.656 13.243 113.875 1.00 39.67 346 ALA A O 1
ATOM 2782 N N . PRO A 1 349 ? 26.808 13.984 114.005 1.00 35.43 347 PRO A N 1
ATOM 2783 C CA . PRO A 1 349 ? 27.227 13.469 112.699 1.00 33.25 347 PRO A CA 1
ATOM 2784 C C . PRO A 1 349 ? 27.213 11.940 112.662 1.00 34.05 347 PRO A C 1
ATOM 2785 O O . PRO A 1 349 ? 27.594 11.295 113.644 1.00 35.74 347 PRO A O 1
ATOM 2789 N N . LYS A 1 350 ? 26.762 11.374 111.545 1.00 30.97 348 LYS A N 1
ATOM 2790 C CA . LYS A 1 350 ? 26.720 9.919 111.373 1.00 37.51 348 LYS A CA 1
ATOM 2791 C C . LYS A 1 350 ? 28.111 9.367 111.062 1.00 36.39 348 LYS A C 1
ATOM 2792 O O . LYS A 1 350 ? 28.388 8.188 111.289 1.00 36.69 348 LYS A O 1
ATOM 2798 N N . SER A 1 351 ? 28.975 10.231 110.535 1.00 35.05 349 SER A N 1
ATOM 2799 C CA . SER A 1 351 ? 30.312 9.844 110.100 1.00 34.26 349 SER A CA 1
ATOM 2800 C C . SER A 1 351 ? 31.277 9.786 111.284 1.00 32.82 349 SER A C 1
ATOM 2801 O O . SER A 1 351 ? 31.466 10.784 111.980 1.00 31.67 349 SER A O 1
ATOM 2804 N N . ILE A 1 352 ? 31.887 8.617 111.504 1.00 31.36 350 ILE A N 1
ATOM 2805 C CA . ILE A 1 352 ? 32.860 8.427 112.583 1.00 29.79 350 ILE A CA 1
ATOM 2806 C C . ILE A 1 352 ? 34.134 9.234 112.308 1.00 31.22 350 ILE A C 1
ATOM 2807 O O . ILE A 1 352 ? 34.803 9.684 113.248 1.00 31.34 350 ILE A O 1
ATOM 2812 N N . ARG A 1 353 ? 34.429 9.451 111.022 1.00 28.03 351 ARG A N 1
ATOM 2813 C CA . ARG A 1 353 ? 35.557 10.287 110.588 1.00 28.17 351 ARG A CA 1
ATOM 2814 C C . ARG A 1 353 ? 35.514 11.685 111.196 1.00 29.89 351 ARG A C 1
ATOM 2815 O O . ARG A 1 353 ? 36.543 12.182 111.646 1.00 27.77 351 ARG A O 1
ATOM 2823 N N . VAL A 1 354 ? 34.325 12.297 111.200 1.00 30.23 352 VAL A N 1
ATOM 2824 C CA . VAL A 1 354 ? 34.089 13.614 111.814 1.00 35.80 352 VAL A CA 1
ATOM 2825 C C . VAL A 1 354 ? 34.333 13.576 113.327 1.00 39.00 352 VAL A C 1
ATOM 2826 O O . VAL A 1 354 ? 35.024 14.447 113.866 1.00 42.04 352 VAL A O 1
ATOM 2830 N N . TRP A 1 355 ? 33.767 12.562 113.992 1.00 37.82 353 TRP A N 1
ATOM 2831 C CA . TRP A 1 355 ? 33.995 12.318 115.416 1.00 33.84 353 TRP A CA 1
ATOM 2832 C C . TRP A 1 355 ? 35.485 12.182 115.723 1.00 35.59 353 TRP A C 1
ATOM 2833 O O . TRP A 1 355 ? 35.981 12.835 116.627 1.00 33.63 353 TRP A O 1
ATOM 2844 N N . LYS A 1 356 ? 36.183 11.343 114.954 1.00 34.63 354 LYS A N 1
ATOM 2845 C CA . LYS A 1 356 ? 37.599 11.034 115.174 1.00 33.62 354 LYS A CA 1
ATOM 2846 C C . LYS A 1 356 ? 38.512 12.248 114.977 1.00 35.23 354 LYS A C 1
ATOM 2847 O O . LYS A 1 356 ? 39.429 12.481 115.770 1.00 33.83 354 LYS A O 1
ATOM 2853 N N . GLU A 1 357 ? 38.239 13.020 113.927 1.00 37.64 355 GLU A N 1
ATOM 2854 C CA . GLU A 1 357 ? 39.065 14.172 113.572 1.00 40.65 355 GLU A CA 1
ATOM 2855 C C . GLU A 1 357 ? 38.848 15.366 114.506 1.00 37.33 355 GLU A C 1
ATOM 2856 O O . GLU A 1 357 ? 39.809 16.022 114.906 1.00 36.40 355 GLU A O 1
ATOM 2862 N N . ARG A 1 358 ? 37.591 15.624 114.863 1.00 36.21 356 ARG A N 1
ATOM 2863 C CA . ARG A 1 358 ? 37.209 16.860 115.559 1.00 35.34 356 ARG A CA 1
ATOM 2864 C C . ARG A 1 358 ? 36.913 16.712 117.065 1.00 34.01 356 ARG A C 1
ATOM 2865 O O . ARG A 1 358 ? 37.129 17.654 117.837 1.00 21.63 356 ARG A O 1
ATOM 2873 N N . TYR A 1 359 ? 36.385 15.552 117.468 1.00 31.92 357 TYR A N 1
ATOM 2874 C CA . TYR A 1 359 ? 35.990 15.307 118.862 1.00 34.53 357 TYR A CA 1
ATOM 2875 C C . TYR A 1 359 ? 36.448 13.921 119.340 1.00 34.44 357 TYR A C 1
ATOM 2876 O O . TYR A 1 359 ? 35.610 13.048 119.577 1.00 34.45 357 TYR A O 1
ATOM 2885 N N . PRO A 1 360 ? 37.778 13.712 119.485 1.00 35.19 358 PRO A N 1
ATOM 2886 C CA . PRO A 1 360 ? 38.271 12.373 119.815 1.00 32.83 358 PRO A CA 1
ATOM 2887 C C . PRO A 1 360 ? 37.856 11.914 121.208 1.00 31.25 358 PRO A C 1
ATOM 2888 O O . PRO A 1 360 ? 37.699 10.713 121.428 1.00 32.17 358 PRO A O 1
ATOM 2892 N N . GLU A 1 361 ? 37.662 12.870 122.117 1.00 27.65 359 GLU A N 1
ATOM 2893 C CA . GLU A 1 361 ? 37.255 12.597 123.496 1.00 25.91 359 GLU A CA 1
ATOM 2894 C C . GLU A 1 361 ? 35.807 12.124 123.588 1.00 22.15 359 GLU A C 1
ATOM 2895 O O . GLU A 1 361 ? 35.498 11.240 124.380 1.00 23.74 359 GLU A O 1
ATOM 2901 N N . ARG A 1 362 ? 34.933 12.721 122.778 1.00 24.82 360 ARG A N 1
ATOM 2902 C CA . ARG A 1 362 ? 33.548 12.270 122.637 1.00 22.78 360 ARG A CA 1
ATOM 2903 C C . ARG A 1 362 ? 33.484 10.868 122.025 1.00 22.83 360 ARG A C 1
ATOM 2904 O O . ARG A 1 362 ? 32.657 10.052 122.439 1.00 24.18 360 ARG A O 1
ATOM 2912 N N . LEU A 1 363 ? 34.364 10.597 121.053 1.00 24.05 361 LEU A N 1
ATOM 2913 C CA . LEU A 1 363 ? 34.432 9.291 120.383 1.00 20.51 361 LEU A CA 1
ATOM 2914 C C . LEU A 1 363 ? 34.851 8.138 121.305 1.00 22.47 361 LEU A C 1
ATOM 2915 O O . LEU A 1 363 ? 34.335 7.020 121.170 1.00 25.52 361 LEU A O 1
ATOM 2920 N N . GLN A 1 364 ? 35.780 8.412 122.222 1.00 23.74 362 GLN A N 1
ATOM 2921 C CA A GLN A 1 364 ? 36.195 7.436 123.232 0.50 24.08 362 GLN A CA 1
ATOM 2922 C CA B GLN A 1 364 ? 36.201 7.429 123.226 0.50 24.40 362 GLN A CA 1
ATOM 2923 C C . GLN A 1 364 ? 35.021 6.943 124.071 1.00 24.76 362 GLN A C 1
ATOM 2924 O O . GLN A 1 364 ? 34.899 5.741 124.343 1.00 24.21 362 GLN A O 1
ATOM 2935 N N . VAL A 1 365 ? 34.160 7.879 124.469 1.00 21.48 363 VAL A N 1
ATOM 2936 C CA . VAL A 1 365 ? 32.931 7.580 125.211 1.00 21.99 363 VAL A CA 1
ATOM 2937 C C . VAL A 1 365 ? 31.946 6.779 124.349 1.00 22.88 363 VAL A C 1
ATOM 2938 O O . VAL A 1 365 ? 31.378 5.784 124.813 1.00 25.42 363 VAL A O 1
ATOM 2942 N N . LEU A 1 366 ? 31.766 7.214 123.099 1.00 25.75 364 LEU A N 1
ATOM 2943 C CA . LEU A 1 366 ? 30.896 6.532 122.133 1.00 22.44 364 LEU A CA 1
ATOM 2944 C C . LEU A 1 366 ? 31.329 5.098 121.860 1.00 23.37 364 LEU A C 1
ATOM 2945 O O . LEU A 1 366 ? 30.486 4.203 121.804 1.00 22.88 364 LEU A O 1
ATOM 2950 N N . ASN A 1 367 ? 32.634 4.884 121.701 1.00 20.00 365 ASN A N 1
ATOM 2951 C CA . ASN A 1 367 ? 33.163 3.550 121.439 1.00 25.68 365 ASN A CA 1
ATOM 2952 C C . ASN A 1 367 ? 32.960 2.587 122.611 1.00 21.91 365 ASN A C 1
ATOM 2953 O O . ASN A 1 367 ? 32.675 1.412 122.391 1.00 24.87 365 ASN A O 1
ATOM 2958 N N . ARG A 1 368 ? 33.082 3.098 123.840 1.00 21.48 366 ARG A N 1
ATOM 2959 C CA . ARG A 1 368 ? 32.685 2.352 125.044 1.00 24.65 366 ARG A CA 1
ATOM 2960 C C . ARG A 1 368 ? 31.186 2.006 125.035 1.00 22.89 366 ARG A C 1
ATOM 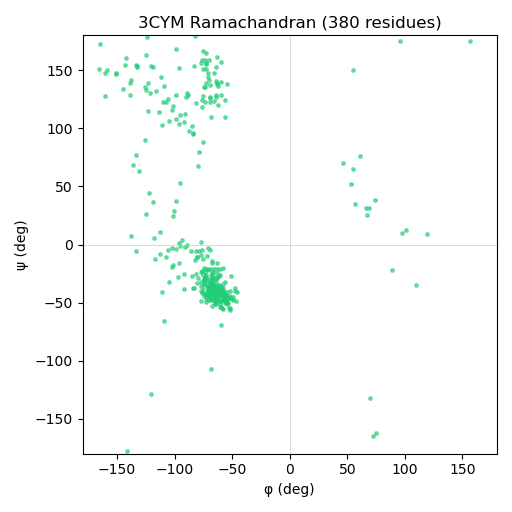2961 O O . ARG A 1 368 ? 30.808 0.888 125.370 1.00 20.75 366 ARG A O 1
ATOM 2969 N N . VAL A 1 369 ? 30.349 2.960 124.632 1.00 22.09 367 VAL A N 1
ATOM 2970 C CA . VAL A 1 369 ? 28.900 2.735 124.486 1.00 20.69 367 VAL A CA 1
ATOM 2971 C C . VAL A 1 369 ? 28.583 1.702 123.392 1.00 21.09 367 VAL A C 1
ATOM 2972 O O . VAL A 1 369 ? 27.807 0.768 123.620 1.00 21.67 367 VAL A O 1
ATOM 2976 N N . ARG A 1 370 ? 29.210 1.869 122.230 1.00 19.64 368 ARG A N 1
ATOM 2977 C CA . ARG A 1 370 ? 29.067 0.954 121.094 1.00 18.32 368 ARG A CA 1
ATOM 2978 C C . ARG A 1 370 ? 29.462 -0.488 121.410 1.00 19.71 368 ARG A C 1
ATOM 2979 O O . ARG A 1 370 ? 28.782 -1.410 120.962 1.00 21.57 368 ARG A O 1
ATOM 2987 N N . LYS A 1 371 ? 30.555 -0.684 122.157 1.00 19.85 369 LYS A N 1
ATOM 2988 C CA A LYS A 1 371 ? 30.955 -2.047 122.506 0.50 19.13 369 LYS A CA 1
ATOM 2989 C CA B LYS A 1 371 ? 31.013 -2.016 122.584 0.50 18.81 369 LYS A CA 1
ATOM 2990 C C . LYS A 1 371 ? 30.025 -2.664 123.550 1.00 17.37 369 LYS A C 1
ATOM 2991 O O . LYS A 1 371 ? 29.862 -3.881 123.576 1.00 14.66 369 LYS A O 1
ATOM 3002 N N . ALA A 1 372 ? 29.394 -1.821 124.367 1.00 17.45 370 ALA A N 1
ATOM 3003 C CA . ALA A 1 372 ? 28.441 -2.263 125.375 1.00 16.46 370 ALA A CA 1
ATOM 3004 C C . ALA A 1 372 ? 27.147 -2.728 124.701 1.00 15.72 370 ALA A C 1
ATOM 3005 O O . ALA A 1 372 ? 26.587 -3.769 125.057 1.00 18.86 370 ALA A O 1
ATOM 3007 N N . VAL A 1 373 ? 26.707 -1.969 123.702 1.00 17.00 371 VAL A N 1
ATOM 3008 C CA . VAL A 1 373 ? 25.520 -2.314 122.929 1.00 14.55 371 VAL A CA 1
ATOM 3009 C C . VAL A 1 373 ? 25.777 -3.559 122.053 1.00 18.78 371 VAL A C 1
ATOM 3010 O O . VAL A 1 373 ? 24.906 -4.424 121.946 1.00 17.40 371 VAL A O 1
ATOM 3014 N N . SER A 1 374 ? 26.982 -3.667 121.485 1.00 14.25 372 SER A N 1
ATOM 3015 C CA . SER A 1 374 ? 27.394 -4.864 120.723 1.00 21.49 372 SER A CA 1
ATOM 3016 C C . SER A 1 374 ? 27.428 -6.129 121.576 1.00 19.85 372 SER A C 1
ATOM 3017 O O . SER A 1 374 ? 27.046 -7.208 121.118 1.00 22.25 372 SER A O 1
ATOM 3020 N N . GLN A 1 375 ? 27.883 -5.991 122.817 1.00 21.94 373 GLN A N 1
ATOM 3021 C CA . GLN A 1 375 ? 27.910 -7.114 123.739 1.00 20.91 373 GLN A CA 1
ATOM 3022 C C . GLN A 1 375 ? 26.492 -7.633 124.019 1.00 21.20 373 GLN A C 1
ATOM 3023 O O . GLN A 1 375 ? 26.270 -8.846 124.049 1.00 24.37 373 GLN A O 1
ATOM 3029 N N . ILE A 1 376 ? 25.538 -6.714 124.178 1.00 18.63 374 ILE A N 1
ATOM 3030 C CA . ILE A 1 376 ? 24.130 -7.069 124.417 1.00 18.14 374 ILE A CA 1
ATOM 3031 C C . ILE A 1 376 ? 23.514 -7.739 123.179 1.00 20.40 374 ILE A C 1
ATOM 3032 O O . ILE A 1 376 ? 22.765 -8.711 123.294 1.00 22.50 374 ILE A O 1
ATOM 3037 N N . ALA A 1 377 ? 23.870 -7.216 122.006 1.00 19.34 375 ALA A N 1
ATOM 3038 C CA . ALA A 1 377 ? 23.494 -7.774 120.718 1.00 17.97 375 ALA A CA 1
ATOM 3039 C C . ALA A 1 377 ? 23.875 -9.250 120.605 1.00 24.82 375 ALA A C 1
ATOM 3040 O O . ALA A 1 377 ? 23.041 -10.066 120.238 1.00 20.88 375 ALA A O 1
ATOM 3042 N N . GLU A 1 378 ? 25.132 -9.569 120.932 1.00 25.30 376 GLU A N 1
ATOM 3043 C CA . GLU A 1 378 ? 25.630 -10.945 121.006 1.00 27.30 376 GLU A CA 1
ATOM 3044 C C . GLU A 1 378 ? 24.874 -11.819 121.996 1.00 23.29 376 GLU A C 1
ATOM 3045 O O . GLU A 1 378 ? 24.371 -12.873 121.626 1.00 23.61 376 GLU A O 1
ATOM 3051 N N . ASP A 1 379 ? 24.792 -11.368 123.249 1.00 23.97 377 ASP A N 1
ATOM 3052 C CA . ASP A 1 379 ? 24.187 -12.145 124.333 1.00 23.70 377 ASP A CA 1
ATOM 3053 C C . ASP A 1 379 ? 22.697 -12.430 124.146 1.00 23.38 377 ASP A C 1
ATOM 3054 O O . ASP A 1 379 ? 22.177 -13.397 124.701 1.00 26.77 377 ASP A O 1
ATOM 3059 N N . THR A 1 380 ? 22.021 -11.589 123.367 1.00 22.76 378 THR A N 1
ATOM 3060 C CA . THR A 1 380 ? 20.609 -11.797 123.035 1.00 21.50 378 THR A CA 1
ATOM 3061 C C . THR A 1 380 ? 20.388 -12.279 121.593 1.00 24.65 378 THR A C 1
ATOM 3062 O O . THR A 1 380 ? 19.257 -12.585 121.222 1.00 21.04 378 THR A O 1
ATOM 3066 N N . ARG A 1 381 ? 21.465 -12.351 120.803 1.00 22.79 379 ARG A N 1
ATOM 3067 C CA . ARG A 1 381 ? 21.414 -12.739 119.382 1.00 25.35 379 ARG A CA 1
ATOM 3068 C C . ARG A 1 381 ? 20.410 -11.901 118.569 1.00 23.39 379 ARG A C 1
ATOM 3069 O O . ARG A 1 381 ? 19.533 -12.423 117.876 1.00 20.73 379 ARG A O 1
ATOM 3077 N N . THR A 1 382 ? 20.566 -10.587 118.694 1.00 22.71 380 THR A N 1
ATOM 3078 C CA . THR A 1 382 ? 19.756 -9.593 118.017 1.00 22.23 380 THR A CA 1
ATOM 3079 C C . THR A 1 382 ? 20.761 -8.702 117.282 1.00 21.90 380 THR A C 1
ATOM 3080 O O . THR A 1 382 ? 21.798 -8.387 117.848 1.00 19.58 380 THR A O 1
ATOM 3084 N N . PRO A 1 383 ? 20.503 -8.354 116.000 1.00 22.37 381 PRO A N 1
ATOM 3085 C CA . PRO A 1 383 ? 21.381 -7.410 115.305 1.00 21.28 381 PRO A CA 1
ATOM 3086 C C . PRO A 1 383 ? 21.534 -6.104 116.085 1.00 25.15 381 PRO A C 1
ATOM 3087 O O . PRO A 1 383 ? 20.556 -5.597 116.642 1.00 24.69 381 PRO A O 1
ATOM 3091 N N . VAL A 1 384 ? 22.763 -5.592 116.141 1.00 25.40 382 VAL A N 1
ATOM 3092 C CA . VAL A 1 384 ? 23.096 -4.422 116.968 1.00 22.71 382 VAL A CA 1
ATOM 3093 C C . VAL A 1 384 ? 22.264 -3.171 116.616 1.00 20.08 382 VAL A C 1
ATOM 3094 O O . VAL A 1 384 ? 21.881 -2.404 117.498 1.00 15.94 382 VAL A O 1
ATOM 3098 N N . GLU A 1 385 ? 21.937 -3.022 115.332 1.00 19.88 383 GLU A N 1
ATOM 3099 C CA A GLU A 1 385 ? 21.126 -1.892 114.884 0.50 19.13 383 GLU A CA 1
ATOM 3100 C CA B GLU A 1 385 ? 21.113 -1.922 114.831 0.50 19.92 383 GLU A CA 1
ATOM 3101 C C . GLU A 1 385 ? 19.664 -2.035 115.290 1.00 20.11 383 GLU A C 1
ATOM 3102 O O . GLU A 1 385 ? 18.964 -1.035 115.382 1.00 16.20 383 GLU A O 1
ATOM 3113 N N . ILE A 1 386 ? 19.230 -3.269 115.555 1.00 18.84 384 ILE A N 1
ATOM 3114 C CA . ILE A 1 386 ? 17.854 -3.574 115.991 1.00 19.66 384 ILE A CA 1
ATOM 3115 C C . ILE A 1 386 ? 17.689 -3.402 117.517 1.00 23.40 384 ILE A C 1
ATOM 3116 O O . ILE A 1 386 ? 16.651 -2.912 117.982 1.00 22.87 384 ILE A O 1
ATOM 3121 N N . VAL A 1 387 ? 18.724 -3.783 118.275 1.00 21.47 385 VAL A N 1
ATOM 3122 C CA . VAL A 1 387 ? 18.788 -3.598 119.740 1.00 22.42 385 VAL A CA 1
ATOM 3123 C C . VAL A 1 387 ? 18.439 -2.156 120.146 1.00 23.32 385 VAL A C 1
ATOM 3124 O O . VAL A 1 387 ? 17.633 -1.933 121.053 1.00 21.65 385 VAL A O 1
ATOM 3128 N N . ILE A 1 388 ? 19.052 -1.195 119.454 1.00 22.86 386 ILE A N 1
ATOM 3129 C CA . ILE A 1 388 ? 18.708 0.224 119.537 1.00 24.73 386 ILE A CA 1
ATOM 3130 C C . ILE A 1 388 ? 19.262 0.910 118.291 1.00 28.84 386 ILE A C 1
ATOM 3131 O O . ILE A 1 388 ? 20.293 0.479 117.761 1.00 31.38 386 ILE A O 1
ATOM 3136 N N . LYS A 1 389 ? 18.563 1.946 117.815 1.00 27.92 387 LYS A N 1
ATOM 3137 C CA . LYS A 1 389 ? 18.994 2.720 116.646 1.00 26.08 387 LYS A CA 1
ATOM 3138 C C . LYS A 1 389 ? 20.330 3.403 116.896 1.00 22.33 387 LYS A C 1
ATOM 3139 O O . LYS A 1 389 ? 20.445 4.207 117.821 1.00 19.52 387 LYS A O 1
ATOM 3145 N N . PRO A 1 390 ? 21.340 3.077 116.063 1.00 21.57 388 PRO A N 1
ATOM 3146 C CA . PRO A 1 390 ? 22.699 3.585 116.174 1.00 16.64 388 PRO A CA 1
ATOM 3147 C C . PRO A 1 390 ? 22.793 5.094 116.371 1.00 19.03 388 PRO A C 1
ATOM 3148 O O . PRO A 1 390 ? 23.643 5.544 117.137 1.00 17.78 388 PRO A O 1
ATOM 3152 N N . GLN A 1 391 ? 21.913 5.851 115.714 1.00 17.75 389 GLN A N 1
ATOM 3153 C CA . GLN A 1 391 ? 21.890 7.319 115.832 1.00 22.11 389 GLN A CA 1
ATOM 3154 C C . GLN A 1 391 ? 21.554 7.828 117.245 1.00 21.50 389 GLN A C 1
ATOM 3155 O O . GLN A 1 391 ? 22.040 8.893 117.659 1.00 23.03 389 GLN A O 1
ATOM 3161 N N . TYR A 1 392 ? 20.745 7.073 117.986 1.00 20.19 390 TYR A N 1
ATOM 3162 C CA . TYR A 1 392 ? 20.366 7.484 119.343 1.00 21.09 390 TYR A CA 1
ATOM 3163 C C . TYR A 1 392 ? 21.570 7.458 120.300 1.00 19.87 390 TYR A C 1
ATOM 3164 O O . TYR A 1 392 ? 21.695 8.326 121.168 1.00 21.01 390 TYR A O 1
ATOM 3173 N N . LEU A 1 393 ? 22.463 6.486 120.102 1.00 15.77 391 LEU A N 1
ATOM 3174 C CA . LEU A 1 393 ? 23.721 6.377 120.863 1.00 18.24 391 LEU A CA 1
ATOM 3175 C C . LEU A 1 393 ? 24.715 7.470 120.502 1.00 18.09 391 LEU A C 1
ATOM 3176 O O . LEU A 1 393 ? 25.459 7.943 121.360 1.00 23.13 391 LEU A O 1
ATOM 3181 N N . ARG A 1 394 ? 24.751 7.828 119.222 1.00 17.71 392 ARG A N 1
ATOM 3182 C CA . ARG A 1 394 ? 25.551 8.945 118.729 1.00 19.45 392 ARG A CA 1
ATOM 3183 C C . ARG A 1 394 ? 25.069 10.287 119.300 1.00 21.69 392 ARG A C 1
ATOM 3184 O O . ARG A 1 394 ? 25.872 11.079 119.806 1.00 17.65 392 ARG A O 1
ATOM 3192 N N . ASN A 1 395 ? 23.760 10.534 119.222 1.00 19.85 393 ASN A N 1
ATOM 3193 C CA . ASN A 1 395 ? 23.154 11.721 119.827 1.00 21.28 393 ASN A CA 1
ATOM 3194 C C . ASN A 1 395 ? 23.456 11.843 121.332 1.00 21.48 393 ASN A C 1
ATOM 3195 O O . ASN A 1 395 ? 23.808 12.923 121.810 1.00 26.08 393 ASN A O 1
ATOM 3200 N N . LEU A 1 396 ? 23.364 10.720 122.047 1.00 19.89 394 LEU A N 1
ATOM 3201 C CA . LEU A 1 396 ? 23.659 10.632 123.489 1.00 21.18 394 LEU A CA 1
ATOM 3202 C C . LEU A 1 396 ? 25.094 11.018 123.858 1.00 21.95 394 LEU A C 1
ATOM 3203 O O . LEU A 1 396 ? 25.328 11.681 124.867 1.00 23.98 394 LEU A O 1
ATOM 3208 N N . CYS A 1 397 ? 26.044 10.597 123.032 1.00 23.24 395 CYS A N 1
ATOM 3209 C CA . CYS A 1 397 ? 27.454 10.847 123.286 1.00 22.18 395 CYS A CA 1
ATOM 3210 C C . CYS A 1 397 ? 27.939 12.157 122.657 1.00 22.33 395 CYS A C 1
ATOM 3211 O O . CYS A 1 397 ? 29.091 12.550 122.840 1.00 21.38 395 CYS A O 1
ATOM 3214 N N . TRP A 1 398 ? 27.043 12.841 121.946 1.00 25.75 396 TRP A N 1
ATOM 3215 C CA . TRP A 1 398 ? 27.349 14.127 121.315 1.00 23.65 396 TRP A CA 1
ATOM 3216 C C . TRP A 1 398 ? 27.290 15.272 122.324 1.00 23.61 396 TRP A C 1
ATOM 3217 O O . TRP A 1 398 ? 26.426 16.152 122.257 1.00 21.40 396 TRP A O 1
ATOM 3228 N N . THR A 1 399 ? 28.236 15.243 123.256 1.00 22.96 397 THR A N 1
ATOM 3229 C CA . THR A 1 399 ? 28.263 16.133 124.406 1.00 22.60 397 THR A CA 1
ATOM 3230 C C . THR A 1 399 ? 29.647 16.074 125.071 1.00 26.61 397 THR A C 1
ATOM 3231 O O . THR A 1 399 ? 30.347 15.056 125.010 1.00 24.58 397 THR A O 1
ATOM 3235 N N . ASP A 1 400 ? 30.039 17.173 125.702 1.00 25.40 398 ASP A N 1
ATOM 3236 C CA . ASP A 1 400 ? 31.266 17.193 126.490 1.00 27.14 398 ASP A CA 1
ATOM 3237 C C . ASP A 1 400 ? 30.982 16.887 127.966 1.00 28.83 398 ASP A C 1
ATOM 3238 O O . ASP A 1 400 ? 31.887 16.914 128.810 1.00 30.17 398 ASP A O 1
ATOM 3243 N N . GLU A 1 401 ? 29.718 16.579 128.258 1.00 27.51 399 GLU A N 1
ATOM 3244 C CA . GLU A 1 401 ? 29.277 16.210 129.598 1.00 28.67 399 GLU A CA 1
ATOM 3245 C C . GLU A 1 401 ? 28.438 14.915 129.561 1.00 29.18 399 GLU A C 1
ATOM 3246 O O . GLU A 1 401 ? 27.255 14.946 129.926 1.00 28.05 399 GLU A O 1
ATOM 3252 N N . PRO A 1 402 ? 29.041 13.772 129.138 1.00 29.06 400 PRO A N 1
ATOM 3253 C CA . PRO A 1 402 ? 28.206 12.568 128.961 1.00 30.24 400 PRO A CA 1
ATOM 3254 C C . PRO A 1 402 ? 27.763 11.930 130.273 1.00 28.79 400 PRO A C 1
ATOM 3255 O O . PRO A 1 402 ? 26.768 11.212 130.300 1.00 34.46 400 PRO A O 1
ATOM 3259 N N . ARG A 1 403 ? 28.485 12.210 131.354 1.00 30.02 401 ARG A N 1
ATOM 3260 C CA . ARG A 1 403 ? 28.156 11.653 132.657 1.00 26.54 401 ARG A CA 1
ATOM 3261 C C . ARG A 1 403 ? 26.949 12.325 133.302 1.00 27.38 401 ARG A C 1
ATOM 3262 O O . ARG A 1 403 ? 26.421 11.811 134.287 1.00 32.17 401 ARG A O 1
ATOM 3270 N N . LYS A 1 404 ? 26.524 13.460 132.743 1.00 24.13 402 LYS A N 1
ATOM 3271 C CA A LYS A 1 404 ? 25.359 14.199 133.229 0.50 26.77 402 LYS A CA 1
ATOM 3272 C CA B LYS A 1 404 ? 25.355 14.181 133.244 0.50 26.99 402 LYS A CA 1
ATOM 3273 C C . LYS A 1 404 ? 24.072 13.806 132.500 1.00 27.83 402 LYS A C 1
ATOM 3274 O O . LYS A 1 404 ? 23.000 14.374 132.761 1.00 32.37 402 LYS A O 1
ATOM 3285 N N . ARG A 1 405 ? 24.180 12.843 131.584 1.00 25.66 403 ARG A N 1
ATOM 3286 C CA . ARG A 1 405 ? 23.022 12.327 130.855 1.00 23.83 403 ARG A CA 1
ATOM 3287 C C . ARG A 1 405 ? 22.172 11.446 131.759 1.00 23.87 403 ARG A C 1
ATOM 3288 O O . ARG A 1 405 ? 22.698 10.617 132.513 1.00 25.35 403 ARG A O 1
ATOM 3296 N N . ASP A 1 406 ? 20.860 11.634 131.695 1.00 29.10 404 ASP A N 1
ATOM 3297 C CA . ASP A 1 406 ? 19.948 10.623 132.199 1.00 31.97 404 ASP A CA 1
ATOM 3298 C C . ASP A 1 406 ? 19.758 9.709 131.002 1.00 25.35 404 ASP A C 1
ATOM 3299 O O . ASP A 1 406 ? 18.956 10.005 130.122 1.00 28.57 404 ASP A O 1
ATOM 3304 N N . VAL A 1 407 ? 20.515 8.613 130.981 1.00 23.87 405 VAL A N 1
ATOM 3305 C CA . VAL A 1 407 ? 20.597 7.714 129.819 1.00 24.84 405 VAL A CA 1
ATOM 3306 C C . VAL A 1 407 ? 19.230 7.138 129.459 1.00 26.94 405 VAL A C 1
ATOM 3307 O O . VAL A 1 407 ? 18.784 7.271 128.319 1.00 31.91 405 VAL A O 1
ATOM 3311 N N . ALA A 1 408 ? 18.563 6.532 130.442 1.00 27.26 406 ALA A N 1
ATOM 3312 C CA . ALA A 1 408 ? 17.241 5.949 130.244 1.00 23.77 406 ALA A CA 1
ATOM 3313 C C . ALA A 1 408 ? 16.213 6.953 129.710 1.00 24.74 406 ALA A C 1
ATOM 3314 O O . ALA A 1 408 ? 15.452 6.619 128.801 1.00 24.84 406 ALA A O 1
ATOM 3316 N N . ARG A 1 409 ? 16.214 8.174 130.254 1.00 23.48 407 ARG A N 1
ATOM 3317 C CA . ARG A 1 409 ? 15.289 9.228 129.816 1.00 24.86 407 ARG A CA 1
ATOM 3318 C C . ARG A 1 409 ? 15.643 9.798 128.439 1.00 24.99 407 ARG A C 1
ATOM 3319 O O . ARG A 1 409 ? 14.760 9.939 127.587 1.00 28.22 407 ARG A O 1
ATOM 3327 N N . PHE A 1 410 ? 16.926 10.112 128.225 1.00 25.61 408 PHE A N 1
ATOM 3328 C CA . PHE A 1 410 ? 17.409 10.639 126.941 1.00 23.04 408 PHE A CA 1
ATOM 3329 C C . PHE A 1 410 ? 17.074 9.701 125.796 1.00 22.84 408 PHE A C 1
ATOM 3330 O O . PHE A 1 410 ? 16.632 10.150 124.742 1.00 24.44 408 PHE A O 1
ATOM 3338 N N . LEU A 1 411 ? 17.299 8.406 126.013 1.00 24.13 409 LEU A N 1
ATOM 3339 C CA . LEU A 1 411 ? 17.061 7.382 124.994 1.00 23.68 409 LEU A CA 1
ATOM 3340 C C . LEU A 1 411 ? 15.590 7.243 124.667 1.00 21.78 409 LEU A C 1
ATOM 3341 O O . LEU A 1 411 ? 15.222 7.061 123.507 1.00 27.95 409 LEU A O 1
ATOM 3346 N N . SER A 1 412 ? 14.761 7.342 125.702 1.00 25.72 410 SER A N 1
ATOM 3347 C CA . SER A 1 412 ? 13.308 7.315 125.573 1.00 22.48 410 SER A CA 1
ATOM 3348 C C . SER A 1 412 ? 12.815 8.523 124.766 1.00 22.59 410 SER A C 1
ATOM 3349 O O . SER A 1 412 ? 12.089 8.361 123.778 1.00 23.97 410 SER A O 1
ATOM 3352 N N . GLU A 1 413 ? 13.246 9.721 125.163 1.00 25.11 411 GLU A N 1
ATOM 3353 C CA . GLU A 1 413 ? 12.927 10.967 124.446 1.00 26.01 411 GLU A CA 1
ATOM 3354 C C . GLU A 1 413 ? 13.435 11.008 122.991 1.00 27.37 411 GLU A C 1
ATOM 3355 O O . GLU A 1 413 ? 12.916 11.772 122.174 1.00 30.46 411 GLU A O 1
ATOM 3361 N N . GLN A 1 414 ? 14.436 10.182 122.678 1.00 25.65 412 GLN A N 1
ATOM 3362 C CA . GLN A 1 414 ? 14.933 10.018 121.307 1.00 27.27 412 GLN A CA 1
ATOM 3363 C C . GLN A 1 414 ? 13.960 9.221 120.439 1.00 21.19 412 GLN A C 1
ATOM 3364 O O . GLN A 1 414 ? 13.914 9.393 119.215 1.00 22.49 412 GLN A O 1
ATOM 3370 N N . GLY A 1 415 ? 13.189 8.349 121.081 1.00 22.40 413 GLY A N 1
ATOM 3371 C CA . GLY A 1 415 ? 12.200 7.526 120.393 1.00 18.73 413 GLY A CA 1
ATOM 3372 C C . GLY A 1 415 ? 12.436 6.032 120.515 1.00 20.34 413 GLY A C 1
ATOM 3373 O O . GLY A 1 415 ? 11.775 5.243 119.826 1.00 19.74 413 GLY A O 1
ATOM 3374 N N . ALA A 1 416 ? 13.383 5.643 121.373 1.00 14.70 414 ALA A N 1
ATOM 3375 C CA . ALA A 1 416 ? 13.628 4.229 121.667 1.00 15.56 414 ALA A CA 1
ATOM 3376 C C . ALA A 1 416 ? 12.503 3.641 122.490 1.00 18.08 414 ALA A C 1
ATOM 3377 O O . ALA A 1 416 ? 11.946 4.294 123.374 1.00 24.26 414 ALA A O 1
ATOM 3379 N N . ARG A 1 417 ? 12.201 2.382 122.216 1.00 23.01 415 ARG A N 1
ATOM 3380 C CA . ARG A 1 417 ? 11.105 1.693 122.873 1.00 19.41 415 ARG A CA 1
ATOM 3381 C C . ARG A 1 417 ? 11.479 1.299 124.287 1.00 21.40 415 ARG A C 1
ATOM 3382 O O . ARG A 1 417 ? 12.665 1.227 124.623 1.00 25.00 415 ARG A O 1
ATOM 3390 N N . ASP A 1 418 ? 10.460 1.066 125.110 1.00 20.49 416 ASP A N 1
ATOM 3391 C CA . ASP A 1 418 ? 10.650 0.666 126.500 1.00 21.40 416 ASP A CA 1
ATOM 3392 C C . ASP A 1 418 ? 11.539 -0.564 126.655 1.00 17.73 416 ASP A C 1
ATOM 3393 O O . ASP A 1 418 ? 12.377 -0.594 127.546 1.00 17.76 416 ASP A O 1
ATOM 3398 N N . TRP A 1 419 ? 11.372 -1.565 125.788 1.00 18.37 417 TRP A N 1
ATOM 3399 C CA . TRP A 1 419 ? 12.194 -2.778 125.871 1.00 17.95 417 TRP A CA 1
ATOM 3400 C C . TRP A 1 419 ? 13.669 -2.510 125.563 1.00 18.79 417 TRP A C 1
ATOM 3401 O O . TRP A 1 419 ? 14.546 -3.151 126.138 1.00 18.30 417 TRP A O 1
ATOM 3412 N N . GLN A 1 420 ? 13.919 -1.551 124.672 1.00 15.79 418 GLN A N 1
ATOM 3413 C CA . GLN A 1 420 ? 15.269 -1.201 124.259 1.00 13.25 418 GLN A CA 1
ATOM 3414 C C . GLN A 1 420 ? 15.970 -0.481 125.388 1.00 13.47 418 GLN A C 1
ATOM 3415 O O . GLN A 1 420 ? 17.099 -0.805 125.706 1.00 17.06 418 GLN A O 1
ATOM 3421 N N . VAL A 1 421 ? 15.263 0.462 126.006 1.00 16.44 419 VAL A N 1
ATOM 3422 C CA . VAL A 1 421 ? 15.724 1.200 127.189 1.00 18.44 419 VAL A CA 1
ATOM 3423 C C . VAL A 1 421 ? 15.992 0.281 128.394 1.00 15.46 419 VAL A C 1
ATOM 3424 O O . VAL A 1 421 ? 17.043 0.367 129.018 1.00 15.75 419 VAL A O 1
ATOM 3428 N N . SER A 1 422 ? 15.049 -0.603 128.702 1.00 14.23 420 SER A N 1
ATOM 3429 C CA . SER A 1 422 ? 15.216 -1.581 129.776 1.00 14.15 420 SER A CA 1
ATOM 3430 C C . SER A 1 422 ? 16.381 -2.549 129.576 1.00 15.89 420 SER A C 1
ATOM 3431 O O . SER A 1 422 ? 17.033 -2.936 130.537 1.00 18.19 420 SER A O 1
ATOM 3434 N N . LEU A 1 423 ? 16.635 -2.930 128.326 1.00 17.61 421 LEU A N 1
ATOM 3435 C CA . LEU A 1 423 ? 17.737 -3.827 127.989 1.00 16.63 421 LEU A CA 1
ATOM 3436 C C . LEU A 1 423 ? 19.091 -3.122 127.994 1.00 16.39 421 LEU A C 1
ATOM 3437 O O . LEU A 1 423 ? 20.104 -3.710 128.348 1.00 17.45 421 LEU A O 1
ATOM 3442 N N . VAL A 1 424 ? 19.103 -1.850 127.629 1.00 16.96 422 VAL A N 1
ATOM 3443 C CA . VAL A 1 424 ? 20.349 -1.207 127.236 1.00 19.26 422 VAL A CA 1
ATOM 3444 C C . VAL A 1 424 ? 20.859 -0.147 128.219 1.00 19.74 422 VAL A C 1
ATOM 3445 O O . VAL A 1 424 ? 22.055 -0.098 128.494 1.00 23.15 422 VAL A O 1
ATOM 3449 N N . ALA A 1 425 ? 19.951 0.661 128.762 1.00 17.15 423 ALA A N 1
ATOM 3450 C CA . ALA A 1 425 ? 20.308 1.947 129.375 1.00 18.76 423 ALA A CA 1
ATOM 3451 C C . ALA A 1 425 ? 21.302 1.900 130.534 1.00 16.47 423 ALA A C 1
ATOM 3452 O O . ALA A 1 425 ? 22.187 2.749 130.621 1.00 22.47 423 ALA A O 1
ATOM 3454 N N . GLU A 1 426 ? 21.175 0.897 131.399 1.00 20.02 424 GLU A N 1
ATOM 3455 C CA . GLU A 1 426 ? 22.055 0.781 132.566 1.00 20.94 424 GLU A CA 1
ATOM 3456 C C . GLU A 1 426 ? 23.479 0.430 132.159 1.00 18.15 424 GLU A C 1
ATOM 3457 O O . GLU A 1 426 ? 24.440 1.026 132.668 1.00 23.78 424 GLU A O 1
ATOM 3463 N N . SER A 1 427 ? 23.607 -0.527 131.241 1.00 13.06 425 SER A N 1
ATOM 3464 C CA A SER A 1 427 ? 24.919 -0.929 130.745 0.50 12.93 425 SER A CA 1
ATOM 3465 C CA B SER A 1 427 ? 24.911 -0.936 130.726 0.50 11.66 425 SER A CA 1
ATOM 3466 C C . SER A 1 427 ? 25.578 0.211 129.976 1.00 11.76 425 SER A C 1
ATOM 3467 O O . SER A 1 427 ? 26.789 0.360 130.021 1.00 16.59 425 SER A O 1
ATOM 3472 N N . VAL A 1 428 ? 24.771 1.010 129.276 1.00 11.03 426 VAL A N 1
ATOM 3473 C CA . VAL A 1 428 ? 25.278 2.165 128.535 1.00 14.96 426 VAL A CA 1
ATOM 3474 C C . VAL A 1 428 ? 25.759 3.230 129.527 1.00 18.60 426 VAL A C 1
ATOM 3475 O O . VAL A 1 428 ? 26.869 3.753 129.392 1.00 20.66 426 VAL A O 1
ATOM 3479 N N . SER A 1 429 ? 24.932 3.502 130.540 1.00 20.29 427 SER A N 1
ATOM 3480 C CA . SER A 1 429 ? 25.272 4.393 131.661 1.00 20.59 427 SER A CA 1
ATOM 3481 C C . SER A 1 429 ? 26.605 4.013 132.323 1.00 17.60 427 SER A C 1
ATOM 3482 O O . SER A 1 429 ? 27.437 4.877 132.594 1.00 20.13 427 SER A O 1
ATOM 3485 N N . ARG A 1 430 ? 26.804 2.715 132.551 1.00 20.95 428 ARG A N 1
ATOM 3486 C CA . ARG A 1 430 ? 28.059 2.188 133.088 1.00 21.17 428 ARG A CA 1
ATOM 3487 C C . ARG A 1 430 ? 29.250 2.368 132.147 1.00 18.57 428 ARG A C 1
ATOM 3488 O O . ARG A 1 430 ? 30.358 2.659 132.604 1.00 21.96 428 ARG A O 1
ATOM 3496 N N . ALA A 1 431 ? 29.029 2.181 130.847 1.00 17.74 429 ALA A N 1
ATOM 3497 C CA . ALA A 1 431 ? 30.082 2.384 129.847 1.00 14.44 429 ALA A CA 1
ATOM 3498 C C . ALA A 1 431 ? 30.526 3.848 129.779 1.00 17.89 429 ALA A C 1
ATOM 3499 O O . ALA A 1 431 ? 31.723 4.132 129.730 1.00 17.93 429 ALA A O 1
ATOM 3501 N N . ILE A 1 432 ? 29.555 4.763 129.806 1.00 20.62 430 ILE A N 1
ATOM 3502 C CA . ILE A 1 432 ? 29.804 6.209 129.841 1.00 19.17 430 ILE A CA 1
ATOM 3503 C C . ILE A 1 432 ? 30.651 6.612 131.048 1.00 27.12 430 ILE A C 1
ATOM 3504 O O . ILE A 1 432 ? 31.621 7.365 130.901 1.00 29.63 430 ILE A O 1
ATOM 3509 N N . GLU A 1 433 ? 30.288 6.089 132.223 1.00 29.71 431 GLU A N 1
ATOM 3510 C CA A GLU A 1 433 ? 31.017 6.368 133.461 0.50 30.41 431 GLU A CA 1
ATOM 3511 C CA B GLU A 1 433 ? 31.002 6.366 133.464 0.50 30.95 431 GLU A CA 1
ATOM 3512 C C . GLU A 1 433 ? 32.430 5.815 133.399 1.00 31.43 431 GLU A C 1
ATOM 3513 O O . GLU A 1 433 ? 33.379 6.487 133.803 1.00 32.91 431 GLU A O 1
ATOM 3524 N N . GLY A 1 434 ? 32.564 4.599 132.870 1.00 34.10 432 GLY A N 1
ATOM 3525 C CA . GLY A 1 434 ? 33.863 3.963 132.688 1.00 37.37 432 GLY A CA 1
ATOM 3526 C C . GLY A 1 434 ? 34.229 3.044 133.832 1.00 37.65 432 GLY A C 1
ATOM 3527 O O . GLY A 1 434 ? 35.255 3.234 134.480 1.00 41.04 432 GLY A O 1
#

Organism: Bifidobacterium adolescentis (strain ATCC 15703 / DSM 20083 / NCTC 11814 / E194a) (NCBI:txid367928)

Radius of gyration: 25.26 Å; Cα contacts (8 Å, |Δi|>4): 638; chains: 1; bounding box: 59×68×61 Å

CATH classification: 3.30.420.10 (+2 more: 1.10.150.80, 1.10.150.80)